Protein AF-A0A962U8U5-F1 (afdb_monomer)

pLDDT: mean 82.66, std 20.0, range [24.23, 98.81]

Structure (mmCIF, N/CA/C/O backbone):
data_AF-A0A962U8U5-F1
#
_entry.id   AF-A0A962U8U5-F1
#
loop_
_atom_site.group_PDB
_atom_site.id
_atom_site.type_symbol
_atom_site.label_atom_id
_atom_site.label_alt_id
_atom_site.label_comp_id
_atom_site.label_asym_id
_atom_site.label_entity_id
_atom_site.label_seq_id
_atom_site.pdbx_PDB_ins_code
_atom_site.Cartn_x
_atom_site.Cartn_y
_atom_site.Cartn_z
_atom_site.occupancy
_atom_site.B_iso_or_equiv
_atom_site.auth_seq_id
_atom_site.auth_comp_id
_atom_site.auth_asym_id
_atom_site.auth_atom_id
_atom_site.pdbx_PDB_model_num
ATOM 1 N N . MET A 1 1 ? -81.974 -52.251 -3.547 1.00 47.00 1 MET A N 1
ATOM 2 C CA . MET A 1 1 ? -81.173 -52.389 -4.783 1.00 47.00 1 MET A CA 1
ATOM 3 C C . MET A 1 1 ? -79.990 -51.428 -4.695 1.00 47.00 1 MET A C 1
ATOM 5 O O . MET A 1 1 ? -80.234 -50.234 -4.541 1.00 47.00 1 MET A O 1
ATOM 9 N N . PRO A 1 2 ? -78.746 -51.934 -4.664 1.00 48.19 2 PRO A N 1
ATOM 10 C CA . PRO A 1 2 ? -77.568 -51.227 -4.163 1.00 48.19 2 PRO A CA 1
ATOM 11 C C . PRO A 1 2 ? -76.643 -50.719 -5.287 1.00 48.19 2 PRO A C 1
ATOM 13 O O . PRO A 1 2 ? -75.445 -50.941 -5.227 1.00 48.19 2 PRO A O 1
ATOM 16 N N . ASP A 1 3 ? -77.161 -50.031 -6.310 1.00 50.78 3 ASP A N 1
ATOM 17 C CA . ASP A 1 3 ? -76.345 -49.725 -7.508 1.00 50.78 3 ASP A CA 1
ATOM 18 C C . ASP A 1 3 ? -75.906 -48.263 -7.668 1.00 50.78 3 ASP A C 1
ATOM 20 O O . ASP A 1 3 ? -75.024 -47.966 -8.471 1.00 50.78 3 ASP A O 1
ATOM 24 N N . ARG A 1 4 ? -76.445 -47.318 -6.885 1.00 46.06 4 ARG A N 1
ATOM 25 C CA . ARG A 1 4 ? -76.074 -45.891 -7.026 1.00 46.06 4 ARG A CA 1
ATOM 26 C C . ARG A 1 4 ? -74.963 -45.413 -6.088 1.00 46.06 4 ARG A C 1
ATOM 28 O O . ARG A 1 4 ? -74.310 -44.421 -6.399 1.00 46.06 4 ARG A O 1
ATOM 35 N N . ALA A 1 5 ? -74.706 -46.119 -4.986 1.00 46.34 5 ALA A N 1
ATOM 36 C CA . ALA A 1 5 ? -73.616 -45.778 -4.065 1.00 46.34 5 ALA A CA 1
ATOM 37 C C . ALA A 1 5 ? -72.252 -46.305 -4.556 1.00 46.34 5 ALA A C 1
ATOM 39 O O . ALA A 1 5 ? -71.241 -45.618 -4.433 1.00 46.34 5 ALA A O 1
ATOM 40 N N . ILE A 1 6 ? -72.232 -47.478 -5.201 1.00 49.69 6 ILE A N 1
ATOM 41 C CA . ILE A 1 6 ? -70.998 -48.120 -5.682 1.00 49.69 6 ILE A CA 1
ATOM 42 C C . ILE A 1 6 ? -70.439 -47.405 -6.927 1.00 49.69 6 ILE A C 1
ATOM 44 O O . ILE A 1 6 ? -69.222 -47.313 -7.083 1.00 49.69 6 ILE A O 1
ATOM 48 N N . SER A 1 7 ? -71.290 -46.819 -7.783 1.00 44.50 7 SER A N 1
ATOM 49 C CA . SER A 1 7 ? -70.820 -46.089 -8.975 1.00 44.50 7 SER A CA 1
ATOM 50 C C . SER A 1 7 ? -70.142 -44.756 -8.622 1.00 44.50 7 SER A C 1
ATOM 52 O O . SER A 1 7 ? -69.123 -44.408 -9.219 1.00 44.50 7 SER A O 1
ATOM 54 N N . ARG A 1 8 ? -70.646 -44.029 -7.612 1.00 46.56 8 ARG A N 1
ATOM 55 C CA . ARG A 1 8 ? -70.027 -42.770 -7.162 1.00 46.56 8 ARG A CA 1
ATOM 56 C C . ARG A 1 8 ? -68.711 -43.007 -6.424 1.00 46.56 8 ARG A C 1
ATOM 58 O O . ARG A 1 8 ? -67.769 -42.258 -6.650 1.00 46.56 8 ARG A O 1
ATOM 65 N N . LEU A 1 9 ? -68.603 -44.089 -5.649 1.00 46.72 9 LEU A N 1
ATOM 66 C CA . LEU A 1 9 ? -67.358 -44.448 -4.963 1.00 46.72 9 LEU A CA 1
ATOM 67 C C . LEU A 1 9 ? -66.275 -44.946 -5.940 1.00 46.72 9 LEU A C 1
ATOM 69 O O . LEU A 1 9 ? -65.113 -44.586 -5.794 1.00 46.72 9 LEU A O 1
ATOM 73 N N . ARG A 1 10 ? -66.650 -45.683 -6.999 1.00 48.22 10 ARG A N 1
ATOM 74 C CA . ARG A 1 10 ? -65.714 -46.097 -8.066 1.00 48.22 10 ARG A CA 1
ATOM 75 C C . ARG A 1 10 ? -65.198 -44.925 -8.904 1.00 48.22 10 ARG A C 1
ATOM 77 O O . ARG A 1 10 ? -64.040 -44.936 -9.298 1.00 48.22 10 ARG A O 1
ATOM 84 N N . THR A 1 11 ? -66.025 -43.905 -9.133 1.00 48.34 11 THR A N 1
ATOM 85 C CA . THR A 1 11 ? -65.615 -42.704 -9.886 1.00 48.34 11 THR A CA 1
ATOM 86 C C . THR A 1 11 ? -64.751 -41.772 -9.028 1.00 48.34 11 THR A C 1
ATOM 88 O O . THR A 1 11 ? -63.822 -41.159 -9.542 1.00 48.34 11 THR A O 1
ATOM 91 N N . PHE A 1 12 ? -64.991 -41.719 -7.711 1.00 49.72 12 PHE A N 1
ATOM 92 C CA . PHE A 1 12 ? -64.173 -40.942 -6.775 1.00 49.72 12 PHE A CA 1
ATOM 93 C C . PHE A 1 12 ? -62.787 -41.573 -6.557 1.00 49.72 12 PHE A C 1
ATOM 95 O O . PHE A 1 12 ? -61.789 -40.864 -6.61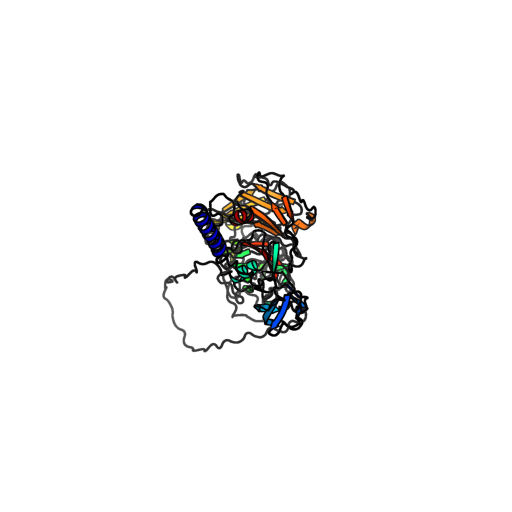0 1.00 49.72 12 PHE A O 1
ATOM 102 N N . PHE A 1 13 ? -62.691 -42.903 -6.425 1.00 48.59 13 PHE A N 1
ATOM 103 C CA . PHE A 1 13 ? -61.389 -43.585 -6.376 1.00 48.59 13 PHE A CA 1
ATOM 104 C C . PHE A 1 13 ? -60.644 -43.534 -7.717 1.00 48.59 13 PHE A C 1
ATOM 106 O O . PHE A 1 13 ? -59.436 -43.342 -7.715 1.00 48.59 13 PHE A O 1
ATOM 113 N N . ALA A 1 14 ? -61.334 -43.614 -8.861 1.00 49.38 14 ALA A N 1
ATOM 114 C CA . ALA A 1 14 ? -60.685 -43.471 -10.167 1.00 49.38 14 ALA A CA 1
ATOM 115 C C . ALA A 1 14 ? -60.146 -42.049 -10.417 1.00 49.38 14 ALA A C 1
ATOM 117 O O . ALA A 1 14 ? -59.065 -41.917 -10.983 1.00 49.38 14 ALA A O 1
ATOM 118 N N . LEU A 1 15 ? -60.838 -40.991 -9.964 1.00 45.84 15 LEU A N 1
ATOM 119 C CA . LEU A 1 15 ? -60.331 -39.614 -10.067 1.00 45.84 15 LEU A CA 1
ATOM 120 C C . LEU A 1 15 ? -59.204 -39.315 -9.072 1.00 45.84 15 LEU A C 1
ATOM 122 O O . LEU A 1 15 ? -58.271 -38.609 -9.437 1.00 45.84 15 LEU A O 1
ATOM 126 N N . VAL A 1 16 ? -59.248 -39.861 -7.852 1.00 51.41 16 VAL A N 1
ATOM 127 C CA . VAL A 1 16 ? -58.158 -39.695 -6.873 1.00 51.41 16 VAL A CA 1
ATOM 128 C C . VAL A 1 16 ? -56.919 -40.493 -7.299 1.00 51.41 16 VAL A C 1
ATOM 130 O O . VAL A 1 16 ? -55.810 -39.981 -7.200 1.00 51.41 16 VAL A O 1
ATOM 133 N N . SER A 1 17 ? -57.075 -41.688 -7.880 1.00 48.53 17 SER A N 1
ATOM 134 C CA . SER A 1 17 ? -55.953 -42.446 -8.454 1.00 48.53 17 SER A CA 1
ATOM 135 C C . SER A 1 17 ? -55.393 -41.826 -9.740 1.00 48.53 17 SER A C 1
ATOM 137 O O . SER A 1 17 ? -54.197 -41.954 -9.983 1.00 48.53 17 SER A O 1
ATOM 139 N N . LEU A 1 18 ? -56.202 -41.114 -10.537 1.00 45.34 18 LEU A N 1
ATOM 140 C CA . LEU A 1 18 ? -55.721 -40.379 -11.714 1.00 45.34 18 LEU A CA 1
ATOM 141 C C . LEU A 1 18 ? -55.060 -39.040 -11.331 1.00 45.34 18 LEU A C 1
ATOM 143 O O . LEU A 1 18 ? -54.078 -38.667 -11.959 1.00 45.34 18 LEU A O 1
ATOM 147 N N . LEU A 1 19 ? -55.515 -38.353 -10.271 1.00 44.66 19 LEU A N 1
ATOM 148 C CA . LEU A 1 19 ? -54.827 -37.163 -9.745 1.00 44.66 19 LEU A CA 1
ATOM 149 C C . LEU A 1 19 ? -53.504 -37.517 -9.048 1.00 44.66 19 LEU A C 1
ATOM 151 O O . LEU A 1 19 ? -52.532 -36.791 -9.210 1.00 44.66 19 LEU A O 1
ATOM 155 N N . VAL A 1 20 ? -53.426 -38.647 -8.336 1.00 46.47 20 VAL A N 1
ATOM 156 C CA . VAL A 1 20 ? -52.160 -39.130 -7.752 1.00 46.47 20 VAL A CA 1
ATOM 157 C C . VAL A 1 20 ? -51.210 -39.653 -8.840 1.00 46.47 20 VAL A C 1
ATOM 159 O O . VAL A 1 20 ? -50.008 -39.447 -8.735 1.00 46.47 20 VAL A O 1
ATOM 162 N N . ALA A 1 21 ? -51.714 -40.239 -9.933 1.00 43.38 21 ALA A N 1
ATOM 163 C CA . ALA A 1 21 ? -50.873 -40.647 -11.065 1.00 43.38 21 ALA A CA 1
ATOM 164 C C . ALA A 1 21 ? -50.389 -39.465 -11.932 1.00 43.38 21 ALA A C 1
ATOM 166 O O . ALA A 1 21 ? -49.306 -39.540 -12.505 1.00 43.38 21 ALA A O 1
ATOM 167 N N . VAL A 1 22 ? -51.145 -38.362 -12.011 1.00 43.69 22 VAL A N 1
ATOM 168 C CA . VAL A 1 22 ? -50.753 -37.158 -12.773 1.00 43.69 22 VAL A CA 1
ATOM 169 C C . VAL A 1 22 ? -49.922 -36.176 -11.932 1.00 43.69 22 VAL A C 1
ATOM 171 O O . VAL A 1 22 ? -49.081 -35.479 -12.490 1.00 43.69 22 VAL A O 1
ATOM 174 N N . CYS A 1 23 ? -50.028 -36.187 -10.598 1.00 41.84 23 CYS A N 1
ATOM 175 C CA . CYS A 1 23 ? -49.110 -35.451 -9.713 1.00 41.84 23 CYS A CA 1
ATOM 176 C C . CYS A 1 23 ? -47.784 -36.181 -9.413 1.00 41.84 23 CYS A C 1
ATOM 178 O O . CYS A 1 23 ? -46.931 -35.604 -8.749 1.00 41.84 23 CYS A O 1
ATOM 180 N N . VAL A 1 24 ? -47.568 -37.398 -9.930 1.00 44.59 24 VAL A N 1
ATOM 181 C CA . VAL A 1 24 ? -46.269 -38.109 -9.860 1.00 44.59 24 VAL A CA 1
ATOM 182 C C . VAL A 1 24 ? -45.571 -38.183 -11.234 1.00 44.59 24 VAL A C 1
ATOM 184 O O . VAL A 1 24 ? -44.428 -38.605 -11.328 1.00 44.59 24 VAL A O 1
ATOM 187 N N . ALA A 1 25 ? -46.202 -37.693 -12.308 1.00 46.56 25 ALA A N 1
ATOM 188 C CA . ALA A 1 25 ? -45.633 -37.692 -13.664 1.00 46.56 25 ALA A CA 1
ATOM 189 C C . ALA A 1 25 ? -45.118 -36.313 -14.140 1.00 46.56 25 ALA A C 1
ATOM 191 O O . ALA A 1 25 ? -44.828 -36.147 -15.322 1.00 46.56 25 ALA A O 1
ATOM 192 N N . GLY A 1 26 ? -45.025 -35.321 -13.244 1.00 42.88 26 GLY A N 1
ATOM 193 C CA . GLY A 1 26 ? -44.682 -33.931 -13.592 1.00 42.88 26 GLY A CA 1
ATOM 194 C C . GLY A 1 26 ? -43.653 -33.232 -12.696 1.00 42.88 26 GLY A C 1
ATOM 195 O O . GLY A 1 26 ? -43.305 -32.094 -12.984 1.00 42.88 26 GLY A O 1
ATOM 196 N N . LEU A 1 27 ? -43.137 -33.891 -11.655 1.00 44.19 27 LEU A N 1
ATOM 197 C CA . LEU A 1 27 ? -41.868 -33.511 -11.031 1.00 44.19 27 LEU A CA 1
ATOM 198 C C . LEU A 1 27 ? -40.822 -34.538 -11.459 1.00 44.19 27 LEU A C 1
ATOM 200 O O . LEU A 1 27 ? -40.516 -35.477 -10.732 1.00 44.19 27 LEU A O 1
ATOM 204 N N . ALA A 1 28 ? -40.276 -34.360 -12.660 1.00 42.59 28 ALA A N 1
ATOM 205 C CA . ALA A 1 28 ? -38.898 -34.766 -12.861 1.00 42.59 28 ALA A CA 1
ATOM 206 C C . ALA A 1 28 ? -38.069 -33.809 -11.995 1.00 42.59 28 ALA A C 1
ATOM 208 O O . ALA A 1 28 ? -37.783 -32.687 -12.409 1.00 42.59 28 ALA A O 1
ATOM 209 N N . LEU A 1 29 ? -37.771 -34.207 -10.755 1.00 45.69 29 LEU A N 1
ATOM 210 C CA . LEU A 1 29 ? -36.594 -33.673 -10.080 1.00 45.69 29 LEU A CA 1
ATOM 211 C C . LEU A 1 29 ? -35.451 -33.956 -11.055 1.00 45.69 29 LEU A C 1
ATOM 213 O O . LEU A 1 29 ? -35.238 -35.119 -11.395 1.00 45.69 29 LEU A O 1
ATOM 217 N N . ALA A 1 30 ? -34.832 -32.912 -11.611 1.00 45.50 30 ALA A N 1
ATOM 218 C CA . ALA A 1 30 ? -33.642 -33.087 -12.429 1.00 45.50 30 ALA A CA 1
ATOM 219 C C . ALA A 1 30 ? -32.688 -33.957 -11.610 1.00 45.50 30 ALA A C 1
ATOM 221 O O . ALA A 1 30 ? -32.372 -33.599 -10.474 1.00 45.50 30 ALA A O 1
ATOM 222 N N . GLU A 1 31 ? -32.332 -35.138 -12.120 1.00 52.66 31 GLU A N 1
ATOM 223 C CA . GLU A 1 31 ? -31.357 -35.959 -11.413 1.00 52.66 31 GLU A CA 1
ATOM 224 C C . GLU A 1 31 ? -30.092 -35.115 -11.236 1.00 52.66 31 GLU A C 1
ATOM 226 O O . GLU A 1 31 ? -29.716 -34.427 -12.195 1.00 52.66 31 GLU A O 1
ATOM 231 N N . PRO A 1 32 ? -29.466 -35.098 -10.043 1.00 54.53 32 PRO A N 1
ATOM 232 C CA . PRO A 1 32 ? -28.209 -34.391 -9.869 1.00 54.53 32 PRO A CA 1
ATOM 233 C C . PRO A 1 32 ? -27.240 -34.933 -10.921 1.00 54.53 32 PRO A C 1
ATOM 235 O O . PRO A 1 32 ? -26.886 -36.115 -10.940 1.00 54.53 32 PRO A O 1
ATOM 238 N N . SER A 1 33 ? -26.900 -34.094 -11.894 1.00 70.56 33 SER A N 1
ATOM 239 C CA . SER A 1 33 ? -25.952 -34.457 -12.932 1.00 70.56 33 SER A CA 1
ATOM 240 C C . SER A 1 33 ? -24.562 -34.344 -12.329 1.00 70.56 33 SER A C 1
ATOM 242 O O . SER A 1 33 ? -24.198 -33.261 -11.867 1.00 70.56 33 SER A O 1
ATOM 244 N N . LEU A 1 34 ? -23.792 -35.435 -12.348 1.00 82.06 34 LEU A N 1
ATOM 245 C CA . LEU A 1 34 ? -22.359 -35.394 -12.072 1.00 82.06 34 LEU A CA 1
ATOM 246 C C . LEU A 1 34 ? -21.737 -34.299 -12.948 1.00 82.06 34 LEU A C 1
ATOM 248 O O . LEU A 1 34 ? -21.792 -34.391 -14.172 1.00 82.06 34 LEU A O 1
ATOM 252 N N . ALA A 1 35 ? -21.211 -33.251 -12.319 1.00 86.62 35 ALA A N 1
ATOM 253 C CA . ALA A 1 35 ? -20.676 -32.083 -13.006 1.00 86.62 35 ALA A CA 1
ATOM 254 C C . ALA A 1 35 ? -19.479 -31.527 -12.238 1.00 86.62 35 ALA A C 1
ATOM 256 O O . ALA A 1 35 ? -19.561 -31.330 -11.023 1.00 86.62 35 ALA A O 1
ATOM 257 N N . ILE A 1 36 ? -18.385 -31.260 -12.951 1.00 87.00 36 ILE A N 1
ATOM 258 C CA . ILE A 1 36 ? -17.156 -30.681 -12.412 1.00 87.00 36 ILE A CA 1
ATOM 259 C C . ILE A 1 36 ? -17.419 -29.216 -12.050 1.00 87.00 36 ILE A C 1
ATOM 261 O O . ILE A 1 36 ? -17.695 -28.374 -12.919 1.00 87.00 36 ILE A O 1
ATOM 265 N N . ARG A 1 37 ? -17.290 -28.913 -10.756 1.00 83.19 37 ARG A N 1
ATOM 266 C CA . ARG A 1 37 ? -17.450 -27.571 -10.188 1.00 83.19 37 ARG A CA 1
ATOM 267 C C . ARG A 1 37 ? -16.171 -26.749 -10.298 1.00 83.19 37 ARG A C 1
ATOM 269 O O . ARG A 1 37 ? -16.257 -25.546 -10.533 1.00 83.19 37 ARG A O 1
ATOM 276 N N . THR A 1 38 ? -14.997 -27.372 -10.184 1.00 77.38 38 THR A N 1
ATOM 277 C CA . THR A 1 38 ? -13.715 -26.665 -10.321 1.00 77.38 38 THR A CA 1
ATOM 278 C C . THR A 1 38 ? -13.592 -26.069 -11.717 1.00 77.38 38 THR A C 1
ATOM 280 O O . THR A 1 38 ? -13.614 -26.783 -12.717 1.00 77.38 38 THR A O 1
ATOM 283 N N . THR A 1 39 ? -13.461 -24.748 -11.806 1.00 78.19 39 THR A N 1
ATOM 284 C CA . THR A 1 39 ? -13.396 -24.037 -13.090 1.00 78.19 39 THR A CA 1
ATOM 285 C C . THR A 1 39 ? -11.980 -23.621 -13.476 1.00 78.19 39 THR A C 1
ATOM 287 O O . THR A 1 39 ? -11.710 -23.455 -14.663 1.00 78.19 39 THR A O 1
ATOM 290 N N . LYS A 1 40 ? -11.082 -23.476 -12.496 1.00 73.19 40 LYS A N 1
ATOM 291 C CA . LYS A 1 40 ? -9.681 -23.069 -12.656 1.00 73.19 40 LYS A CA 1
ATOM 292 C C . LYS A 1 40 ? -8.809 -23.807 -11.644 1.00 73.19 40 LYS A C 1
ATOM 294 O O . LYS A 1 40 ? -9.287 -24.204 -10.586 1.00 73.19 40 LYS A O 1
ATOM 299 N N . LEU A 1 41 ? -7.534 -23.981 -11.978 1.00 81.31 41 LEU A N 1
ATOM 300 C CA . LEU A 1 41 ? -6.545 -24.593 -11.096 1.00 81.31 41 LEU A CA 1
ATOM 301 C C . LEU A 1 41 ? -5.650 -23.517 -10.458 1.00 81.31 41 LEU A C 1
ATOM 303 O O . LEU A 1 41 ? -5.334 -22.526 -11.126 1.00 81.31 41 LEU A O 1
ATOM 307 N N . PRO A 1 42 ? -5.199 -23.702 -9.202 1.00 76.50 42 PRO A N 1
ATOM 308 C CA . PRO A 1 42 ? -4.164 -22.862 -8.611 1.00 76.50 42 PRO A CA 1
ATOM 309 C C . PRO A 1 42 ? -2.898 -22.861 -9.470 1.00 76.50 42 PRO A C 1
ATOM 311 O O . PRO A 1 42 ? -2.577 -23.869 -10.103 1.00 76.50 42 PRO A O 1
ATOM 314 N N . LEU A 1 43 ? -2.157 -21.751 -9.458 1.00 76.62 43 LEU A N 1
ATOM 315 C CA . LEU A 1 43 ? -0.859 -21.662 -10.130 1.00 76.62 43 LEU A CA 1
ATOM 316 C C . LEU A 1 43 ? 0.114 -22.706 -9.573 1.00 76.62 43 LEU A C 1
ATOM 318 O O . LEU A 1 43 ? 0.154 -22.940 -8.366 1.00 76.62 43 LEU A O 1
ATOM 322 N N . ALA A 1 44 ? 0.933 -23.278 -10.449 1.00 80.19 44 ALA A N 1
ATOM 323 C CA . ALA A 1 44 ? 2.004 -24.186 -10.069 1.00 80.19 44 ALA A CA 1
ATOM 324 C C . ALA A 1 44 ? 3.365 -23.486 -10.143 1.00 80.19 44 ALA A C 1
ATOM 326 O O . ALA A 1 44 ? 3.549 -22.524 -10.886 1.00 80.19 44 ALA A O 1
ATOM 327 N N . ASP A 1 45 ? 4.333 -24.009 -9.401 1.00 79.56 45 ASP A N 1
ATOM 328 C CA . ASP A 1 45 ? 5.713 -23.537 -9.376 1.00 79.56 45 ASP A CA 1
ATOM 329 C C . ASP A 1 45 ? 6.643 -24.691 -9.754 1.00 79.56 45 ASP A C 1
ATOM 331 O O . ASP A 1 45 ? 6.510 -25.799 -9.229 1.00 79.56 45 ASP A O 1
ATOM 335 N N . VAL A 1 46 ? 7.586 -24.446 -10.662 1.00 84.19 46 VAL A N 1
ATOM 336 C CA . VAL A 1 46 ? 8.594 -25.439 -11.038 1.00 84.19 46 VAL A CA 1
ATOM 337 C C . VAL A 1 46 ? 9.413 -25.846 -9.811 1.00 84.19 46 VAL A C 1
ATOM 339 O O . VAL A 1 46 ? 9.724 -25.026 -8.947 1.00 84.19 46 VAL A O 1
ATOM 342 N N . ASP A 1 47 ? 9.723 -27.136 -9.717 1.00 79.56 47 ASP A N 1
ATOM 343 C CA . ASP A 1 47 ? 10.470 -27.772 -8.630 1.00 79.56 47 ASP A CA 1
ATOM 344 C C . ASP A 1 47 ? 9.839 -27.627 -7.230 1.00 79.56 47 ASP A C 1
ATOM 346 O O . ASP A 1 47 ? 10.470 -27.949 -6.216 1.00 79.56 47 ASP A O 1
ATOM 350 N N . ARG A 1 48 ? 8.565 -27.216 -7.150 1.00 75.31 48 ARG A N 1
ATOM 351 C CA . ARG A 1 48 ? 7.784 -27.168 -5.909 1.00 75.31 48 ARG A CA 1
ATOM 352 C C . ARG A 1 48 ? 6.655 -28.200 -5.901 1.00 75.31 48 ARG A C 1
ATOM 354 O O . ARG A 1 48 ? 6.053 -28.456 -6.943 1.00 75.31 48 ARG A O 1
ATOM 361 N N . PRO A 1 49 ? 6.351 -28.813 -4.741 1.00 77.69 49 PRO A N 1
ATOM 362 C CA . PRO A 1 49 ? 5.165 -29.644 -4.604 1.00 77.69 49 PRO A CA 1
ATOM 363 C C . PRO A 1 49 ? 3.903 -28.867 -4.983 1.00 77.69 49 PRO A C 1
ATOM 365 O O . PRO A 1 49 ? 3.723 -27.725 -4.568 1.00 77.69 49 PRO A O 1
ATOM 368 N N . TYR A 1 50 ? 3.039 -29.509 -5.754 1.00 83.06 50 TYR A N 1
ATOM 369 C CA . TYR A 1 50 ? 1.745 -29.010 -6.183 1.00 83.06 50 TYR A CA 1
ATOM 370 C C . TYR A 1 50 ? 0.683 -30.042 -5.815 1.00 83.06 50 TYR A C 1
ATOM 372 O O . TYR A 1 50 ? 0.928 -31.241 -5.965 1.00 83.06 50 TYR A O 1
ATOM 380 N N . ALA A 1 51 ? -0.470 -29.573 -5.351 1.00 79.44 51 ALA A N 1
ATOM 381 C CA . ALA A 1 51 ? -1.651 -30.379 -5.079 1.00 79.44 51 ALA A CA 1
ATOM 382 C C . ALA A 1 51 ? -2.897 -29.511 -5.297 1.00 79.44 51 ALA A C 1
ATOM 384 O O . ALA A 1 51 ? -2.966 -28.392 -4.785 1.00 79.44 51 ALA A O 1
ATOM 385 N N . ALA A 1 52 ? -3.855 -30.009 -6.074 1.00 79.88 52 ALA A N 1
ATOM 386 C CA . ALA A 1 52 ? -5.143 -29.369 -6.305 1.00 79.88 52 ALA A CA 1
ATOM 387 C C . ALA A 1 52 ? -6.235 -30.433 -6.455 1.00 79.88 52 ALA A C 1
ATOM 389 O O . ALA A 1 52 ? -6.106 -31.343 -7.276 1.00 79.88 52 ALA A O 1
ATOM 390 N N . LEU A 1 53 ? -7.312 -30.306 -5.680 1.00 82.38 53 LEU A N 1
ATOM 391 C CA . LEU A 1 53 ? -8.470 -31.194 -5.757 1.00 82.38 53 LEU A CA 1
ATOM 392 C C . LEU A 1 53 ? -9.469 -30.678 -6.803 1.00 82.38 53 LEU A C 1
ATOM 394 O O . LEU A 1 53 ? -9.812 -29.494 -6.802 1.00 82.38 53 LEU A O 1
ATOM 398 N N . ILE A 1 54 ? -9.943 -31.558 -7.690 1.00 88.00 54 ILE A N 1
ATOM 399 C CA . ILE A 1 54 ? -11.055 -31.253 -8.597 1.00 88.00 54 ILE A CA 1
ATOM 400 C C . ILE A 1 54 ? -12.373 -31.736 -7.969 1.00 88.00 54 ILE A C 1
ATOM 402 O O . ILE A 1 54 ? -12.544 -32.919 -7.695 1.00 88.00 54 ILE A O 1
ATOM 406 N N . GLU A 1 55 ? -13.313 -30.815 -7.754 1.00 81.50 55 GLU A N 1
ATOM 407 C CA . GLU A 1 55 ? -14.596 -31.047 -7.079 1.00 81.50 55 GLU A CA 1
ATOM 408 C C . GLU A 1 55 ? -15.762 -31.232 -8.065 1.00 81.50 55 GLU A C 1
ATOM 410 O O . GLU A 1 55 ? -15.755 -30.691 -9.178 1.00 81.50 55 GLU A O 1
ATOM 415 N N . VAL A 1 56 ? -16.812 -31.935 -7.625 1.00 83.25 56 VAL A N 1
ATOM 416 C CA . VAL A 1 56 ? -18.070 -32.167 -8.361 1.00 83.25 56 VAL A CA 1
ATOM 417 C C . VAL A 1 56 ? -19.298 -31.824 -7.504 1.00 83.25 56 VAL A C 1
ATOM 419 O O . VAL A 1 56 ? -19.215 -31.810 -6.282 1.00 83.25 56 VAL A O 1
ATOM 422 N N . PHE A 1 57 ? -20.449 -31.556 -8.132 1.00 69.50 57 PHE A N 1
ATOM 423 C CA . PHE A 1 57 ? -21.717 -31.229 -7.445 1.00 69.50 57 PHE A CA 1
ATOM 424 C C . PHE A 1 57 ? -22.431 -32.422 -6.758 1.00 69.50 57 PHE A C 1
ATOM 426 O O . PHE A 1 57 ? -23.483 -32.227 -6.153 1.00 69.50 57 PHE A O 1
ATOM 433 N N . ASP A 1 58 ? -21.886 -33.638 -6.841 1.00 65.06 58 ASP A N 1
ATOM 434 C CA . ASP A 1 58 ? -22.428 -34.865 -6.233 1.00 65.06 58 ASP A CA 1
ATOM 435 C C . ASP A 1 58 ? -21.259 -35.813 -5.903 1.00 65.06 58 ASP A C 1
ATOM 437 O O . ASP A 1 58 ? -20.579 -36.286 -6.813 1.00 65.06 58 ASP A O 1
ATOM 441 N N . ASP A 1 59 ? -20.993 -36.056 -4.617 1.00 59.81 59 ASP A N 1
ATOM 442 C CA . ASP A 1 59 ? -19.929 -36.942 -4.118 1.00 59.81 59 ASP A CA 1
ATOM 443 C C . ASP A 1 59 ? -20.436 -38.360 -3.794 1.00 59.81 59 ASP A C 1
ATOM 445 O O . ASP A 1 59 ? -19.726 -39.169 -3.189 1.00 59.81 59 ASP A O 1
ATOM 449 N N . THR A 1 60 ? -21.668 -38.700 -4.195 1.00 57.69 60 THR A N 1
ATOM 450 C CA . THR A 1 60 ? -22.276 -39.982 -3.829 1.00 57.69 60 THR A CA 1
ATOM 451 C C . THR A 1 60 ? -21.837 -41.122 -4.753 1.00 57.69 60 THR A C 1
ATOM 453 O O . THR A 1 60 ? -22.546 -41.567 -5.652 1.00 57.69 60 THR A O 1
ATOM 456 N N . GLY A 1 61 ? -20.642 -41.652 -4.497 1.00 67.56 61 GLY A N 1
ATOM 457 C CA . GLY A 1 61 ? -20.163 -42.902 -5.088 1.00 67.56 61 GLY A CA 1
ATOM 458 C C . GLY A 1 61 ? -18.677 -42.901 -5.425 1.00 67.56 61 GLY A C 1
ATOM 459 O O . GLY A 1 61 ? -17.995 -41.886 -5.328 1.00 67.56 61 GLY A O 1
ATOM 460 N N . ASP A 1 62 ? -18.174 -44.063 -5.840 1.00 81.19 62 ASP A N 1
ATOM 461 C CA . ASP A 1 62 ? -16.801 -44.189 -6.324 1.00 81.19 62 ASP A CA 1
ATOM 462 C C . ASP A 1 62 ? -16.666 -43.447 -7.665 1.00 81.19 62 ASP A C 1
ATOM 464 O O . ASP A 1 62 ? -17.265 -43.845 -8.671 1.00 81.19 62 ASP A O 1
ATOM 468 N N . LEU A 1 63 ? -15.879 -42.370 -7.672 1.00 89.81 63 LEU A N 1
ATOM 469 C CA . LEU A 1 63 ? -15.568 -41.584 -8.864 1.00 89.81 63 LEU A CA 1
ATOM 470 C C . LEU A 1 63 ? -14.263 -42.062 -9.505 1.00 89.81 63 LEU A C 1
ATOM 472 O O . LEU A 1 63 ? -13.284 -42.385 -8.830 1.00 89.81 63 LEU A O 1
ATOM 476 N N . LEU A 1 64 ? -14.248 -42.082 -10.834 1.00 93.06 64 LEU A N 1
ATOM 477 C CA . LEU A 1 64 ? -13.085 -42.400 -11.647 1.00 93.06 64 LEU A CA 1
ATOM 478 C C . LEU A 1 64 ? -12.670 -41.188 -12.469 1.00 93.06 64 LEU A C 1
ATOM 480 O O . LEU A 1 64 ? -13.396 -40.715 -13.343 1.00 93.06 64 LEU A O 1
ATOM 484 N N . TRP A 1 65 ? -11.449 -40.733 -12.218 1.00 95.56 65 TRP A N 1
ATOM 485 C CA . TRP A 1 65 ? -10.868 -39.568 -12.862 1.00 95.56 65 TRP A CA 1
ATOM 486 C C . TRP A 1 65 ? -9.909 -39.969 -13.980 1.00 95.56 65 TRP A C 1
ATOM 488 O O . TRP A 1 65 ? -9.146 -40.936 -13.871 1.00 95.56 65 TRP A O 1
ATOM 498 N N . ARG A 1 66 ? -9.941 -39.206 -15.073 1.00 96.56 66 ARG A N 1
ATOM 499 C CA . ARG A 1 66 ? -9.066 -39.369 -16.239 1.00 96.56 66 ARG A CA 1
ATOM 500 C C . ARG A 1 66 ? -8.558 -38.018 -16.722 1.00 96.56 66 ARG A C 1
ATOM 502 O O . ARG A 1 66 ? -9.221 -37.002 -16.546 1.00 96.56 66 ARG A O 1
ATOM 509 N N . VAL A 1 67 ? -7.400 -38.028 -17.371 1.00 97.25 67 VAL A N 1
ATOM 510 C CA . VAL A 1 67 ? -6.828 -36.854 -18.030 1.00 97.25 67 VAL A CA 1
ATOM 511 C C . VAL A 1 67 ? -6.571 -37.161 -19.500 1.00 97.25 67 VAL A C 1
ATOM 513 O O . VAL A 1 67 ? -5.968 -38.182 -19.829 1.00 97.25 67 VAL A O 1
ATOM 516 N N . ASP A 1 68 ? -7.013 -36.258 -20.367 1.00 95.31 68 ASP A N 1
ATOM 517 C CA . ASP A 1 68 ? -6.743 -36.244 -21.799 1.00 95.31 68 ASP A CA 1
ATOM 518 C C . ASP A 1 68 ? -5.827 -35.048 -22.119 1.00 95.31 68 ASP A C 1
ATOM 520 O O . ASP A 1 68 ? -6.131 -33.902 -21.784 1.00 95.31 68 ASP A O 1
ATOM 524 N N . GLY A 1 69 ? -4.689 -35.299 -22.771 1.00 91.94 69 GLY A N 1
ATOM 525 C CA . GLY A 1 69 ? -3.653 -34.291 -23.040 1.00 91.94 69 GLY A CA 1
ATOM 526 C C . GLY A 1 69 ? -2.369 -34.520 -22.238 1.00 91.94 69 GLY A C 1
ATOM 527 O O . GLY A 1 69 ? -2.186 -35.565 -21.615 1.00 91.94 69 GLY A O 1
ATOM 528 N N . GLN A 1 70 ? -1.440 -33.563 -22.296 1.00 93.25 70 GLN A N 1
ATOM 529 C CA . GLN A 1 70 ? -0.185 -33.627 -21.542 1.00 93.25 70 GLN A CA 1
ATOM 530 C C . GLN A 1 70 ? -0.267 -32.729 -20.309 1.00 93.25 70 GLN A C 1
ATOM 532 O O . GLN A 1 70 ? -0.345 -31.509 -20.427 1.00 93.25 70 GLN A O 1
ATOM 537 N N . LEU A 1 71 ? -0.208 -33.346 -19.128 1.00 96.19 71 LEU A N 1
ATOM 538 C CA . LEU A 1 71 ? 0.048 -32.626 -17.883 1.00 96.19 71 LEU A CA 1
ATOM 539 C C . LEU A 1 71 ? 1.455 -32.004 -17.907 1.00 96.19 71 LEU A C 1
ATOM 541 O O . LEU A 1 71 ? 2.345 -32.547 -18.578 1.00 96.19 71 LEU A O 1
ATOM 545 N N . PRO A 1 72 ? 1.701 -30.926 -17.137 1.00 96.56 72 PRO A N 1
ATOM 546 C CA . PRO A 1 72 ? 3.057 -30.451 -16.907 1.00 96.56 72 PRO A CA 1
ATOM 547 C C . PRO A 1 72 ? 3.970 -31.595 -16.441 1.00 96.56 72 PRO A C 1
ATOM 549 O O . PRO A 1 72 ? 3.577 -32.360 -15.550 1.00 96.56 72 PRO A O 1
ATOM 552 N N . PRO A 1 73 ? 5.186 -31.744 -17.001 1.00 97.00 73 PRO A N 1
ATOM 553 C CA . PRO A 1 73 ? 6.094 -32.816 -16.614 1.00 97.00 73 PRO A CA 1
ATOM 554 C C . PRO A 1 73 ? 6.303 -32.860 -15.100 1.00 97.00 73 PRO A C 1
ATOM 556 O O . PRO A 1 73 ? 6.760 -31.883 -14.520 1.00 97.00 73 PRO A O 1
ATOM 559 N N . GLY A 1 74 ? 5.998 -33.994 -14.465 1.00 94.81 74 GLY A N 1
ATOM 560 C CA . GLY A 1 74 ? 6.124 -34.175 -13.014 1.00 94.81 74 GLY A CA 1
ATOM 561 C C . GLY A 1 74 ? 4.824 -34.018 -12.215 1.00 94.81 74 GLY A C 1
ATOM 562 O O . GLY A 1 74 ? 4.835 -34.328 -11.023 1.00 94.81 74 GLY A O 1
ATOM 563 N N . LEU A 1 75 ? 3.716 -33.626 -12.856 1.00 96.62 75 LEU A N 1
ATOM 564 C CA . LEU A 1 75 ? 2.366 -33.723 -12.291 1.00 96.62 75 LEU A CA 1
ATOM 565 C C . LEU A 1 75 ? 1.641 -34.992 -12.750 1.00 96.62 75 LEU A C 1
ATOM 567 O O . LEU A 1 75 ? 1.877 -35.502 -13.848 1.00 96.62 75 LEU A O 1
ATOM 571 N N . GLN A 1 76 ? 0.752 -35.493 -11.896 1.00 97.12 76 GLN A N 1
ATOM 572 C CA . GLN A 1 76 ? -0.090 -36.667 -12.112 1.00 97.12 76 GLN A CA 1
ATOM 573 C C . GLN A 1 76 ? -1.484 -36.421 -11.524 1.00 97.12 76 GLN A C 1
ATOM 575 O O . GLN A 1 76 ? -1.614 -35.776 -10.488 1.00 97.12 76 GLN A O 1
ATOM 580 N N . LEU A 1 77 ? -2.521 -36.944 -12.179 1.00 97.19 77 LEU A N 1
ATOM 581 C CA . LEU A 1 77 ? -3.884 -36.959 -11.649 1.00 97.19 77 LEU A CA 1
ATOM 582 C C . LEU A 1 77 ? -4.114 -38.275 -10.901 1.00 97.19 77 LEU A C 1
ATOM 584 O O . LEU A 1 77 ? -3.966 -39.350 -11.492 1.00 97.19 77 LEU A O 1
ATOM 588 N N . ASP A 1 78 ? -4.485 -38.201 -9.626 1.00 91.94 78 ASP A N 1
ATOM 589 C CA . ASP A 1 78 ? -4.959 -39.369 -8.895 1.00 91.94 78 ASP A CA 1
ATOM 590 C C . ASP A 1 78 ? -6.343 -39.767 -9.419 1.00 91.94 78 ASP A C 1
ATOM 592 O O . ASP A 1 78 ? -7.313 -39.010 -9.370 1.00 91.94 78 ASP A O 1
ATOM 596 N N . ARG A 1 79 ? -6.422 -40.986 -9.950 1.00 95.06 79 ARG A N 1
ATOM 597 C CA . ARG A 1 79 ? -7.620 -41.503 -10.614 1.00 95.06 79 ARG A CA 1
ATOM 598 C C . ARG A 1 79 ? -8.801 -41.776 -9.675 1.00 95.06 79 ARG A C 1
ATOM 600 O O . ARG A 1 79 ? -9.884 -42.050 -10.182 1.00 95.06 79 ARG A O 1
ATOM 607 N N . TRP A 1 80 ? -8.586 -41.797 -8.361 1.00 89.31 80 TRP A N 1
ATOM 608 C CA . TRP A 1 80 ? -9.590 -42.139 -7.350 1.00 89.31 80 TRP A CA 1
ATOM 609 C C . TRP A 1 80 ? -10.029 -40.913 -6.557 1.00 89.31 80 TRP A C 1
ATOM 611 O O . TRP A 1 80 ? -11.213 -40.774 -6.273 1.00 89.31 80 TRP A O 1
ATOM 621 N N . SER A 1 81 ? -9.096 -40.022 -6.214 1.00 86.62 81 SER A N 1
ATOM 622 C CA . SER A 1 81 ? -9.420 -38.802 -5.466 1.00 86.62 81 SER A CA 1
ATOM 623 C C . SER A 1 81 ? -9.736 -37.605 -6.358 1.00 86.62 81 SER A C 1
ATOM 625 O O . SER A 1 81 ? -10.375 -36.670 -5.891 1.00 86.62 81 SER A O 1
ATOM 627 N N . GLY A 1 82 ? -9.296 -37.605 -7.621 1.00 88.31 82 GLY A N 1
ATOM 628 C CA . GLY A 1 82 ? -9.381 -36.418 -8.473 1.00 88.31 82 GLY A CA 1
ATOM 629 C C . GLY A 1 82 ? -8.361 -35.347 -8.100 1.00 88.31 82 GLY A C 1
ATOM 630 O O . GLY A 1 82 ? -8.504 -34.199 -8.504 1.00 88.31 82 GLY A O 1
ATOM 631 N N . GLU A 1 83 ? -7.333 -35.697 -7.326 1.00 88.31 83 GLU A N 1
ATOM 632 C CA . GLU A 1 83 ? -6.269 -34.777 -6.935 1.00 88.31 83 GLU A CA 1
ATOM 633 C C . GLU A 1 83 ? -5.168 -34.726 -8.004 1.00 88.31 83 GLU A C 1
ATOM 635 O O . GLU A 1 83 ? -4.472 -35.713 -8.266 1.00 88.31 83 GLU A O 1
ATOM 640 N N . LEU A 1 84 ? -4.970 -33.554 -8.607 1.00 93.62 84 LEU A N 1
ATOM 641 C CA . LEU A 1 84 ? -3.814 -33.262 -9.445 1.00 93.62 84 LEU A CA 1
ATOM 642 C C . LEU A 1 84 ? -2.631 -32.890 -8.545 1.00 93.62 84 LEU A C 1
ATOM 644 O O . LEU A 1 84 ? -2.629 -31.821 -7.938 1.00 93.62 84 LEU A O 1
ATOM 648 N N . HIS A 1 85 ? -1.611 -33.743 -8.477 1.00 87.88 85 HIS A N 1
ATOM 649 C CA . HIS A 1 85 ? -0.483 -33.562 -7.565 1.00 87.88 85 HIS A CA 1
ATOM 650 C C . HIS A 1 85 ? 0.873 -33.898 -8.196 1.00 87.88 85 HIS A C 1
ATOM 652 O O . HIS A 1 85 ? 0.970 -34.549 -9.237 1.00 87.88 85 HIS A O 1
ATOM 658 N N . GLY A 1 86 ? 1.955 -33.456 -7.558 1.00 90.81 86 GLY A N 1
ATOM 659 C CA . GLY A 1 86 ? 3.320 -33.804 -7.944 1.00 90.81 86 GLY A CA 1
ATOM 660 C C . GLY A 1 86 ? 4.293 -32.647 -7.783 1.00 90.81 86 GLY A C 1
ATOM 661 O O . GLY A 1 86 ? 4.146 -31.809 -6.903 1.00 90.81 86 GLY A O 1
ATOM 662 N N . THR A 1 87 ? 5.325 -32.611 -8.618 1.00 87.50 87 THR A N 1
ATOM 663 C CA . THR A 1 87 ? 6.305 -31.517 -8.650 1.00 87.50 87 THR A CA 1
ATOM 664 C C . THR A 1 87 ? 6.582 -31.192 -10.112 1.00 87.50 87 THR A C 1
ATOM 666 O O . THR A 1 87 ? 7.254 -31.993 -10.772 1.00 87.50 87 THR A O 1
ATOM 669 N N . PRO A 1 88 ? 6.041 -30.086 -10.654 1.00 92.25 88 PRO A N 1
ATOM 670 C CA . PRO A 1 88 ? 6.233 -29.753 -12.051 1.00 92.25 88 PRO A CA 1
ATOM 671 C C . PRO A 1 88 ? 7.704 -29.412 -12.306 1.00 92.25 88 PRO A C 1
ATOM 673 O O . PRO A 1 88 ? 8.361 -28.801 -11.476 1.00 92.25 88 PRO A O 1
ATOM 676 N N . ARG A 1 89 ? 8.235 -29.818 -13.458 1.00 91.62 89 ARG A N 1
ATOM 677 C CA . ARG A 1 89 ? 9.664 -29.707 -13.815 1.00 91.62 89 ARG A CA 1
ATOM 678 C C . ARG A 1 89 ? 9.927 -28.791 -15.003 1.00 91.62 89 ARG A C 1
ATOM 680 O O . ARG A 1 89 ? 11.053 -28.704 -15.481 1.00 91.62 89 ARG A O 1
ATOM 687 N N . GLN A 1 90 ? 8.881 -28.166 -15.532 1.00 91.25 90 GLN A N 1
ATOM 688 C CA . GLN A 1 90 ? 8.986 -27.292 -16.687 1.00 91.25 90 GLN A CA 1
ATOM 689 C C . GLN A 1 90 ? 8.049 -26.098 -16.537 1.00 91.25 90 GLN A C 1
ATOM 691 O O . GLN A 1 90 ? 6.843 -26.272 -16.387 1.00 91.25 90 GLN A O 1
ATOM 696 N N . VAL A 1 91 ? 8.631 -24.903 -16.625 1.00 85.88 91 VAL A N 1
ATOM 697 C CA . VAL A 1 91 ? 7.918 -23.622 -16.706 1.00 85.88 91 VAL A CA 1
ATOM 698 C C . VAL A 1 91 ? 7.159 -23.547 -18.027 1.00 85.88 91 VAL A C 1
ATOM 700 O O . VAL A 1 91 ? 7.690 -23.927 -19.075 1.00 85.88 91 VAL A O 1
ATOM 703 N N . GLY A 1 92 ? 5.933 -23.036 -17.989 1.00 85.69 92 GLY A N 1
ATOM 704 C CA . GLY A 1 92 ? 5.108 -22.871 -19.179 1.00 85.69 92 GLY A CA 1
ATOM 705 C C . GLY A 1 92 ? 3.616 -22.908 -18.887 1.00 85.69 92 GLY A C 1
ATOM 706 O O . GLY A 1 92 ? 3.185 -23.072 -17.748 1.00 85.69 92 GLY A O 1
ATOM 707 N N . GLU A 1 93 ? 2.837 -22.759 -19.949 1.00 88.69 93 GLU A N 1
ATOM 708 C CA . GLU A 1 93 ? 1.386 -22.898 -19.934 1.00 88.69 93 GLU A CA 1
ATOM 709 C C . GLU A 1 93 ? 1.003 -24.256 -20.525 1.00 88.69 93 GLU A C 1
ATOM 711 O O . GLU A 1 93 ? 1.488 -24.642 -21.593 1.00 88.69 93 GLU A O 1
ATOM 716 N N . PHE A 1 94 ? 0.155 -24.995 -19.812 1.00 93.75 94 PHE A N 1
ATOM 717 C CA . PHE A 1 94 ? -0.257 -26.346 -20.174 1.00 93.75 94 PHE A CA 1
ATOM 718 C C . PHE A 1 94 ? -1.779 -26.425 -20.229 1.00 93.75 94 PHE A C 1
ATOM 720 O O . PHE A 1 94 ? -2.455 -26.035 -19.280 1.00 93.75 94 PHE A O 1
ATOM 727 N N . SER A 1 95 ? -2.308 -26.970 -21.324 1.00 95.62 95 SER A N 1
ATOM 728 C CA . SER A 1 95 ? -3.743 -27.168 -21.530 1.00 95.62 95 SER A CA 1
ATOM 729 C C . SER A 1 95 ? -4.055 -28.663 -21.613 1.00 95.62 95 SER A C 1
ATOM 731 O O . SER A 1 95 ? -3.444 -29.390 -22.402 1.00 95.62 95 SER A O 1
ATOM 733 N N . PHE A 1 96 ? -4.977 -29.135 -20.775 1.00 96.81 96 PHE A N 1
ATOM 734 C CA . PHE A 1 96 ? -5.387 -30.539 -20.690 1.00 96.81 96 PHE A CA 1
ATOM 735 C C . PHE A 1 96 ? -6.848 -30.648 -20.249 1.00 96.81 96 PHE A C 1
ATOM 737 O O . PHE A 1 96 ? -7.387 -29.758 -19.601 1.00 96.81 96 PHE A O 1
ATOM 744 N N . THR A 1 97 ? -7.516 -31.739 -20.607 1.00 97.44 97 THR A N 1
ATOM 745 C CA . THR A 1 97 ? -8.911 -31.994 -20.226 1.00 97.44 97 THR A CA 1
ATOM 746 C C . THR A 1 97 ? -8.950 -33.017 -19.101 1.00 97.44 97 THR A C 1
ATOM 748 O O . THR A 1 97 ? -8.326 -34.069 -19.211 1.00 97.44 97 THR A O 1
ATOM 751 N N . ILE A 1 98 ? -9.684 -32.734 -18.027 1.00 97.44 98 ILE A N 1
ATOM 752 C CA . ILE A 1 98 ? -9.974 -33.712 -16.975 1.00 97.44 98 ILE A CA 1
ATOM 753 C C . ILE A 1 98 ? -11.402 -34.201 -17.156 1.00 97.44 98 ILE A C 1
ATOM 755 O O . ILE A 1 98 ? -12.324 -33.403 -17.316 1.00 97.44 98 ILE A O 1
ATOM 759 N N . GLY A 1 99 ? -11.571 -35.518 -17.140 1.00 95.88 99 GLY A N 1
ATOM 760 C CA . GLY A 1 99 ? -12.863 -36.182 -17.135 1.00 95.88 99 GLY A CA 1
ATOM 761 C C . GLY A 1 99 ? -13.117 -36.895 -15.814 1.00 95.88 99 GLY A C 1
ATOM 762 O O . GLY A 1 99 ? -12.191 -37.434 -15.207 1.00 95.88 99 GLY A O 1
ATOM 763 N N . VAL A 1 100 ? -14.381 -36.943 -15.417 1.00 94.50 100 VAL A N 1
ATOM 764 C CA . VAL A 1 100 ? -14.877 -37.735 -14.290 1.00 94.50 100 VAL A CA 1
ATOM 765 C C . VAL A 1 100 ? -15.983 -38.659 -14.787 1.00 94.50 100 VAL A C 1
ATOM 767 O O . VAL A 1 100 ? -16.714 -38.312 -15.716 1.00 94.50 100 VAL A O 1
ATOM 770 N N . GLU A 1 101 ? -16.063 -39.856 -14.225 1.00 93.00 101 GLU A N 1
ATOM 771 C CA . GLU A 1 101 ? -17.130 -40.825 -14.469 1.00 93.00 101 GLU A CA 1
ATOM 772 C C . GLU A 1 101 ? -17.469 -41.537 -13.159 1.00 93.00 101 GLU A C 1
ATOM 774 O O . GLU A 1 101 ? -16.571 -41.835 -12.373 1.00 93.00 101 GLU A O 1
ATOM 779 N N . ASP A 1 102 ? -18.746 -41.805 -12.909 1.00 89.00 102 ASP A N 1
ATOM 780 C CA . ASP A 1 102 ? -19.178 -42.577 -11.744 1.00 89.00 102 ASP A CA 1
ATOM 781 C C . ASP A 1 102 ? -19.475 -44.048 -12.079 1.00 89.00 102 ASP A C 1
ATOM 783 O O . ASP A 1 102 ? -19.465 -44.484 -13.232 1.00 89.00 102 ASP A O 1
ATOM 787 N N . ALA A 1 103 ? -19.783 -44.841 -11.052 1.00 84.31 103 ALA A N 1
ATOM 788 C CA . ALA A 1 103 ? -20.068 -46.268 -11.200 1.00 84.31 103 ALA A CA 1
ATOM 789 C C . ALA A 1 103 ? -21.319 -46.603 -12.044 1.00 84.31 103 ALA A C 1
ATOM 791 O O . ALA A 1 103 ? -21.491 -47.762 -12.433 1.00 84.31 103 ALA A O 1
ATOM 792 N N . VAL A 1 104 ? -22.202 -45.633 -12.317 1.00 85.06 104 VAL A N 1
ATOM 793 C CA . VAL A 1 104 ? -23.412 -45.820 -13.138 1.00 85.06 104 VAL A CA 1
ATOM 794 C C . VAL A 1 104 ? -23.257 -45.261 -14.559 1.00 85.06 104 VAL A C 1
ATOM 796 O O . VAL A 1 104 ? -24.192 -45.355 -15.356 1.00 85.06 104 VAL A O 1
ATOM 799 N N . GLY A 1 105 ? -22.069 -44.750 -14.905 1.00 84.31 105 GLY A N 1
ATOM 800 C CA . GLY A 1 105 ? -21.712 -44.267 -16.239 1.00 84.31 105 GLY A CA 1
ATOM 801 C C . GLY A 1 105 ? -22.119 -42.818 -16.520 1.00 84.31 105 GLY A C 1
ATOM 802 O O . GLY A 1 105 ? -22.108 -42.406 -17.683 1.00 84.31 105 GLY A O 1
ATOM 803 N N . ARG A 1 106 ? -22.493 -42.031 -15.499 1.00 88.62 106 ARG A N 1
ATOM 804 C CA . ARG A 1 106 ? -22.597 -40.569 -15.643 1.00 88.62 106 ARG A CA 1
ATOM 805 C C . ARG A 1 106 ? -21.178 -40.025 -15.769 1.00 88.62 106 ARG A C 1
ATOM 807 O O . ARG A 1 106 ? -20.297 -40.448 -15.028 1.00 88.62 106 ARG A O 1
ATOM 814 N N . ALA A 1 107 ? -20.953 -39.093 -16.690 1.00 90.75 107 ALA A N 1
ATOM 815 C CA . ALA A 1 107 ? -19.633 -38.524 -16.926 1.00 90.75 107 ALA A CA 1
ATOM 816 C C . ALA A 1 107 ? -19.705 -37.032 -17.243 1.00 90.75 107 ALA A C 1
ATOM 818 O O . ALA A 1 107 ? -20.650 -36.573 -17.883 1.00 90.75 107 ALA A O 1
ATOM 819 N N . ASP A 1 108 ? -18.653 -36.316 -16.859 1.00 93.56 108 ASP A N 1
ATOM 820 C CA . ASP A 1 108 ? -18.405 -34.930 -17.248 1.00 93.56 108 ASP A CA 1
ATOM 821 C C . ASP A 1 108 ? -16.931 -34.754 -17.637 1.00 93.56 108 ASP A C 1
ATOM 823 O O . ASP A 1 108 ? -16.078 -35.596 -17.333 1.00 93.56 108 ASP A O 1
ATOM 827 N N . SER A 1 109 ? -16.621 -33.684 -18.362 1.00 94.56 109 SER A N 1
ATOM 828 C CA . SER A 1 109 ? -15.252 -33.341 -18.733 1.00 94.56 109 SER A CA 1
ATOM 829 C C . SER A 1 109 ? -15.070 -31.843 -18.891 1.00 94.56 109 SER A C 1
ATOM 831 O O . SER A 1 109 ? -15.918 -31.172 -19.477 1.00 94.56 109 SER A O 1
ATOM 833 N N . ARG A 1 110 ? -13.922 -31.333 -18.448 1.00 93.44 110 ARG A N 1
ATOM 834 C CA . ARG A 1 110 ? -13.602 -29.908 -18.483 1.00 93.44 110 ARG A CA 1
ATOM 835 C C . ARG A 1 110 ? -12.161 -29.665 -18.919 1.00 93.44 110 ARG A C 1
ATOM 837 O O . ARG A 1 110 ? -11.247 -30.370 -18.4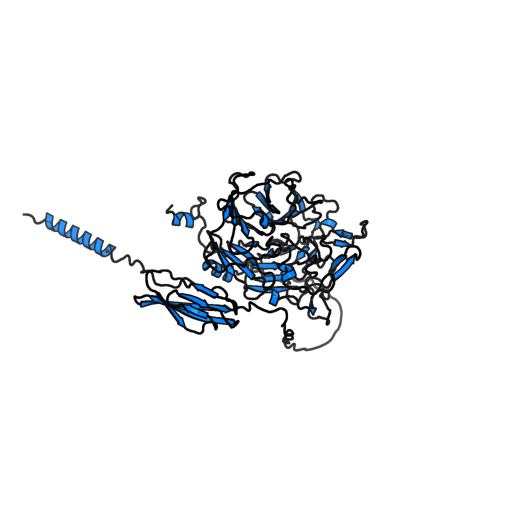96 1.00 93.44 110 ARG A O 1
ATOM 844 N N . LEU A 1 111 ? -11.974 -28.650 -19.764 1.00 93.19 111 LEU A N 1
ATOM 845 C CA . LEU A 1 111 ? -10.660 -28.132 -20.138 1.00 93.19 111 LEU A CA 1
ATOM 846 C C . LEU A 1 111 ? -10.085 -27.298 -18.989 1.00 93.19 111 LEU A C 1
ATOM 848 O O . LEU A 1 111 ? -10.766 -26.413 -18.472 1.00 93.19 111 LEU A O 1
ATOM 852 N N . PHE A 1 112 ? -8.830 -27.555 -18.643 1.00 91.00 112 PHE A N 1
ATOM 853 C CA . PHE A 1 112 ? -8.059 -26.793 -17.674 1.00 91.00 112 PHE A CA 1
ATOM 854 C C . PHE A 1 112 ? -6.808 -26.205 -18.323 1.00 91.00 112 PHE A C 1
ATOM 856 O O . PHE A 1 112 ? -6.147 -26.846 -19.142 1.00 91.00 112 PHE A O 1
ATOM 863 N N . GLU A 1 113 ? -6.479 -24.987 -17.905 1.00 88.00 113 GLU A N 1
ATOM 864 C CA . GLU A 1 113 ? -5.220 -24.310 -18.200 1.00 88.00 113 GLU A CA 1
ATOM 865 C C . GLU A 1 113 ? -4.441 -24.174 -16.889 1.00 88.00 113 GLU A C 1
ATOM 867 O O . GLU A 1 113 ? -4.959 -23.647 -15.901 1.00 88.00 113 GLU A O 1
ATOM 872 N N . LEU A 1 114 ? -3.210 -24.687 -16.864 1.00 88.12 114 LEU A N 1
ATOM 873 C CA . LEU A 1 114 ? -2.314 -24.605 -15.716 1.00 88.12 114 LEU A CA 1
ATOM 874 C C . LEU A 1 114 ? -1.022 -23.901 -16.117 1.00 88.12 114 LEU A C 1
ATOM 876 O O . LEU A 1 114 ? -0.281 -24.367 -16.985 1.00 88.12 114 LEU A O 1
ATOM 880 N N . GLN A 1 115 ? -0.733 -22.801 -15.432 1.00 83.38 115 GLN A N 1
ATOM 881 C CA . GLN A 1 115 ? 0.518 -22.076 -15.576 1.00 83.38 115 GLN A CA 1
ATOM 882 C C . GLN A 1 115 ? 1.515 -22.527 -14.503 1.00 83.38 115 GLN A C 1
ATOM 884 O O . GLN A 1 115 ? 1.228 -22.454 -13.306 1.00 83.38 115 GLN A O 1
ATOM 889 N N . VAL A 1 116 ? 2.687 -22.987 -14.948 1.00 84.25 116 VAL A N 1
ATOM 890 C CA . VAL A 1 116 ? 3.841 -23.316 -14.103 1.00 84.25 116 VAL A CA 1
ATOM 891 C C . VAL A 1 116 ? 4.839 -22.162 -14.159 1.00 84.25 116 VAL A C 1
ATOM 893 O O . VAL A 1 116 ? 5.351 -21.852 -15.237 1.00 84.25 116 VAL A O 1
ATOM 896 N N . LEU A 1 117 ? 5.132 -21.549 -13.012 1.00 79.31 117 LEU A N 1
ATOM 897 C CA . LEU A 1 117 ? 6.049 -20.415 -12.869 1.00 79.31 117 LEU A CA 1
ATOM 898 C C . LEU A 1 117 ? 7.453 -20.842 -12.410 1.00 79.31 117 LEU A C 1
ATOM 900 O O . LEU A 1 117 ? 7.643 -21.923 -11.859 1.00 79.31 117 LEU A O 1
ATOM 904 N N . ASP A 1 118 ? 8.448 -19.985 -12.643 1.00 75.88 118 ASP A N 1
ATOM 905 C CA . ASP A 1 118 ? 9.845 -20.195 -12.233 1.00 75.88 118 ASP A CA 1
ATOM 906 C C . ASP A 1 118 ? 10.089 -19.717 -10.786 1.00 75.88 118 ASP A C 1
ATOM 908 O O . ASP A 1 118 ? 10.338 -18.537 -10.550 1.00 75.88 118 ASP A O 1
ATOM 912 N N . TYR A 1 119 ? 9.996 -20.611 -9.797 1.00 60.31 119 TYR A N 1
ATOM 913 C CA . TYR A 1 119 ? 10.110 -20.243 -8.375 1.00 60.31 119 TYR A CA 1
ATOM 914 C C . TYR A 1 119 ? 11.554 -19.947 -7.919 1.00 60.31 119 TYR A C 1
ATOM 916 O O . TYR A 1 119 ? 11.748 -19.310 -6.883 1.00 60.31 119 TYR A O 1
ATOM 924 N N . ILE A 1 120 ? 12.589 -20.394 -8.647 1.00 47.69 120 ILE A N 1
ATOM 925 C CA . ILE A 1 120 ? 13.993 -20.224 -8.238 1.00 47.69 120 ILE A CA 1
ATOM 926 C C . ILE A 1 120 ? 14.817 -19.629 -9.379 1.00 47.69 120 ILE A C 1
ATOM 928 O O . ILE A 1 120 ? 15.323 -20.349 -10.233 1.00 47.69 120 ILE A O 1
ATOM 932 N N . ARG A 1 121 ? 15.133 -18.334 -9.284 1.00 47.16 121 ARG A N 1
ATOM 933 C CA . ARG A 1 121 ? 16.405 -17.840 -9.826 1.00 47.16 121 ARG A CA 1
ATOM 934 C C . ARG A 1 121 ? 17.375 -17.586 -8.688 1.00 47.16 121 ARG A C 1
ATOM 936 O O . ARG A 1 121 ? 17.223 -16.639 -7.920 1.00 47.16 121 ARG A O 1
ATOM 943 N N . ASN A 1 122 ? 18.385 -18.450 -8.590 1.00 40.53 122 ASN A N 1
ATOM 944 C CA . ASN A 1 122 ? 19.583 -18.153 -7.818 1.00 40.53 122 ASN A CA 1
ATOM 945 C C . ASN A 1 122 ? 20.189 -16.851 -8.357 1.00 40.53 122 ASN A C 1
ATOM 947 O O . ASN A 1 122 ? 20.444 -16.709 -9.551 1.00 40.53 122 ASN A O 1
ATOM 951 N N . ILE A 1 123 ? 20.445 -15.920 -7.447 1.00 45.25 123 ILE A N 1
ATOM 952 C CA . ILE A 1 123 ? 20.939 -14.558 -7.697 1.00 45.25 123 ILE A CA 1
ATOM 953 C C . ILE A 1 123 ? 22.346 -14.519 -8.339 1.00 45.25 123 ILE A C 1
ATOM 955 O O . ILE A 1 123 ? 22.841 -13.443 -8.661 1.00 45.25 123 ILE A O 1
ATOM 959 N N . GLU A 1 124 ? 22.995 -15.674 -8.528 1.00 38.44 124 GLU A N 1
ATOM 960 C CA . GLU A 1 124 ? 24.369 -15.802 -9.038 1.00 38.44 124 GLU A CA 1
ATOM 961 C C . GLU A 1 124 ? 24.471 -16.182 -10.531 1.00 38.44 124 GLU A C 1
ATOM 963 O O . GLU A 1 124 ? 25.559 -16.092 -11.093 1.00 38.44 124 GLU A O 1
ATOM 968 N N . GLU A 1 125 ? 23.372 -16.532 -11.214 1.00 41.22 125 GLU A N 1
ATOM 969 C CA . GLU A 1 125 ? 23.388 -16.919 -12.642 1.00 41.22 125 GLU A CA 1
ATOM 970 C C . GLU A 1 125 ? 22.421 -16.088 -13.503 1.00 41.22 125 GLU A C 1
ATOM 972 O O . GLU A 1 125 ? 21.596 -16.624 -14.242 1.00 41.22 125 GLU A O 1
ATOM 977 N N . LEU A 1 126 ? 22.512 -14.756 -13.457 1.00 37.00 126 LEU A N 1
ATOM 978 C CA . LEU A 1 126 ? 21.854 -13.944 -14.486 1.00 37.00 126 LEU A CA 1
ATOM 979 C C . LEU A 1 126 ? 22.669 -14.007 -15.792 1.00 37.00 126 LEU A C 1
ATOM 981 O O . LEU A 1 126 ? 23.798 -13.508 -15.821 1.00 37.00 126 LEU A O 1
ATOM 985 N N . PRO A 1 127 ? 22.135 -14.565 -16.899 1.00 32.06 127 PRO A N 1
ATOM 986 C CA . PRO A 1 127 ? 22.692 -14.280 -18.213 1.00 32.06 127 PRO A CA 1
ATOM 987 C C . PRO A 1 127 ? 22.503 -12.784 -18.532 1.00 32.06 127 PRO A C 1
ATOM 989 O O . PRO A 1 127 ? 21.546 -12.173 -18.045 1.00 32.06 127 PRO A O 1
ATOM 992 N N . PRO A 1 128 ? 23.374 -12.173 -19.361 1.00 31.41 128 PRO A N 1
ATOM 993 C CA . PRO A 1 128 ? 23.136 -10.823 -19.858 1.00 31.41 128 PRO A CA 1
ATOM 994 C C . PRO A 1 128 ? 21.762 -10.762 -20.533 1.00 31.41 128 PRO A C 1
ATOM 996 O O . PRO A 1 128 ? 21.391 -11.659 -21.297 1.00 31.41 128 PRO A O 1
ATOM 999 N N . THR A 1 129 ? 21.006 -9.708 -20.233 1.00 36.59 129 THR A N 1
ATOM 1000 C CA . THR A 1 129 ? 19.722 -9.406 -20.866 1.00 36.59 129 THR A CA 1
ATOM 1001 C C . THR A 1 129 ? 19.865 -9.455 -22.393 1.00 36.59 129 THR A C 1
ATOM 1003 O O . THR A 1 129 ? 20.845 -8.932 -22.936 1.00 36.59 129 THR A O 1
ATOM 1006 N N . PRO A 1 130 ? 18.922 -10.080 -23.126 1.00 29.92 130 PRO A N 1
ATOM 1007 C CA . PRO A 1 130 ? 18.933 -9.999 -24.577 1.00 29.92 130 PRO A CA 1
ATOM 1008 C C . PRO A 1 130 ? 18.816 -8.525 -24.994 1.00 29.92 130 PRO A C 1
ATOM 1010 O O . PRO A 1 130 ? 18.012 -7.797 -24.404 1.00 29.92 130 PRO A O 1
ATOM 1013 N N . PRO A 1 131 ? 19.571 -8.064 -26.005 1.00 29.08 131 PRO A N 1
ATOM 1014 C CA . PRO A 1 131 ? 19.390 -6.719 -26.529 1.00 29.08 131 PRO A CA 1
ATOM 1015 C C . PRO A 1 131 ? 17.955 -6.552 -27.057 1.00 29.08 131 PRO A C 1
ATOM 1017 O O . PRO A 1 131 ? 17.391 -7.510 -27.600 1.00 29.08 131 PRO A O 1
ATOM 1020 N N . PRO A 1 132 ? 17.356 -5.354 -26.929 1.00 33.44 132 PRO A N 1
ATOM 1021 C CA . PRO A 1 132 ? 16.004 -5.105 -27.405 1.00 33.44 132 PRO A CA 1
ATOM 1022 C C . PRO A 1 132 ? 15.903 -5.416 -28.899 1.00 33.44 132 PRO A C 1
ATOM 1024 O O . PRO A 1 132 ? 16.742 -4.997 -29.701 1.00 33.44 132 PRO A O 1
ATOM 1027 N N . THR A 1 133 ? 14.859 -6.149 -29.282 1.00 29.75 133 THR A N 1
ATOM 1028 C CA . THR A 1 133 ? 14.553 -6.448 -30.681 1.00 29.75 133 THR A CA 1
ATOM 1029 C C . THR A 1 133 ? 14.317 -5.130 -31.425 1.00 29.75 133 THR A C 1
ATOM 1031 O O . THR A 1 133 ? 13.376 -4.405 -31.084 1.00 29.75 133 THR A O 1
ATOM 1034 N N . PRO A 1 134 ? 15.121 -4.773 -32.443 1.00 29.16 134 PRO A N 1
ATOM 1035 C CA . PRO A 1 134 ? 14.908 -3.527 -33.160 1.00 29.16 134 PRO A CA 1
ATOM 1036 C C . PRO A 1 134 ? 13.608 -3.618 -33.966 1.00 29.16 134 PRO A C 1
ATOM 1038 O O . PRO A 1 134 ? 13.503 -4.402 -34.910 1.00 29.16 134 PRO A O 1
ATOM 1041 N N . ARG A 1 135 ? 12.612 -2.787 -33.631 1.00 32.59 135 ARG A N 1
ATOM 1042 C CA . ARG A 1 135 ? 11.522 -2.490 -34.570 1.00 32.59 135 ARG A CA 1
ATOM 1043 C C . ARG A 1 135 ? 12.107 -1.655 -35.703 1.00 32.59 135 ARG A C 1
ATOM 1045 O O . ARG A 1 135 ? 12.699 -0.602 -35.473 1.00 32.59 135 ARG A O 1
ATOM 1052 N N . SER A 1 136 ? 11.954 -2.144 -36.929 1.00 28.05 136 SER A N 1
ATOM 1053 C CA . SER A 1 136 ? 12.402 -1.468 -38.142 1.00 28.05 136 SER A CA 1
ATOM 1054 C C . SER A 1 136 ? 11.756 -0.085 -38.254 1.00 28.05 136 SER A C 1
ATOM 1056 O O . SER A 1 136 ? 10.560 0.023 -38.527 1.00 28.05 136 SER A O 1
ATOM 1058 N N . SER A 1 137 ? 12.544 0.974 -38.071 1.00 30.78 137 SER A N 1
ATOM 1059 C CA . SER A 1 137 ? 12.156 2.327 -38.458 1.00 30.78 137 SER A CA 1
ATOM 1060 C C . SER A 1 137 ? 12.597 2.572 -39.900 1.00 30.78 137 SER A C 1
ATOM 1062 O O . SER A 1 137 ? 13.779 2.699 -40.218 1.00 30.78 137 SER A O 1
ATOM 1064 N N . THR A 1 138 ? 11.636 2.634 -40.815 1.00 26.98 138 THR A N 1
ATOM 1065 C CA . THR A 1 138 ? 11.858 3.228 -42.135 1.00 26.98 138 THR A CA 1
ATOM 1066 C C . THR A 1 138 ? 12.016 4.736 -41.964 1.00 26.98 138 THR A C 1
ATOM 1068 O O . THR A 1 138 ? 11.043 5.451 -41.739 1.00 26.98 138 THR A O 1
ATOM 1071 N N . ARG A 1 139 ? 13.260 5.221 -42.064 1.00 31.41 139 ARG A N 1
ATOM 1072 C CA . ARG A 1 139 ? 13.572 6.641 -42.273 1.00 31.41 139 ARG A CA 1
ATOM 1073 C C . ARG A 1 139 ? 13.120 7.068 -43.668 1.00 31.41 139 ARG A C 1
ATOM 1075 O O . ARG A 1 139 ? 13.540 6.467 -44.654 1.00 31.41 139 ARG A O 1
ATOM 1082 N N . GLN A 1 140 ? 12.417 8.190 -43.749 1.00 28.16 140 GLN A N 1
ATOM 1083 C CA . GLN A 1 140 ? 12.483 9.072 -44.910 1.00 28.16 140 GLN A CA 1
ATOM 1084 C C . GLN A 1 140 ? 12.771 10.484 -44.393 1.00 28.16 140 GLN A C 1
ATOM 1086 O O . GLN A 1 140 ? 12.052 10.995 -43.537 1.00 28.16 140 GLN A O 1
ATOM 1091 N N . GLY A 1 141 ? 13.904 11.048 -44.815 1.00 28.02 141 GLY A N 1
ATOM 1092 C CA . GLY A 1 141 ? 14.303 12.409 -44.468 1.00 28.02 141 GLY A CA 1
ATOM 1093 C C . GLY A 1 141 ? 13.546 13.442 -45.297 1.00 28.02 141 GLY A C 1
ATOM 1094 O O . GLY A 1 141 ? 13.119 13.139 -46.404 1.00 28.02 141 GLY A O 1
ATOM 1095 N N . ASP A 1 142 ? 13.390 14.653 -44.766 1.00 31.09 142 ASP A N 1
ATOM 1096 C CA . ASP A 1 142 ? 14.120 15.813 -45.285 1.00 31.09 142 ASP A CA 1
ATOM 1097 C C . ASP A 1 142 ? 13.767 17.121 -44.552 1.00 31.09 142 ASP A C 1
ATOM 1099 O O . ASP A 1 142 ? 12.614 17.417 -44.264 1.00 31.09 142 ASP A O 1
ATOM 1103 N N . SER A 1 143 ? 14.816 17.930 -44.369 1.00 30.55 143 SER A N 1
ATOM 1104 C CA . SER A 1 143 ? 14.841 19.402 -44.375 1.00 30.55 143 SER A CA 1
ATOM 1105 C C . SER A 1 143 ? 14.215 20.221 -43.230 1.00 30.55 143 SER A C 1
ATOM 1107 O O . SER A 1 143 ? 13.013 20.432 -43.115 1.00 30.55 143 SER A O 1
ATOM 1109 N N . LEU A 1 144 ? 15.119 20.855 -42.475 1.00 34.25 144 LEU A N 1
ATOM 1110 C CA . LEU A 1 144 ? 14.895 22.025 -41.619 1.00 34.25 144 LEU A CA 1
ATOM 1111 C C . LEU A 1 144 ? 14.472 23.267 -42.431 1.00 34.25 144 LEU A C 1
ATOM 1113 O O . LEU A 1 144 ? 15.143 23.579 -43.417 1.00 34.25 144 LEU A O 1
ATOM 1117 N N . ARG A 1 145 ? 13.482 24.040 -41.936 1.00 30.70 145 ARG A N 1
ATOM 1118 C CA . ARG A 1 145 ? 13.467 25.531 -41.887 1.00 30.70 145 ARG A CA 1
ATOM 1119 C C . ARG A 1 145 ? 12.183 26.130 -41.260 1.00 30.70 145 ARG A C 1
ATOM 1121 O O . ARG A 1 145 ? 11.085 25.824 -41.693 1.00 30.70 145 ARG A O 1
ATOM 1128 N N . SER A 1 146 ? 12.406 27.125 -40.387 1.00 27.16 146 SER A N 1
ATOM 1129 C CA . SER A 1 146 ? 11.614 28.359 -40.154 1.00 27.16 146 SER A CA 1
ATOM 1130 C C . SER A 1 146 ? 10.350 28.366 -39.264 1.00 27.16 146 SER A C 1
ATOM 1132 O O . SER A 1 146 ? 9.254 28.066 -39.709 1.00 27.16 146 SER A O 1
ATOM 1134 N N . LEU A 1 147 ? 10.552 28.886 -38.043 1.00 31.39 147 LEU A N 1
ATOM 1135 C CA . LEU A 1 147 ? 9.797 29.901 -37.271 1.00 31.39 147 LEU A CA 1
ATOM 1136 C C . LEU A 1 147 ? 8.263 30.084 -37.402 1.00 31.39 147 LEU A C 1
ATOM 1138 O O . LEU A 1 147 ? 7.731 30.434 -38.450 1.00 31.39 147 LEU A O 1
ATOM 1142 N N . SER A 1 148 ? 7.666 30.117 -36.199 1.00 33.66 148 SER A N 1
ATOM 1143 C CA . SER A 1 148 ? 6.524 30.913 -35.713 1.00 33.66 148 SER A CA 1
ATOM 1144 C C . SER A 1 148 ? 5.131 30.672 -36.300 1.00 33.66 148 SER A C 1
ATOM 1146 O O . SER A 1 148 ? 4.810 31.138 -37.387 1.00 33.66 148 SER A O 1
ATOM 1148 N N . THR A 1 149 ? 4.250 30.096 -35.477 1.00 25.19 149 THR A N 1
ATOM 1149 C CA . THR A 1 149 ? 2.890 30.605 -35.202 1.00 25.19 149 THR A CA 1
ATOM 1150 C C . THR A 1 149 ? 2.297 29.859 -34.002 1.00 25.19 149 THR A C 1
ATOM 1152 O O . THR A 1 149 ? 2.380 28.638 -33.916 1.00 25.19 149 THR A O 1
ATOM 1155 N N . LEU A 1 150 ? 1.742 30.617 -33.051 1.00 39.75 150 LEU A N 1
ATOM 1156 C CA . LEU A 1 150 ? 0.932 30.122 -31.937 1.00 39.75 150 LEU A CA 1
ATOM 1157 C C . LEU A 1 150 ? -0.282 29.367 -32.493 1.00 39.75 150 LEU A C 1
ATOM 1159 O O . LEU A 1 150 ? -1.098 29.963 -33.194 1.00 39.75 150 LEU A O 1
ATOM 1163 N N . ALA A 1 151 ? -0.409 28.087 -32.152 1.00 25.22 151 ALA A N 1
ATOM 1164 C CA . ALA A 1 151 ? -1.629 27.317 -32.344 1.00 25.22 151 ALA A CA 1
ATOM 1165 C C . ALA A 1 151 ? -2.126 26.859 -30.970 1.00 25.22 151 ALA A C 1
ATOM 1167 O O . ALA A 1 151 ? -1.443 26.137 -30.246 1.00 25.22 151 ALA A O 1
ATOM 1168 N N . THR A 1 152 ? -3.306 27.344 -30.606 1.00 24.23 152 THR A N 1
ATOM 1169 C CA . THR A 1 152 ? -4.114 26.892 -29.475 1.00 24.23 152 THR A CA 1
ATOM 1170 C C . THR A 1 152 ? -4.335 25.376 -29.550 1.00 24.23 152 THR A C 1
ATOM 1172 O O . THR A 1 152 ? -4.694 24.878 -30.622 1.00 24.23 152 THR A O 1
ATOM 1175 N N . PRO A 1 153 ? -4.169 24.619 -28.448 1.00 29.19 153 PRO A N 1
ATOM 1176 C CA . PRO A 1 153 ? -4.476 23.199 -28.460 1.00 29.19 153 PRO A CA 1
ATOM 1177 C C . PRO A 1 153 ? -5.988 23.026 -28.618 1.00 29.19 153 PRO A C 1
ATOM 1179 O O . PRO A 1 153 ? -6.787 23.475 -27.797 1.00 29.19 153 PRO A O 1
ATOM 1182 N N . THR A 1 154 ? -6.376 22.404 -29.727 1.00 25.62 154 THR A N 1
ATOM 1183 C CA . THR A 1 154 ? -7.739 21.923 -29.942 1.00 25.62 154 THR A CA 1
ATOM 1184 C C . THR A 1 154 ? -7.918 20.701 -29.051 1.00 25.62 154 THR A C 1
ATOM 1186 O O . THR A 1 154 ? -7.100 19.785 -29.101 1.00 25.62 154 THR A O 1
ATOM 1189 N N . ALA A 1 155 ? -8.948 20.728 -28.206 1.00 28.58 155 ALA A N 1
ATOM 1190 C CA . ALA A 1 155 ? -9.271 19.668 -27.264 1.00 28.58 155 ALA A CA 1
ATOM 1191 C C . ALA A 1 155 ? -9.337 18.306 -27.972 1.00 28.58 155 ALA A C 1
ATOM 1193 O O . ALA A 1 155 ? -10.195 18.076 -28.828 1.00 28.58 155 ALA A O 1
ATOM 1194 N N . LEU A 1 156 ? -8.436 17.398 -27.597 1.00 29.89 156 LEU A N 1
ATOM 1195 C CA . LEU A 1 156 ? -8.635 15.977 -27.829 1.00 29.89 156 LEU A CA 1
ATOM 1196 C C . LEU A 1 156 ? -9.735 15.535 -26.866 1.00 29.89 156 LEU A C 1
ATOM 1198 O O . LEU A 1 156 ? -9.555 15.529 -25.652 1.00 29.89 156 LEU A O 1
ATOM 1202 N N . SER A 1 157 ? -10.897 15.230 -27.436 1.00 28.64 157 SER A N 1
ATOM 1203 C CA . SER A 1 157 ? -12.001 14.565 -26.755 1.00 28.64 157 SER A CA 1
ATOM 1204 C C . SER A 1 157 ? -11.486 13.285 -26.098 1.00 28.64 157 SER A C 1
ATOM 1206 O O . SER A 1 157 ? -11.206 12.302 -26.784 1.00 28.64 157 SER A O 1
ATOM 1208 N N . GLN A 1 158 ? -11.359 13.317 -24.773 1.00 32.16 158 GLN A N 1
ATOM 1209 C CA . GLN A 1 158 ? -11.194 12.144 -23.928 1.00 32.16 158 GLN A CA 1
ATOM 1210 C C . GLN A 1 158 ? -12.395 11.222 -24.150 1.00 32.16 158 GLN A C 1
ATOM 1212 O O . GLN A 1 158 ? -13.511 11.547 -23.754 1.00 32.16 158 GLN A O 1
ATOM 1217 N N . ASN A 1 159 ? -12.179 10.057 -24.752 1.00 28.92 159 ASN A N 1
ATOM 1218 C CA . ASN A 1 159 ? -13.042 8.916 -24.473 1.00 28.92 159 ASN A CA 1
ATOM 1219 C C . ASN A 1 159 ? -12.482 8.242 -23.219 1.00 28.92 159 ASN A C 1
ATOM 1221 O O . ASN A 1 159 ? -11.771 7.244 -23.307 1.00 28.92 159 ASN A O 1
ATOM 1225 N N . ALA A 1 160 ? -12.757 8.834 -22.055 1.00 33.41 160 ALA A N 1
ATOM 1226 C CA . ALA A 1 160 ? -12.607 8.134 -20.791 1.00 33.41 160 ALA A CA 1
ATOM 1227 C C . ALA A 1 160 ? -13.636 6.996 -20.778 1.00 33.41 160 ALA A C 1
ATOM 1229 O O . ALA A 1 160 ? -14.840 7.235 -20.880 1.00 33.41 160 ALA A O 1
ATOM 1230 N N . SER A 1 161 ? -13.155 5.756 -20.714 1.00 32.16 161 SER A N 1
ATOM 1231 C CA . SER A 1 161 ? -13.985 4.593 -20.405 1.00 32.16 161 SER A CA 1
ATOM 1232 C C . SER A 1 161 ? -14.722 4.865 -19.091 1.00 32.16 161 SER A C 1
ATOM 1234 O O . SER A 1 161 ? -14.097 4.984 -18.043 1.00 32.16 161 SER A O 1
ATOM 1236 N N . THR A 1 162 ? -16.046 5.003 -19.149 1.00 37.00 162 THR A N 1
ATOM 1237 C CA . THR A 1 162 ? -16.929 5.190 -17.985 1.00 37.00 162 THR A CA 1
ATOM 1238 C C . THR A 1 162 ? -17.158 3.900 -17.197 1.00 37.00 162 THR A C 1
ATOM 1240 O O . THR A 1 162 ? -17.848 3.910 -16.182 1.00 37.00 162 THR A O 1
ATOM 1243 N N . THR A 1 163 ? -16.581 2.787 -17.640 1.00 58.34 163 THR A N 1
ATOM 1244 C CA . THR A 1 163 ? -16.524 1.535 -16.893 1.00 58.34 163 THR A CA 1
ATOM 1245 C C . THR A 1 163 ? -15.173 1.454 -16.192 1.00 58.34 163 THR A C 1
ATOM 1247 O O . THR A 1 163 ? -14.145 1.714 -16.824 1.00 58.34 163 THR A O 1
ATOM 1250 N N . GLY A 1 164 ? -15.183 1.133 -14.893 1.00 73.06 164 GLY A N 1
ATOM 1251 C CA . GLY A 1 164 ? -13.971 0.848 -14.118 1.00 73.06 164 GLY A CA 1
ATOM 1252 C C . GLY A 1 164 ? -13.131 -0.291 -14.724 1.00 73.06 164 GLY A C 1
ATOM 1253 O O . GLY A 1 164 ? -13.496 -0.840 -15.767 1.00 73.06 164 GLY A O 1
ATOM 1254 N N . PRO A 1 165 ? -12.001 -0.656 -14.100 1.00 87.50 165 PRO A N 1
ATOM 1255 C CA . PRO A 1 165 ? -11.117 -1.687 -14.629 1.00 87.50 165 PRO A CA 1
ATOM 1256 C C . PRO A 1 165 ? -11.842 -3.028 -14.776 1.00 87.50 165 PRO A C 1
ATOM 1258 O O . PRO A 1 165 ? -12.632 -3.417 -13.915 1.00 87.50 165 PRO A O 1
ATOM 1261 N N . ASP A 1 166 ? -11.553 -3.747 -15.860 1.00 87.50 166 ASP A N 1
ATOM 1262 C CA . ASP A 1 166 ? -12.078 -5.096 -16.068 1.00 87.50 166 ASP A CA 1
ATOM 1263 C C . ASP A 1 166 ? -11.329 -6.095 -15.179 1.00 87.50 166 ASP A C 1
ATOM 1265 O O . ASP A 1 166 ? -10.252 -6.586 -15.515 1.00 87.50 166 ASP A O 1
ATOM 1269 N N . LEU A 1 167 ? -11.911 -6.372 -14.014 1.00 89.75 167 LEU A N 1
ATOM 1270 C CA . LEU A 1 167 ? -11.400 -7.337 -13.044 1.00 89.75 167 LEU A CA 1
ATOM 1271 C C . LEU A 1 167 ? -12.134 -8.684 -13.110 1.00 89.75 167 LEU A C 1
ATOM 1273 O O . LEU A 1 167 ? -12.012 -9.491 -12.187 1.00 89.75 167 LEU A O 1
ATOM 1277 N N . SER A 1 168 ? -12.877 -8.958 -14.189 1.00 84.00 168 SER A N 1
ATOM 1278 C CA . SER A 1 168 ? -13.637 -10.207 -14.357 1.00 84.00 168 SER A CA 1
ATOM 1279 C C . SER A 1 168 ? -12.768 -11.452 -14.161 1.00 84.00 168 SER A C 1
ATOM 1281 O O . SER A 1 168 ? -13.172 -12.379 -13.463 1.00 84.00 168 SER A O 1
ATOM 1283 N N . GLY A 1 169 ? -11.531 -11.431 -14.666 1.00 83.25 169 GLY A N 1
ATOM 1284 C CA . GLY A 1 169 ? -10.576 -12.524 -14.495 1.00 83.25 169 GLY A CA 1
ATOM 1285 C C . GLY A 1 169 ? -10.239 -12.839 -13.033 1.00 83.25 169 GLY A C 1
ATOM 1286 O O . GLY A 1 169 ? -10.068 -14.015 -12.709 1.00 83.25 169 GLY A O 1
ATOM 1287 N N . LEU A 1 170 ? -10.172 -11.827 -12.157 1.00 90.25 170 LEU A N 1
ATOM 1288 C CA . LEU A 1 170 ? -9.962 -12.001 -10.713 1.00 90.25 170 LEU A CA 1
ATOM 1289 C C . LEU A 1 170 ? -11.247 -12.430 -9.999 1.00 90.25 170 LEU A C 1
ATOM 1291 O O . LEU A 1 170 ? -11.196 -13.315 -9.150 1.00 90.25 170 LEU A O 1
ATOM 1295 N N . LEU A 1 171 ? -12.392 -11.855 -10.372 1.00 88.38 171 LEU A N 1
ATOM 1296 C CA . LEU A 1 171 ? -13.698 -12.240 -9.827 1.00 88.38 171 LEU A CA 1
ATOM 1297 C C . LEU A 1 171 ? -14.018 -13.713 -10.106 1.00 88.38 171 LEU A C 1
ATOM 1299 O O . LEU A 1 171 ? -14.450 -14.426 -9.211 1.00 88.38 171 LEU A O 1
ATOM 1303 N N . ASP A 1 172 ? -13.725 -14.199 -11.312 1.00 84.00 172 ASP A N 1
ATOM 1304 C CA . ASP A 1 172 ? -13.893 -15.613 -11.659 1.00 84.00 172 ASP A CA 1
ATOM 1305 C C . ASP A 1 172 ? -12.976 -16.536 -10.841 1.00 84.00 172 ASP A C 1
ATOM 1307 O O . ASP A 1 172 ? -13.308 -17.696 -10.610 1.00 84.00 172 ASP A O 1
ATOM 1311 N N . ILE A 1 173 ? -11.787 -16.058 -10.453 1.00 83.75 173 ILE A N 1
ATOM 1312 C CA . ILE A 1 173 ? -10.900 -16.813 -9.560 1.00 83.75 173 ILE A CA 1
ATOM 1313 C C . ILE A 1 173 ? -11.539 -16.876 -8.170 1.00 83.75 173 ILE A C 1
ATOM 1315 O O . ILE A 1 173 ? -11.672 -17.972 -7.632 1.00 83.75 173 ILE A O 1
ATOM 1319 N N . LEU A 1 174 ? -12.002 -15.740 -7.638 1.00 87.12 174 LEU A N 1
ATOM 1320 C CA . LEU A 1 174 ? -12.673 -15.663 -6.338 1.00 87.12 174 LEU A CA 1
ATOM 1321 C C . LEU A 1 174 ? -13.955 -16.504 -6.276 1.00 87.12 174 LEU A C 1
ATOM 1323 O O . LEU A 1 174 ? -14.202 -17.137 -5.254 1.00 87.12 174 LEU A O 1
ATOM 1327 N N . ASP A 1 175 ? -14.738 -16.606 -7.351 1.00 84.62 175 ASP A N 1
ATOM 1328 C CA . ASP A 1 175 ? -15.899 -17.510 -7.404 1.00 84.62 175 ASP A CA 1
ATOM 1329 C C . ASP A 1 175 ? -15.520 -18.967 -7.117 1.00 84.62 175 ASP A C 1
ATOM 1331 O O . ASP A 1 175 ? -16.269 -19.692 -6.462 1.00 84.62 175 ASP A O 1
ATOM 1335 N N . SER A 1 176 ? -14.349 -19.388 -7.602 1.00 81.75 176 SER A N 1
ATOM 1336 C CA . SER A 1 176 ? -13.821 -20.740 -7.401 1.00 81.75 176 SER A CA 1
ATOM 1337 C C . SER A 1 176 ? -13.046 -20.918 -6.094 1.00 81.75 176 SER A C 1
ATOM 1339 O O . SER A 1 176 ? -12.757 -22.049 -5.714 1.00 81.75 176 SER A O 1
ATOM 1341 N N . THR A 1 177 ? -12.704 -19.830 -5.403 1.00 83.19 177 THR A N 1
ATOM 1342 C CA . THR A 1 177 ? -12.018 -19.875 -4.108 1.00 83.19 177 THR A CA 1
ATOM 1343 C C . THR A 1 177 ? -13.038 -20.144 -2.993 1.00 83.19 177 THR A C 1
ATOM 1345 O O . THR A 1 177 ? -14.088 -19.489 -2.963 1.00 83.19 177 THR A O 1
ATOM 1348 N N . PRO A 1 178 ? -12.779 -21.089 -2.072 1.00 87.00 178 PRO A N 1
ATOM 1349 C CA . PRO A 1 178 ? -13.589 -21.239 -0.868 1.00 87.00 178 PRO A CA 1
ATOM 1350 C C . PRO A 1 178 ? -13.560 -19.969 -0.008 1.00 87.00 178 PRO A C 1
ATOM 1352 O O . PRO A 1 178 ? -12.585 -19.219 -0.006 1.00 87.00 178 PRO A O 1
ATOM 1355 N N . GLU A 1 179 ? -14.640 -19.702 0.717 1.00 91.19 179 GLU A N 1
ATOM 1356 C CA . GLU A 1 179 ? -14.654 -18.619 1.702 1.00 91.19 179 GLU A CA 1
ATOM 1357 C C . GLU A 1 179 ? -13.675 -18.900 2.848 1.00 91.19 179 GLU A C 1
ATOM 1359 O O . GLU A 1 179 ? -13.514 -20.043 3.279 1.00 91.19 179 GLU A O 1
ATOM 1364 N N . GLY A 1 180 ? -13.016 -17.851 3.337 1.00 91.56 180 GLY A N 1
ATOM 1365 C CA . GLY A 1 180 ? -11.938 -17.953 4.318 1.00 91.56 180 GLY A CA 1
ATOM 1366 C C . GLY A 1 180 ? -10.612 -18.460 3.744 1.00 91.56 180 GLY A C 1
ATOM 1367 O O . GLY A 1 180 ? -9.708 -18.777 4.516 1.00 91.56 180 GLY A O 1
ATOM 1368 N N . ASP A 1 181 ? -10.478 -18.556 2.417 1.00 93.06 181 ASP A N 1
ATOM 1369 C CA . ASP A 1 181 ? -9.310 -19.147 1.763 1.00 93.06 181 ASP A CA 1
ATOM 1370 C C . ASP A 1 181 ? -8.522 -18.151 0.897 1.00 93.06 181 ASP A C 1
ATOM 1372 O O . ASP A 1 181 ? -8.930 -17.011 0.642 1.00 93.06 181 ASP A O 1
ATOM 1376 N N . TRP A 1 182 ? -7.347 -18.601 0.463 1.00 94.25 182 TRP A N 1
ATOM 1377 C CA . TRP A 1 182 ? -6.342 -17.820 -0.238 1.00 94.25 182 TRP A CA 1
ATOM 1378 C C . TRP A 1 182 ? -6.123 -18.309 -1.665 1.00 94.25 182 TRP A C 1
ATOM 1380 O O . TRP A 1 182 ? -6.186 -19.499 -1.970 1.00 94.25 182 TRP A O 1
ATOM 1390 N N . VAL A 1 183 ? -5.769 -17.379 -2.552 1.00 90.38 183 VAL A N 1
ATOM 1391 C CA . VAL A 1 183 ? -5.352 -17.708 -3.916 1.00 90.38 183 VAL A CA 1
ATOM 1392 C C . VAL A 1 183 ? -4.273 -16.751 -4.415 1.00 90.38 183 VAL A C 1
ATOM 1394 O O . VAL A 1 183 ? -4.426 -15.530 -4.367 1.00 90.38 183 VAL A O 1
ATOM 1397 N N . ARG A 1 184 ? -3.155 -17.299 -4.910 1.00 92.31 184 ARG A N 1
ATOM 1398 C CA . ARG A 1 184 ? -2.094 -16.506 -5.549 1.00 92.31 184 ARG A CA 1
ATOM 1399 C C . ARG A 1 184 ? -2.506 -16.140 -6.968 1.00 92.31 184 ARG A C 1
ATOM 1401 O O . ARG A 1 184 ? -2.880 -17.013 -7.753 1.00 92.31 184 ARG A O 1
ATOM 1408 N N . VAL A 1 185 ? -2.378 -14.865 -7.320 1.00 92.75 185 VAL A N 1
ATOM 1409 C CA . VAL A 1 185 ? -2.895 -14.337 -8.584 1.00 92.75 185 VAL A CA 1
ATOM 1410 C C . VAL A 1 185 ? -1.848 -13.747 -9.523 1.00 92.75 185 VAL A C 1
ATOM 1412 O O . VAL A 1 185 ? -2.162 -13.642 -10.699 1.00 92.75 185 VAL A O 1
ATOM 1415 N N . ASN A 1 186 ? -0.619 -13.422 -9.122 1.00 92.00 186 ASN A N 1
ATOM 1416 C CA . ASN A 1 186 ? 0.386 -12.919 -10.076 1.00 92.00 186 ASN A CA 1
ATOM 1417 C C . ASN A 1 186 ? 0.898 -14.005 -11.045 1.00 92.00 186 ASN A C 1
ATOM 1419 O O . ASN A 1 186 ? 1.113 -15.142 -10.638 1.00 92.00 186 ASN A O 1
ATOM 1423 N N . LEU A 1 187 ? 1.102 -13.643 -12.318 1.00 84.06 187 LEU A N 1
ATOM 1424 C CA . LEU A 1 187 ? 1.529 -14.561 -13.392 1.00 84.06 187 LEU A CA 1
ATOM 1425 C C . LEU A 1 187 ? 3.000 -14.419 -13.808 1.00 84.06 187 LEU A C 1
ATOM 1427 O O . LEU A 1 187 ? 3.536 -15.265 -14.517 1.00 84.06 187 LEU A O 1
ATOM 1431 N N . ASN A 1 188 ? 3.655 -13.356 -13.367 1.00 81.94 188 ASN A N 1
ATOM 1432 C CA . ASN A 1 188 ? 5.104 -13.192 -13.364 1.00 81.94 188 ASN A CA 1
ATOM 1433 C C . ASN A 1 188 ? 5.530 -12.684 -11.986 1.00 81.94 188 ASN A C 1
ATOM 1435 O O . ASN A 1 188 ? 4.692 -12.457 -11.103 1.00 81.94 188 ASN A O 1
ATOM 1439 N N . PHE A 1 189 ? 6.830 -12.488 -11.805 1.00 85.94 189 PHE A N 1
ATOM 1440 C CA . PHE A 1 189 ? 7.370 -12.030 -10.541 1.00 85.94 189 PHE A CA 1
ATOM 1441 C C . PHE A 1 189 ? 7.857 -10.594 -10.613 1.00 85.94 189 PHE A C 1
ATOM 1443 O O . PHE A 1 189 ? 8.308 -10.088 -11.641 1.00 85.94 189 PHE A O 1
ATOM 1450 N N . TYR A 1 190 ? 7.809 -9.944 -9.461 1.00 89.88 190 TYR A N 1
ATOM 1451 C CA . TYR A 1 190 ? 8.319 -8.601 -9.268 1.00 89.88 190 TYR A CA 1
ATOM 1452 C C . TYR A 1 190 ? 9.803 -8.477 -9.654 1.00 89.88 190 TYR A C 1
ATOM 1454 O O . TYR A 1 190 ? 10.198 -7.532 -10.337 1.00 89.88 190 TYR A O 1
ATOM 1462 N N . GLN A 1 191 ? 10.622 -9.472 -9.301 1.00 84.31 191 GLN A N 1
ATOM 1463 C CA . GLN A 1 191 ? 12.029 -9.524 -9.705 1.00 84.31 191 GLN A CA 1
ATOM 1464 C C . GLN A 1 191 ? 12.244 -9.517 -11.230 1.00 84.31 191 GLN A C 1
ATOM 1466 O O . GLN A 1 191 ? 13.270 -9.012 -11.682 1.00 84.31 191 GLN A O 1
ATOM 1471 N N . ASP A 1 192 ? 11.294 -10.026 -12.025 1.00 80.62 192 ASP A N 1
ATOM 1472 C CA . ASP A 1 192 ? 11.426 -10.101 -13.489 1.00 80.62 192 ASP A CA 1
ATOM 1473 C C . ASP A 1 192 ? 11.340 -8.720 -14.139 1.00 80.62 192 ASP A C 1
ATOM 1475 O O . ASP A 1 192 ? 11.862 -8.493 -15.232 1.00 80.62 192 ASP A O 1
ATOM 1479 N N . VAL A 1 193 ? 10.681 -7.785 -13.456 1.00 86.94 193 VAL A N 1
ATOM 1480 C CA . VAL A 1 193 ? 10.508 -6.408 -13.914 1.00 86.94 193 VAL A CA 1
ATOM 1481 C C . VAL A 1 193 ? 11.384 -5.426 -13.158 1.00 86.94 193 VAL A C 1
ATOM 1483 O O . VAL A 1 193 ? 11.269 -4.228 -13.396 1.00 86.94 193 VAL A O 1
ATOM 1486 N N . TRP A 1 194 ? 12.281 -5.902 -12.294 1.00 85.88 194 TRP A N 1
ATOM 1487 C CA . TRP A 1 194 ? 13.204 -5.072 -11.522 1.00 85.88 194 TRP A CA 1
ATOM 1488 C C . TRP A 1 194 ? 14.111 -4.222 -12.416 1.00 85.88 194 TRP A C 1
ATOM 1490 O O . TRP A 1 194 ? 14.490 -4.633 -13.519 1.00 85.88 194 TRP A O 1
ATOM 1500 N N . ALA A 1 195 ? 14.437 -3.005 -11.967 1.00 84.69 195 ALA A N 1
ATOM 1501 C CA . ALA A 1 195 ? 15.361 -2.108 -12.659 1.00 84.69 195 ALA A CA 1
ATOM 1502 C C . ALA A 1 195 ? 16.696 -2.824 -12.951 1.00 84.69 195 ALA A C 1
ATOM 1504 O O . ALA A 1 195 ? 17.338 -3.309 -12.015 1.00 84.69 195 ALA A O 1
ATOM 1505 N N . PRO A 1 196 ? 17.150 -2.895 -14.219 1.00 78.56 196 PRO A N 1
ATOM 1506 C CA . PRO A 1 196 ? 18.479 -3.397 -14.547 1.00 78.56 196 PRO A CA 1
ATOM 1507 C C . PRO A 1 196 ? 19.559 -2.631 -13.786 1.00 78.56 196 PRO A C 1
ATOM 1509 O O . PRO A 1 196 ? 19.421 -1.434 -13.533 1.00 78.56 196 PRO A O 1
ATOM 1512 N N . SER A 1 197 ? 20.653 -3.306 -13.437 1.00 77.62 197 SER A N 1
ATOM 1513 C CA . SER A 1 197 ? 21.712 -2.720 -12.604 1.00 77.62 197 SER A CA 1
ATOM 1514 C C . SER A 1 197 ? 22.335 -1.446 -13.193 1.00 77.62 197 SER A C 1
ATOM 1516 O O . SER A 1 197 ? 22.743 -0.562 -12.438 1.00 77.62 197 SER A O 1
ATOM 1518 N N . GLU A 1 198 ? 22.374 -1.313 -14.526 1.00 78.44 198 GLU A N 1
ATOM 1519 C CA . GLU A 1 198 ? 22.859 -0.111 -15.207 1.00 78.44 198 GLU A CA 1
ATOM 1520 C C . GLU A 1 198 ? 21.949 1.116 -15.028 1.00 78.44 198 GLU A C 1
ATOM 1522 O O . GLU A 1 198 ? 22.444 2.238 -15.139 1.00 78.44 198 GLU A O 1
ATOM 1527 N N . LEU A 1 199 ? 20.668 0.902 -14.698 1.00 82.69 199 LEU A N 1
ATOM 1528 C CA . LEU A 1 199 ? 19.649 1.935 -14.491 1.00 82.69 199 LEU A CA 1
ATOM 1529 C C . LEU A 1 199 ? 19.364 2.223 -13.008 1.00 82.69 199 LEU A C 1
ATOM 1531 O O . LEU A 1 199 ? 18.470 3.004 -12.708 1.00 82.69 199 LEU A O 1
ATOM 1535 N N . GLN A 1 200 ? 20.084 1.613 -12.064 1.00 83.94 200 GLN A N 1
ATOM 1536 C CA . GLN A 1 200 ? 19.882 1.851 -10.627 1.00 83.94 200 GLN A CA 1
ATOM 1537 C C . GLN A 1 200 ? 20.819 2.948 -10.093 1.00 83.94 200 GLN A C 1
ATOM 1539 O O . GLN A 1 200 ? 21.946 3.043 -10.572 1.00 83.94 200 GLN A O 1
ATOM 1544 N N . PRO A 1 201 ? 20.461 3.750 -9.074 1.00 79.44 201 PRO A N 1
ATOM 1545 C CA . PRO A 1 201 ? 21.385 4.722 -8.466 1.00 79.44 201 PRO A CA 1
ATOM 1546 C C . PRO A 1 201 ? 22.473 4.052 -7.607 1.00 79.44 201 PRO A C 1
ATOM 1548 O O . PRO A 1 201 ? 22.273 2.952 -7.094 1.00 79.44 201 PRO A O 1
ATOM 1551 N N . LEU A 1 202 ? 23.676 4.647 -7.537 1.00 65.25 202 LEU A N 1
ATOM 1552 C CA . LEU A 1 202 ? 24.872 4.034 -6.889 1.00 65.25 202 LEU A CA 1
ATOM 1553 C C . LEU A 1 202 ? 25.276 4.730 -5.599 1.00 65.25 202 LEU A C 1
ATOM 1555 O O . LEU A 1 202 ? 26.093 4.224 -4.833 1.00 65.25 202 LEU A O 1
ATOM 1559 N N . LYS A 1 203 ? 24.788 5.955 -5.434 1.00 62.97 203 LYS A N 1
ATOM 1560 C CA . LYS A 1 203 ? 25.059 6.760 -4.258 1.00 62.97 203 LYS A CA 1
ATOM 1561 C C . LYS A 1 203 ? 24.138 6.313 -3.125 1.00 62.97 203 LYS A C 1
ATOM 1563 O O . LYS A 1 203 ? 23.023 5.851 -3.363 1.00 62.97 203 LYS A O 1
ATOM 1568 N N . GLY A 1 204 ? 24.653 6.432 -1.908 1.00 55.47 204 GLY A N 1
ATOM 1569 C CA . GLY A 1 204 ? 23.969 6.103 -0.661 1.00 55.47 204 GLY A CA 1
ATOM 1570 C C . GLY A 1 204 ? 24.067 4.641 -0.233 1.00 55.47 204 GLY A C 1
ATOM 1571 O O . GLY A 1 204 ? 24.393 4.373 0.917 1.00 55.47 204 GLY A O 1
ATOM 1572 N N . LEU A 1 205 ? 23.905 3.670 -1.144 1.00 56.91 205 LEU A N 1
ATOM 1573 C CA . LEU A 1 205 ? 23.924 2.235 -0.809 1.00 56.91 205 LEU A CA 1
ATOM 1574 C C . LEU A 1 205 ? 24.501 1.363 -1.943 1.00 56.91 205 LEU A C 1
ATOM 1576 O O . LEU A 1 205 ? 24.614 1.793 -3.089 1.00 56.91 205 LEU A O 1
ATOM 1580 N N . THR A 1 206 ? 24.870 0.112 -1.630 1.00 52.56 206 THR A N 1
ATOM 1581 C CA . THR A 1 206 ? 25.226 -0.916 -2.635 1.00 52.56 206 THR A CA 1
ATOM 1582 C C . THR A 1 206 ? 24.062 -1.187 -3.599 1.00 52.56 206 THR A C 1
ATOM 1584 O O . THR A 1 206 ? 22.925 -0.864 -3.270 1.00 52.56 206 THR A O 1
ATOM 1587 N N . VAL A 1 207 ? 24.329 -1.835 -4.748 1.00 59.72 207 VAL A N 1
ATOM 1588 C CA . VAL A 1 207 ? 23.309 -2.241 -5.745 1.00 59.72 207 VAL A CA 1
ATOM 1589 C C . VAL A 1 207 ? 22.054 -2.790 -5.056 1.00 59.72 207 VAL A C 1
ATOM 1591 O O . VAL A 1 207 ? 22.142 -3.701 -4.229 1.00 59.72 207 VAL A O 1
ATOM 1594 N N . SER A 1 208 ? 20.905 -2.196 -5.378 1.00 71.62 208 SER A N 1
ATOM 1595 C CA . SER A 1 208 ? 19.624 -2.524 -4.763 1.00 71.62 208 SER A CA 1
ATOM 1596 C C . SER A 1 208 ? 19.054 -3.798 -5.391 1.00 71.62 208 SER A C 1
ATOM 1598 O O . SER A 1 208 ? 19.273 -4.104 -6.566 1.00 71.62 208 SER A O 1
ATOM 1600 N N . SER A 1 209 ? 18.321 -4.569 -4.596 1.00 79.12 209 SER A N 1
ATOM 1601 C CA . SER A 1 209 ? 17.637 -5.787 -5.032 1.00 79.12 209 SER A CA 1
ATOM 1602 C C . SER A 1 209 ? 16.130 -5.635 -4.841 1.00 79.12 209 SER A C 1
ATOM 1604 O O . SER A 1 209 ? 15.721 -4.845 -3.989 1.00 79.12 209 SER A O 1
ATOM 1606 N N . PRO A 1 210 ? 15.295 -6.438 -5.527 1.00 81.81 210 PRO A N 1
ATOM 1607 C CA . PRO A 1 210 ? 13.839 -6.411 -5.345 1.00 81.81 210 PRO A CA 1
ATOM 1608 C C . PRO A 1 210 ? 13.412 -6.428 -3.863 1.00 81.81 210 PRO A C 1
ATOM 1610 O O . PRO A 1 210 ? 12.582 -5.629 -3.422 1.00 81.81 210 PRO A O 1
ATOM 1613 N N . SER A 1 211 ? 14.104 -7.233 -3.045 1.00 85.62 211 SER A N 1
ATOM 1614 C CA . SER A 1 211 ? 13.864 -7.340 -1.599 1.00 85.62 211 SER A CA 1
ATOM 1615 C C . SER A 1 211 ? 13.976 -6.047 -0.806 1.00 85.62 211 SER A C 1
ATOM 1617 O O . SER A 1 211 ? 13.462 -5.967 0.310 1.00 85.62 211 SER A O 1
ATOM 1619 N N . LYS A 1 212 ? 14.610 -5.017 -1.363 1.00 87.56 212 LYS A N 1
ATOM 1620 C CA . LYS A 1 212 ? 14.816 -3.732 -0.705 1.00 87.56 212 LYS A CA 1
ATOM 1621 C C . LYS A 1 212 ? 13.602 -2.818 -0.738 1.00 87.56 212 LYS A C 1
ATOM 1623 O O . LYS A 1 212 ? 13.611 -1.865 0.029 1.00 87.56 212 LYS A O 1
ATOM 1628 N N . ILE A 1 213 ? 12.570 -3.111 -1.531 1.00 91.69 213 ILE A N 1
ATOM 1629 C CA . ILE A 1 213 ? 11.305 -2.358 -1.506 1.00 91.69 213 ILE A CA 1
ATOM 1630 C C . ILE A 1 213 ? 10.250 -3.115 -0.695 1.00 91.69 213 ILE A C 1
ATOM 1632 O O . ILE A 1 213 ? 9.794 -2.637 0.344 1.00 91.69 213 ILE A O 1
ATOM 1636 N N . ILE A 1 214 ? 9.898 -4.332 -1.116 1.00 93.12 214 ILE A N 1
ATOM 1637 C CA . ILE A 1 214 ? 8.819 -5.104 -0.479 1.00 93.12 214 ILE A CA 1
ATOM 1638 C C . ILE A 1 214 ? 9.216 -5.556 0.933 1.00 93.12 214 ILE A C 1
ATOM 1640 O O . ILE A 1 214 ? 8.417 -5.453 1.861 1.00 93.12 214 ILE A O 1
ATOM 1644 N N . GLY A 1 215 ? 10.459 -6.017 1.110 1.00 89.75 215 GLY A N 1
ATOM 1645 C CA . GLY A 1 215 ? 10.972 -6.515 2.391 1.00 89.75 215 GLY A CA 1
ATOM 1646 C C . GLY A 1 215 ? 11.394 -5.427 3.377 1.00 89.75 215 GLY A C 1
ATOM 1647 O O . GLY A 1 215 ? 11.811 -5.756 4.485 1.00 89.75 215 GLY A O 1
ATOM 1648 N N . ALA A 1 216 ? 11.324 -4.157 2.972 1.00 91.38 216 ALA A N 1
ATOM 1649 C CA . ALA A 1 216 ? 11.519 -3.014 3.850 1.00 91.38 216 ALA A CA 1
ATOM 1650 C C . ALA A 1 216 ? 10.207 -2.620 4.553 1.00 91.38 216 ALA A C 1
ATOM 1652 O O . ALA A 1 216 ? 9.140 -3.194 4.317 1.00 91.38 216 ALA A O 1
ATOM 1653 N N . TRP A 1 217 ? 10.278 -1.613 5.427 1.00 95.75 217 TRP A N 1
ATOM 1654 C CA . TRP A 1 217 ? 9.099 -1.002 6.041 1.00 95.75 217 TRP A CA 1
ATOM 1655 C C . TRP A 1 217 ? 8.295 -0.263 4.972 1.00 95.75 217 TRP A C 1
ATOM 1657 O O . TRP A 1 217 ? 8.515 0.923 4.732 1.00 95.75 217 TRP A O 1
ATOM 1667 N N . SER A 1 218 ? 7.404 -0.984 4.301 1.00 94.81 218 SER A N 1
ATOM 1668 C CA . S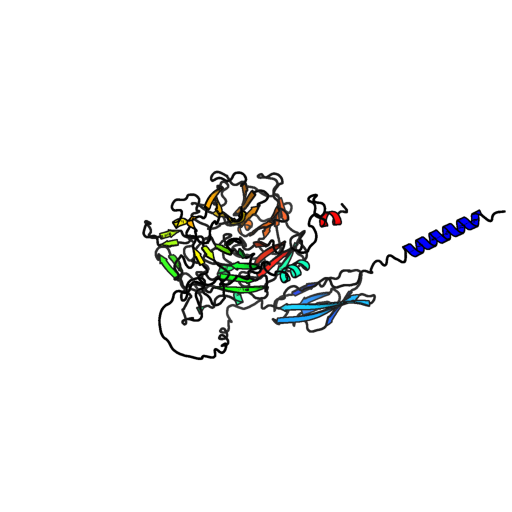ER A 1 218 ? 6.710 -0.528 3.100 1.00 94.81 218 SER A CA 1
ATOM 1669 C C . SER A 1 218 ? 5.214 -0.821 3.124 1.00 94.81 218 SER A C 1
ATOM 1671 O O . SER A 1 218 ? 4.743 -1.698 3.853 1.00 94.81 218 SER A O 1
ATOM 1673 N N . SER A 1 219 ? 4.506 -0.097 2.265 1.00 97.06 219 SER A N 1
ATOM 1674 C CA . SER A 1 219 ? 3.091 -0.239 1.913 1.00 97.06 219 SER A CA 1
ATOM 1675 C C . SER A 1 219 ? 2.920 -0.161 0.402 1.00 97.06 219 SER A C 1
ATOM 1677 O O . SER A 1 219 ? 3.788 0.365 -0.303 1.00 97.06 219 SER A O 1
ATOM 1679 N N . PHE A 1 220 ? 1.784 -0.642 -0.090 1.00 98.06 220 PHE A N 1
ATOM 1680 C CA . PHE A 1 220 ? 1.323 -0.367 -1.447 1.00 98.06 220 PHE A CA 1
ATOM 1681 C C . PHE A 1 220 ? 0.074 0.517 -1.403 1.00 98.06 220 PHE A C 1
ATOM 1683 O O . PHE A 1 220 ? -0.537 0.689 -0.351 1.00 98.06 220 PHE A O 1
ATOM 1690 N N . ALA A 1 221 ? -0.320 1.045 -2.558 1.00 98.56 221 ALA A N 1
ATOM 1691 C CA . ALA A 1 221 ? -1.631 1.654 -2.749 1.00 98.56 221 ALA A CA 1
ATOM 1692 C C . ALA A 1 221 ? -2.418 0.923 -3.847 1.00 98.56 221 ALA A C 1
ATOM 1694 O O . ALA A 1 221 ? -1.820 0.448 -4.812 1.00 98.56 221 ALA A O 1
ATOM 1695 N N . TRP A 1 222 ? -3.740 0.822 -3.699 1.00 98.25 222 TRP A N 1
ATOM 1696 C CA . TRP A 1 222 ? -4.626 0.245 -4.713 1.00 98.25 222 TRP A CA 1
ATOM 1697 C C . TRP A 1 222 ? -5.203 1.347 -5.608 1.00 98.25 222 TRP A C 1
ATOM 1699 O O . TRP A 1 222 ? -6.037 2.135 -5.166 1.00 98.25 222 TRP A O 1
ATOM 1709 N N . ASP A 1 223 ? -4.762 1.400 -6.862 1.00 98.12 223 ASP A N 1
ATOM 1710 C CA . ASP A 1 223 ? -5.333 2.245 -7.908 1.00 98.12 223 ASP A CA 1
ATOM 1711 C C . ASP A 1 223 ? -6.671 1.654 -8.365 1.00 98.12 223 ASP A C 1
ATOM 1713 O O . ASP A 1 223 ? -6.725 0.751 -9.201 1.00 98.12 223 ASP A O 1
ATOM 1717 N N . SER A 1 224 ? -7.768 2.183 -7.825 1.00 94.31 224 SER A N 1
ATOM 1718 C CA . SER A 1 224 ? -9.123 1.728 -8.147 1.00 94.31 224 SER A CA 1
ATOM 1719 C C . SER A 1 224 ? -9.602 2.139 -9.544 1.00 94.31 224 SER A C 1
ATOM 1721 O O . SER A 1 224 ? -10.562 1.558 -10.058 1.00 94.31 224 SER A O 1
ATOM 1723 N N . LYS A 1 225 ? -8.945 3.106 -10.200 1.00 91.19 225 LYS A N 1
ATOM 1724 C CA . LYS A 1 225 ? -9.283 3.525 -11.569 1.00 91.19 225 LYS A CA 1
ATOM 1725 C C . LYS A 1 225 ? -8.743 2.545 -12.604 1.00 91.19 225 LYS A C 1
ATOM 1727 O O . LYS A 1 225 ? -9.395 2.331 -13.624 1.00 91.19 225 LYS A O 1
ATOM 1732 N N . ARG A 1 226 ? -7.576 1.950 -12.346 1.00 93.44 226 ARG A N 1
ATOM 1733 C CA . ARG A 1 226 ? -6.892 1.013 -13.260 1.00 93.44 226 ARG A CA 1
ATOM 1734 C C . ARG A 1 226 ? -6.929 -0.438 -12.791 1.00 93.44 226 ARG A C 1
ATOM 1736 O O . ARG A 1 226 ? -6.745 -1.334 -13.611 1.00 93.44 226 ARG A O 1
ATOM 1743 N N . GLY A 1 227 ? -7.248 -0.670 -11.519 1.00 95.62 227 GLY A N 1
ATOM 1744 C CA . GLY A 1 227 ? -7.225 -1.992 -10.903 1.00 95.62 227 GLY A CA 1
ATOM 1745 C C . GLY A 1 227 ? -5.797 -2.468 -10.660 1.00 95.62 227 GLY A C 1
ATOM 1746 O O . GLY A 1 227 ? -5.508 -3.646 -10.857 1.00 95.62 227 GLY A O 1
ATOM 1747 N N . ASP A 1 228 ? -4.906 -1.544 -10.298 1.00 98.06 228 ASP A N 1
ATOM 1748 C CA . ASP A 1 228 ? -3.472 -1.789 -10.179 1.00 98.06 228 ASP A CA 1
ATOM 1749 C C . ASP A 1 228 ? -3.031 -1.657 -8.714 1.00 98.06 228 ASP A C 1
ATOM 1751 O O . ASP A 1 228 ? -3.406 -0.727 -8.005 1.00 98.06 228 ASP A O 1
ATOM 1755 N N . LEU A 1 229 ? -2.162 -2.552 -8.259 1.00 98.69 229 LEU A N 1
ATOM 1756 C CA . LEU A 1 229 ? -1.401 -2.363 -7.028 1.00 98.69 229 LEU A CA 1
ATOM 1757 C C . LEU A 1 229 ? -0.131 -1.577 -7.362 1.00 98.69 229 LEU A C 1
ATOM 1759 O O . LEU A 1 229 ? 0.627 -1.996 -8.232 1.00 98.69 229 LEU A O 1
ATOM 1763 N N . LEU A 1 230 ? 0.127 -0.469 -6.665 1.00 98.69 230 LEU A N 1
ATOM 1764 C CA . LEU A 1 230 ? 1.274 0.419 -6.886 1.00 98.69 230 LEU A CA 1
ATOM 1765 C C . LEU A 1 230 ? 2.248 0.373 -5.704 1.00 98.69 230 LEU A C 1
ATOM 1767 O O . LEU A 1 230 ? 1.837 0.570 -4.557 1.00 98.69 230 LEU A O 1
ATOM 1771 N N . ILE A 1 231 ? 3.543 0.177 -5.977 1.00 97.44 231 ILE A N 1
ATOM 1772 C CA . ILE A 1 231 ? 4.599 0.220 -4.956 1.00 97.44 231 ILE A CA 1
ATOM 1773 C C . ILE A 1 231 ? 5.697 1.224 -5.276 1.00 97.44 231 ILE A C 1
ATOM 1775 O O . ILE A 1 231 ? 6.117 1.404 -6.419 1.00 97.44 231 ILE A O 1
ATOM 1779 N N . TYR A 1 232 ? 6.173 1.820 -4.190 1.00 95.88 232 TYR A N 1
ATOM 1780 C CA . TYR A 1 232 ? 7.220 2.819 -4.121 1.00 95.88 232 TYR A CA 1
ATOM 1781 C C . TYR A 1 232 ? 7.979 2.652 -2.809 1.00 95.88 232 TYR A C 1
ATOM 1783 O O . TYR A 1 232 ? 7.360 2.419 -1.764 1.00 95.88 232 TYR A O 1
ATOM 1791 N N . GLY A 1 233 ? 9.291 2.871 -2.843 1.00 93.19 233 GLY A N 1
ATOM 1792 C CA . GLY A 1 233 ? 10.076 3.110 -1.643 1.00 93.19 233 GLY A CA 1
ATOM 1793 C C . GLY A 1 233 ? 11.320 2.244 -1.562 1.00 93.19 233 GLY A C 1
ATOM 1794 O O . GLY A 1 233 ? 12.056 2.072 -2.528 1.00 93.19 233 GLY A O 1
ATOM 1795 N N . GLY A 1 234 ? 11.572 1.735 -0.364 1.00 88.56 234 GLY A N 1
ATOM 1796 C CA . GLY A 1 234 ? 12.812 1.072 -0.002 1.00 88.56 234 GLY A CA 1
ATOM 1797 C C . GLY A 1 234 ? 13.622 1.953 0.928 1.00 88.56 234 GLY A C 1
ATOM 1798 O O . GLY A 1 234 ? 13.780 1.557 2.066 1.00 88.56 234 GLY A O 1
ATOM 1799 N N . GLY A 1 235 ? 14.029 3.157 0.520 1.00 88.69 235 GLY A N 1
ATOM 1800 C CA . GLY A 1 235 ? 14.575 4.203 1.402 1.00 88.69 235 GLY A CA 1
ATOM 1801 C C . GLY A 1 235 ? 15.639 3.798 2.421 1.00 88.69 235 GLY A C 1
ATOM 1802 O O . GLY A 1 235 ? 16.207 2.712 2.352 1.00 88.69 235 GLY A O 1
ATOM 1803 N N . HIS A 1 236 ? 15.896 4.700 3.379 1.00 89.69 236 HIS A N 1
ATOM 1804 C CA . HIS A 1 236 ? 16.856 4.572 4.484 1.00 89.69 236 HIS A CA 1
ATOM 1805 C C . HIS A 1 236 ? 18.077 3.709 4.119 1.00 89.69 236 HIS A C 1
ATOM 1807 O O . HIS A 1 236 ? 18.843 4.102 3.249 1.00 89.69 236 HIS A O 1
ATOM 1813 N N . ALA A 1 237 ? 18.239 2.534 4.730 1.00 85.88 237 ALA A N 1
ATOM 1814 C CA . ALA A 1 237 ? 19.365 1.630 4.501 1.00 85.88 237 ALA A CA 1
ATOM 1815 C C . ALA A 1 237 ? 19.120 0.561 3.410 1.00 85.88 237 ALA A C 1
ATOM 1817 O O . ALA A 1 237 ? 19.901 -0.384 3.286 1.00 85.88 237 ALA A O 1
ATOM 1818 N N . ASN A 1 238 ? 18.026 0.648 2.646 1.00 86.38 238 ASN A N 1
ATOM 1819 C CA . ASN A 1 238 ? 17.598 -0.383 1.701 1.00 86.38 238 ASN A CA 1
ATOM 1820 C C . ASN A 1 238 ? 17.720 0.025 0.226 1.00 86.38 238 ASN A C 1
ATOM 1822 O O . ASN A 1 238 ? 18.304 -0.739 -0.537 1.00 86.38 238 ASN A O 1
ATOM 1826 N N . SER A 1 239 ? 17.164 1.168 -0.189 1.00 87.12 239 SER A N 1
ATOM 1827 C CA . SER A 1 239 ? 17.206 1.611 -1.591 1.00 87.12 239 SER A CA 1
ATOM 1828 C C . SER A 1 239 ? 17.237 3.129 -1.695 1.00 87.12 239 SER A C 1
ATOM 1830 O O . SER A 1 239 ? 16.600 3.831 -0.914 1.00 87.12 239 SER A O 1
ATOM 1832 N N . THR A 1 240 ? 17.943 3.635 -2.699 1.00 88.50 240 THR A N 1
ATOM 1833 C CA . THR A 1 240 ? 17.973 5.063 -3.030 1.00 88.50 240 THR A CA 1
ATOM 1834 C C . THR A 1 240 ? 17.182 5.400 -4.297 1.00 88.50 240 THR A C 1
ATOM 1836 O O . THR A 1 240 ? 16.912 6.573 -4.547 1.00 88.50 240 THR A O 1
ATOM 1839 N N . GLY A 1 241 ? 16.745 4.383 -5.051 1.00 89.56 241 GLY A N 1
ATOM 1840 C CA . GLY A 1 241 ? 15.887 4.526 -6.228 1.00 89.56 241 GLY A CA 1
ATOM 1841 C C . GLY A 1 241 ? 14.463 4.956 -5.880 1.00 89.56 241 GLY A C 1
ATOM 1842 O O . GLY A 1 241 ? 13.876 4.488 -4.900 1.00 89.56 241 GLY A O 1
ATOM 1843 N N . ASN A 1 242 ? 13.932 5.878 -6.680 1.00 92.44 242 ASN A N 1
ATOM 1844 C CA . ASN A 1 242 ? 12.562 6.390 -6.610 1.00 92.44 242 ASN A CA 1
ATOM 1845 C C . ASN A 1 242 ? 11.671 5.835 -7.742 1.00 92.44 242 ASN A C 1
ATOM 1847 O O . ASN A 1 242 ? 10.667 6.442 -8.118 1.00 92.44 242 ASN A O 1
ATOM 1851 N N . ASP A 1 243 ? 12.076 4.699 -8.302 1.00 92.44 243 ASP A N 1
ATOM 1852 C CA . ASP A 1 243 ? 11.334 3.920 -9.277 1.00 92.44 243 ASP A CA 1
ATOM 1853 C C . ASP A 1 243 ? 9.993 3.434 -8.722 1.00 92.44 243 ASP A C 1
ATOM 1855 O O . ASP A 1 243 ? 9.835 3.147 -7.533 1.00 92.44 243 ASP A O 1
ATOM 1859 N N . MET A 1 244 ? 9.022 3.344 -9.627 1.00 96.88 244 MET A N 1
ATOM 1860 C CA . MET A 1 244 ? 7.682 2.841 -9.360 1.00 96.88 244 MET A CA 1
ATOM 1861 C C . MET A 1 244 ? 7.494 1.488 -10.030 1.00 96.88 244 MET A C 1
ATOM 1863 O O . MET A 1 244 ? 7.898 1.281 -11.180 1.00 96.88 244 MET A O 1
ATOM 1867 N N . TYR A 1 245 ? 6.765 0.603 -9.361 1.00 97.88 245 TYR A N 1
ATOM 1868 C CA . TYR A 1 245 ? 6.302 -0.654 -9.940 1.00 97.88 245 TYR A CA 1
ATOM 1869 C C . TYR A 1 245 ? 4.812 -0.814 -9.729 1.00 97.88 245 TYR A C 1
ATOM 1871 O O . TYR A 1 245 ? 4.241 -0.269 -8.781 1.00 97.88 245 TYR A O 1
ATOM 1879 N N . ARG A 1 246 ? 4.191 -1.585 -10.618 1.00 97.81 246 ARG A N 1
ATOM 1880 C CA . ARG A 1 246 ? 2.778 -1.914 -10.518 1.00 97.81 246 ARG A CA 1
ATOM 1881 C C . ARG A 1 246 ? 2.522 -3.379 -10.805 1.00 97.81 246 ARG A C 1
ATOM 1883 O O . ARG A 1 246 ? 3.153 -3.947 -11.692 1.00 97.81 246 ARG A O 1
ATOM 1890 N N . TRP A 1 247 ? 1.568 -3.963 -10.101 1.00 98.56 247 TRP A N 1
ATOM 1891 C CA . TRP A 1 247 ? 0.935 -5.207 -10.511 1.00 98.56 247 TRP A CA 1
ATOM 1892 C C . TRP A 1 247 ? -0.459 -4.894 -11.027 1.00 98.56 247 TRP A C 1
ATOM 1894 O O . TRP A 1 247 ? -1.238 -4.233 -10.345 1.00 98.56 247 TRP A O 1
ATOM 1904 N N . ARG A 1 248 ? -0.769 -5.353 -12.234 1.00 96.31 248 ARG A N 1
ATOM 1905 C CA . ARG A 1 248 ? -2.048 -5.082 -12.880 1.00 96.31 248 ARG A CA 1
ATOM 1906 C C . ARG A 1 248 ? -3.047 -6.168 -12.551 1.00 96.31 248 ARG A C 1
ATOM 1908 O O . ARG A 1 248 ? -2.840 -7.308 -12.948 1.00 96.31 248 ARG A O 1
ATOM 1915 N N . GLY A 1 249 ? -4.161 -5.827 -11.917 1.00 94.88 249 GLY A N 1
ATOM 1916 C CA . GLY A 1 249 ? -5.241 -6.779 -11.656 1.00 94.88 249 GLY A CA 1
ATOM 1917 C C . GLY A 1 249 ? -5.903 -7.290 -12.934 1.00 94.88 249 GLY A C 1
ATOM 1918 O O . GLY A 1 249 ? -6.286 -8.454 -13.010 1.00 94.88 249 GLY A O 1
ATOM 1919 N N . THR A 1 250 ? -5.947 -6.447 -13.968 1.00 89.19 250 THR A N 1
ATOM 1920 C CA . THR A 1 250 ? -6.545 -6.754 -15.277 1.00 89.19 250 THR A CA 1
ATOM 1921 C C . THR A 1 250 ? -5.763 -7.809 -16.067 1.00 89.19 250 THR A C 1
ATOM 1923 O O . THR A 1 250 ? -6.358 -8.676 -16.701 1.00 89.19 250 THR A O 1
ATOM 1926 N N . THR A 1 251 ? -4.426 -7.771 -16.028 1.00 86.19 251 THR A N 1
ATOM 1927 C CA . THR A 1 251 ? -3.558 -8.724 -16.752 1.00 86.19 251 THR A CA 1
ATOM 1928 C C . THR A 1 251 ? -2.872 -9.733 -15.842 1.00 86.19 251 THR A C 1
ATOM 1930 O O . THR A 1 251 ? -2.273 -10.689 -16.326 1.00 86.19 251 THR A O 1
ATOM 1933 N N . ARG A 1 252 ? -2.946 -9.519 -14.526 1.00 93.88 252 ARG A N 1
ATOM 1934 C CA . ARG A 1 252 ? -2.262 -10.274 -13.474 1.00 93.88 252 ARG A CA 1
ATOM 1935 C C . ARG A 1 252 ? -0.731 -10.226 -13.550 1.00 93.88 252 ARG A C 1
ATOM 1937 O O . ARG A 1 252 ? -0.057 -11.065 -12.942 1.00 93.88 252 ARG A O 1
ATOM 1944 N N . MET A 1 253 ? -0.174 -9.235 -14.245 1.00 90.06 253 MET A N 1
ATOM 1945 C CA . MET A 1 253 ? 1.267 -9.084 -14.455 1.00 90.06 253 MET A CA 1
ATOM 1946 C C . MET A 1 253 ? 1.845 -7.917 -13.653 1.00 90.06 253 MET A C 1
ATOM 1948 O O . MET A 1 253 ? 1.285 -6.821 -13.617 1.00 90.06 253 MET A O 1
ATOM 1952 N N . TRP A 1 254 ? 3.012 -8.141 -13.061 1.00 95.06 254 TRP A N 1
ATOM 1953 C CA . TRP A 1 254 ? 3.948 -7.107 -12.655 1.00 95.06 254 TRP A CA 1
ATOM 1954 C C . TRP A 1 254 ? 4.532 -6.393 -13.869 1.00 95.06 254 TRP A C 1
ATOM 1956 O O . TRP A 1 254 ? 4.894 -7.020 -14.865 1.00 95.06 254 TRP A O 1
ATOM 1966 N N . GLU A 1 255 ? 4.683 -5.082 -13.735 1.00 91.44 255 GLU A N 1
ATOM 1967 C CA . GLU A 1 255 ? 5.331 -4.180 -14.674 1.00 91.44 255 GLU A CA 1
ATOM 1968 C C . GLU A 1 255 ? 6.147 -3.137 -13.901 1.00 91.44 255 GLU A C 1
ATOM 1970 O O . GLU A 1 255 ? 5.775 -2.693 -12.809 1.00 91.44 255 GLU A O 1
ATOM 1975 N N . ARG A 1 256 ? 7.244 -2.676 -14.503 1.00 92.75 256 ARG A N 1
ATOM 1976 C CA . ARG A 1 256 ? 7.884 -1.434 -14.072 1.00 92.75 256 ARG A CA 1
ATOM 1977 C C . ARG A 1 256 ? 7.048 -0.253 -14.563 1.00 92.75 256 ARG A C 1
ATOM 1979 O O . ARG A 1 256 ? 6.731 -0.170 -15.748 1.00 92.75 256 ARG A O 1
ATOM 1986 N N . ALA A 1 257 ? 6.701 0.649 -13.653 1.00 95.38 257 ALA A N 1
ATOM 1987 C CA . ALA A 1 257 ? 5.916 1.849 -13.935 1.00 95.38 257 ALA A CA 1
ATOM 1988 C C . ALA A 1 257 ? 6.810 3.071 -14.209 1.00 95.38 257 ALA A C 1
ATOM 1990 O O . ALA A 1 257 ? 6.410 3.966 -14.952 1.00 95.38 257 ALA A O 1
ATOM 1991 N N . SER A 1 258 ? 8.027 3.092 -13.663 1.00 95.50 258 SER A N 1
ATOM 1992 C CA . SER A 1 258 ? 9.078 4.034 -14.050 1.00 95.50 258 SER A CA 1
ATOM 1993 C C . SER A 1 258 ? 10.467 3.489 -13.717 1.00 95.50 258 SER A C 1
ATOM 1995 O O . SER A 1 258 ? 10.623 2.656 -12.825 1.00 95.50 258 SER A O 1
ATOM 1997 N N . VAL A 1 259 ? 11.493 3.954 -14.429 1.00 91.62 259 VAL A N 1
ATOM 1998 C CA . VAL A 1 259 ? 12.895 3.808 -14.002 1.00 91.62 259 VAL A CA 1
ATOM 1999 C C . VAL A 1 259 ? 13.248 4.912 -12.997 1.00 91.62 259 VAL A C 1
ATOM 2001 O O . VAL A 1 259 ? 12.603 5.970 -13.016 1.00 91.62 259 VAL A O 1
ATOM 2004 N N . PRO A 1 260 ? 14.254 4.709 -12.128 1.00 91.38 260 PRO A N 1
ATOM 2005 C CA . PRO A 1 260 ? 14.580 5.704 -11.123 1.00 91.38 260 PRO A CA 1
ATOM 2006 C C . PRO A 1 260 ? 15.367 6.863 -11.735 1.00 91.38 260 PRO A C 1
ATOM 2008 O O . PRO A 1 260 ? 16.130 6.707 -12.695 1.00 91.38 260 PRO A O 1
ATOM 2011 N N . SER A 1 261 ? 15.217 8.026 -11.120 1.00 92.56 261 SER A N 1
ATOM 2012 C CA . SER A 1 261 ? 16.119 9.154 -11.298 1.00 92.56 261 SER A CA 1
ATOM 2013 C C . SER A 1 261 ? 17.496 8.836 -10.715 1.00 92.56 261 SER A C 1
ATOM 2015 O O . SER A 1 261 ? 17.613 8.152 -9.696 1.00 92.56 261 SER A O 1
ATOM 2017 N N . GLU A 1 262 ? 18.553 9.387 -11.306 1.00 90.56 262 GLU A N 1
ATOM 2018 C CA . GLU A 1 262 ? 19.841 9.495 -10.628 1.00 90.56 262 GLU A CA 1
ATOM 2019 C C . GLU A 1 262 ? 19.713 10.422 -9.411 1.00 90.56 262 GLU A C 1
ATOM 2021 O O . GLU A 1 262 ? 18.841 11.295 -9.344 1.00 90.56 262 GLU A O 1
ATOM 2026 N N . ILE A 1 263 ? 20.596 10.239 -8.432 1.00 89.94 263 ILE A N 1
ATOM 2027 C CA . ILE A 1 263 ? 20.549 10.974 -7.172 1.00 89.94 263 ILE A CA 1
ATOM 2028 C C . ILE A 1 263 ? 21.841 11.755 -6.917 1.00 89.94 263 ILE A C 1
ATOM 2030 O O . ILE A 1 263 ? 22.938 11.421 -7.384 1.00 89.94 263 ILE A O 1
ATOM 2034 N N . PHE A 1 264 ? 21.739 12.796 -6.099 1.00 87.75 264 PHE A N 1
ATOM 2035 C CA . PHE A 1 264 ? 22.891 13.521 -5.584 1.00 87.75 264 PHE A CA 1
ATOM 2036 C C . PHE A 1 264 ? 22.743 13.842 -4.097 1.00 87.75 264 PHE A C 1
ATOM 2038 O O . PHE A 1 264 ? 21.657 13.779 -3.525 1.00 87.75 264 PHE A O 1
ATOM 2045 N N . ILE A 1 265 ? 23.877 14.161 -3.473 1.00 88.88 265 ILE A N 1
ATOM 2046 C CA . ILE A 1 265 ? 23.942 14.564 -2.070 1.00 88.88 265 ILE A CA 1
ATOM 2047 C C . ILE A 1 265 ? 23.610 16.052 -2.007 1.00 88.88 265 ILE A C 1
ATOM 2049 O O . ILE A 1 265 ? 24.400 16.878 -2.463 1.00 88.88 265 ILE A O 1
ATOM 2053 N N . LEU A 1 266 ? 22.446 16.368 -1.449 1.00 89.00 266 LEU A N 1
ATOM 2054 C CA . LEU A 1 266 ? 21.999 17.730 -1.185 1.00 89.00 266 LEU A CA 1
ATOM 2055 C C . LEU A 1 266 ? 22.785 18.352 -0.026 1.00 89.00 266 LEU A C 1
ATOM 2057 O O . LEU A 1 266 ? 23.203 19.502 -0.100 1.00 89.00 266 LEU A O 1
ATOM 2061 N N . ASP A 1 267 ? 23.013 17.576 1.037 1.00 89.25 267 ASP A N 1
ATOM 2062 C CA . ASP A 1 267 ? 23.792 18.001 2.201 1.00 89.25 267 ASP A CA 1
ATOM 2063 C C . ASP A 1 267 ? 24.704 16.866 2.691 1.00 89.25 267 ASP A C 1
ATOM 2065 O O . ASP A 1 267 ? 24.208 15.888 3.259 1.00 89.25 267 ASP A O 1
ATOM 2069 N N . PRO A 1 268 ? 26.033 16.989 2.510 1.00 85.62 268 PRO A N 1
ATOM 2070 C CA . PRO A 1 268 ? 26.990 15.956 2.892 1.00 85.62 268 PRO A CA 1
ATOM 2071 C C . PRO A 1 268 ? 27.229 15.867 4.402 1.00 85.62 268 PRO A C 1
ATOM 2073 O O . PRO A 1 268 ? 27.839 14.910 4.856 1.00 85.62 268 PRO A O 1
ATOM 2076 N N . LEU A 1 269 ? 26.805 16.856 5.197 1.00 87.38 269 LEU A N 1
ATOM 2077 C CA . LEU A 1 269 ? 26.961 16.797 6.655 1.00 87.38 269 LEU A CA 1
ATOM 2078 C C . LEU A 1 269 ? 25.854 15.980 7.324 1.00 87.38 269 LEU A C 1
ATOM 2080 O O . LEU A 1 269 ? 26.017 15.544 8.463 1.00 87.38 269 LEU A O 1
ATOM 2084 N N . ARG A 1 270 ? 24.713 15.832 6.646 1.00 86.69 270 ARG A N 1
ATOM 2085 C CA . ARG A 1 270 ? 23.506 15.171 7.161 1.00 86.69 270 ARG A CA 1
ATOM 2086 C C . ARG A 1 270 ? 23.074 13.980 6.305 1.00 86.69 270 ARG A C 1
ATOM 2088 O O . ARG A 1 270 ? 21.977 13.470 6.528 1.00 86.69 270 ARG A O 1
ATOM 2095 N N . ASP A 1 271 ? 23.893 13.600 5.324 1.00 87.62 271 ASP A N 1
ATOM 2096 C CA . ASP A 1 271 ? 23.629 12.546 4.340 1.00 87.62 271 ASP A CA 1
ATOM 2097 C C . ASP A 1 271 ? 22.221 12.652 3.733 1.00 87.62 271 ASP A C 1
ATOM 2099 O O . ASP A 1 271 ? 21.438 11.705 3.718 1.00 87.62 271 ASP A O 1
ATOM 2103 N N . ILE A 1 272 ? 21.858 13.860 3.286 1.00 89.88 272 ILE A N 1
ATOM 2104 C CA . ILE A 1 272 ? 20.566 14.098 2.634 1.00 89.88 272 ILE A CA 1
ATOM 2105 C C . ILE A 1 272 ? 20.737 13.882 1.137 1.00 89.88 272 ILE A C 1
ATOM 2107 O O . ILE A 1 272 ? 21.444 14.642 0.473 1.00 89.88 272 ILE A O 1
ATOM 2111 N N . LEU A 1 273 ? 20.049 12.872 0.611 1.00 89.00 273 LEU A N 1
ATOM 2112 C CA . LEU A 1 273 ? 19.960 12.586 -0.816 1.00 89.00 273 LEU A CA 1
ATOM 2113 C C . LEU A 1 273 ? 18.699 13.189 -1.436 1.00 89.00 273 LEU A C 1
ATOM 2115 O O . LEU A 1 273 ? 17.649 13.268 -0.797 1.00 89.00 273 LEU A O 1
ATOM 2119 N N . THR A 1 274 ? 18.790 13.554 -2.712 1.00 90.38 274 THR A N 1
ATOM 2120 C CA . THR A 1 274 ? 17.631 13.915 -3.534 1.00 90.38 274 THR A CA 1
ATOM 2121 C C . THR A 1 274 ? 17.846 13.529 -4.998 1.00 90.38 274 THR A C 1
ATOM 2123 O O . THR A 1 274 ? 18.977 13.275 -5.422 1.00 90.38 274 THR A O 1
ATOM 2126 N N . ALA A 1 275 ? 16.762 13.460 -5.768 1.00 92.06 275 ALA A N 1
ATOM 2127 C CA . ALA A 1 275 ? 16.807 13.194 -7.200 1.00 92.06 275 ALA A CA 1
ATOM 2128 C C . ALA A 1 275 ? 17.429 14.373 -7.966 1.00 92.06 275 ALA A C 1
ATOM 2130 O O . ALA A 1 275 ? 17.207 15.537 -7.620 1.00 92.06 275 ALA A O 1
ATOM 2131 N N . ILE A 1 276 ? 18.172 14.090 -9.040 1.00 91.75 276 ILE A N 1
ATOM 2132 C CA . ILE A 1 276 ? 18.774 15.137 -9.887 1.00 91.75 276 ILE A CA 1
ATOM 2133 C C . ILE A 1 276 ? 17.735 15.974 -10.645 1.00 91.75 276 ILE A C 1
ATOM 2135 O O . ILE A 1 276 ? 18.050 17.082 -11.067 1.00 91.75 276 ILE A O 1
ATOM 2139 N N . ASP A 1 277 ? 16.500 15.477 -10.768 1.00 88.69 277 ASP A N 1
ATOM 2140 C CA . ASP A 1 277 ? 15.338 16.226 -11.266 1.00 88.69 277 ASP A CA 1
ATOM 2141 C C . ASP A 1 277 ? 15.018 17.477 -10.444 1.00 88.69 277 ASP A C 1
ATOM 2143 O O . ASP A 1 277 ? 14.353 18.392 -10.924 1.00 88.69 277 ASP A O 1
ATOM 2147 N N . GLY A 1 278 ? 15.469 17.499 -9.189 1.00 90.62 278 GLY A N 1
ATOM 2148 C CA . GLY A 1 278 ? 15.001 18.430 -8.182 1.00 90.62 278 GLY A CA 1
ATOM 2149 C C . GLY A 1 278 ? 13.788 17.891 -7.424 1.00 90.62 278 GLY A C 1
ATOM 2150 O O . GLY A 1 278 ? 12.998 17.086 -7.915 1.00 90.62 278 GLY A O 1
ATOM 2151 N N . VAL A 1 279 ? 13.637 18.386 -6.197 1.00 92.62 279 VAL A N 1
ATOM 2152 C CA . VAL A 1 279 ? 12.620 17.948 -5.224 1.00 92.62 279 VAL A CA 1
ATOM 2153 C C . VAL A 1 279 ? 11.176 18.176 -5.668 1.00 92.62 279 VAL A C 1
ATOM 2155 O O . VAL A 1 279 ? 10.270 17.669 -5.027 1.00 92.62 279 VAL A O 1
ATOM 2158 N N . ASP A 1 280 ? 10.928 18.980 -6.700 1.00 93.50 280 ASP A N 1
ATOM 2159 C CA . ASP A 1 280 ? 9.568 19.223 -7.193 1.00 93.50 280 ASP A CA 1
ATOM 2160 C C . ASP A 1 280 ? 9.155 18.197 -8.253 1.00 93.50 280 ASP A C 1
ATOM 2162 O O . ASP A 1 280 ? 7.967 17.951 -8.432 1.00 93.50 280 ASP A O 1
ATOM 2166 N N . ALA A 1 281 ? 10.136 17.578 -8.916 1.00 93.38 281 ALA A N 1
ATOM 2167 C CA . ALA A 1 281 ? 9.935 16.685 -10.050 1.00 93.38 281 ALA A CA 1
ATOM 2168 C C . ALA A 1 281 ? 10.244 15.216 -9.737 1.00 93.38 281 ALA A C 1
ATOM 2170 O O . ALA A 1 281 ? 9.905 14.353 -10.544 1.00 93.38 281 ALA A O 1
ATOM 2171 N N . ALA A 1 282 ? 10.875 14.910 -8.596 1.00 95.06 282 ALA A N 1
ATOM 2172 C CA . ALA A 1 282 ? 10.911 13.557 -8.055 1.00 95.06 282 ALA A CA 1
ATOM 2173 C C . ALA A 1 282 ? 11.296 13.521 -6.557 1.00 95.06 282 ALA A C 1
ATOM 2175 O O . ALA A 1 282 ? 12.150 14.297 -6.116 1.00 95.06 282 ALA A O 1
ATOM 2176 N N . PRO A 1 283 ? 10.722 12.598 -5.764 1.00 95.38 283 PRO A N 1
ATOM 2177 C CA . PRO A 1 283 ? 11.121 12.382 -4.378 1.00 95.38 283 PRO A CA 1
ATOM 2178 C C . PRO A 1 283 ? 12.430 11.589 -4.265 1.00 95.38 283 PRO A C 1
ATOM 2180 O O . PRO A 1 283 ? 12.825 10.857 -5.175 1.00 95.38 283 PRO A O 1
ATOM 2183 N N . ALA A 1 284 ? 13.065 11.671 -3.093 1.00 93.25 284 ALA A N 1
ATOM 2184 C CA . ALA A 1 284 ? 14.000 10.643 -2.637 1.00 93.25 284 ALA A CA 1
ATOM 2185 C C . ALA A 1 284 ? 13.229 9.396 -2.169 1.00 93.25 284 ALA A C 1
ATOM 2187 O O . ALA A 1 284 ? 12.136 9.523 -1.618 1.00 93.25 284 ALA A O 1
ATOM 2188 N N . SER A 1 285 ? 13.812 8.201 -2.300 1.00 94.06 285 SER A N 1
ATOM 2189 C CA . SER A 1 285 ? 13.213 6.956 -1.787 1.00 94.06 285 SER A CA 1
ATOM 2190 C C . SER A 1 285 ? 12.976 6.993 -0.269 1.00 94.06 285 SER A C 1
ATOM 2192 O O . SER A 1 285 ? 13.708 7.673 0.452 1.00 94.06 285 SER A O 1
ATOM 2194 N N . ALA A 1 286 ? 11.988 6.251 0.248 1.00 95.38 286 ALA A N 1
ATOM 2195 C CA . ALA A 1 286 ? 11.739 6.125 1.691 1.00 95.38 286 ALA A CA 1
ATOM 2196 C C . ALA A 1 286 ? 11.237 4.732 2.115 1.00 95.38 286 ALA A C 1
ATOM 2198 O O . ALA A 1 286 ? 10.587 4.030 1.344 1.00 95.38 286 ALA A O 1
ATOM 2199 N N . HIS A 1 287 ? 11.474 4.363 3.380 1.00 96.19 287 HIS A N 1
ATOM 2200 C CA . HIS A 1 287 ? 10.579 3.449 4.098 1.00 96.19 287 HIS A CA 1
ATOM 2201 C C . HIS A 1 287 ? 9.219 4.121 4.214 1.00 96.19 287 HIS A C 1
ATOM 2203 O O . HIS A 1 287 ? 9.129 5.189 4.821 1.00 96.19 287 HIS A O 1
ATOM 2209 N N . THR A 1 288 ? 8.181 3.511 3.655 1.00 96.94 288 THR A N 1
ATOM 2210 C CA . THR A 1 288 ? 6.844 4.104 3.588 1.00 96.94 288 THR A CA 1
ATOM 2211 C C . THR A 1 288 ? 5.911 3.649 4.702 1.00 96.94 288 THR A C 1
ATOM 2213 O O . THR A 1 288 ? 4.868 4.261 4.867 1.00 96.94 288 THR A O 1
ATOM 2216 N N . TYR A 1 289 ? 6.259 2.636 5.506 1.00 96.94 289 TYR A N 1
ATOM 2217 C CA . TYR A 1 289 ? 5.376 2.101 6.560 1.00 96.94 289 TYR A CA 1
ATOM 2218 C C . TYR A 1 289 ? 3.953 1.864 6.020 1.00 96.94 289 TYR A C 1
ATOM 2220 O O . TYR A 1 289 ? 3.837 1.209 4.995 1.00 96.94 289 TYR A O 1
ATOM 2228 N N . ASP A 1 290 ? 2.897 2.401 6.636 1.00 97.25 290 ASP A N 1
ATOM 2229 C CA . ASP A 1 290 ? 1.529 2.440 6.097 1.00 97.25 290 ASP A CA 1
ATOM 2230 C C . ASP A 1 290 ? 1.156 3.875 5.669 1.00 97.25 290 ASP A C 1
ATOM 2232 O O . ASP A 1 290 ? 0.195 4.459 6.158 1.00 97.25 290 ASP A O 1
ATOM 2236 N N . ASN A 1 291 ? 1.980 4.480 4.800 1.00 97.62 291 ASN A N 1
ATOM 2237 C CA . ASN A 1 291 ? 1.820 5.861 4.314 1.00 97.62 291 ASN A CA 1
ATOM 2238 C C . ASN A 1 291 ? 1.642 5.990 2.790 1.00 97.62 291 ASN A C 1
ATOM 2240 O O . ASN A 1 291 ? 1.650 7.116 2.281 1.00 97.62 291 ASN A O 1
ATOM 2244 N N . ASN A 1 292 ? 1.542 4.878 2.059 1.00 98.31 292 ASN A N 1
ATOM 2245 C CA . ASN A 1 292 ? 1.194 4.887 0.641 1.00 98.31 292 ASN A CA 1
ATOM 2246 C C . ASN A 1 292 ? -0.318 4.686 0.496 1.00 98.31 292 ASN A C 1
ATOM 2248 O O . ASN A 1 292 ? -0.864 3.703 0.990 1.00 98.31 292 ASN A O 1
ATOM 2252 N N . VAL A 1 293 ? -0.989 5.618 -0.176 1.00 98.12 293 VAL A N 1
ATOM 2253 C CA . VAL A 1 293 ? -2.448 5.632 -0.358 1.00 98.12 293 VAL A CA 1
ATOM 2254 C C . VAL A 1 293 ? -2.744 6.055 -1.792 1.00 98.12 293 VAL A C 1
ATOM 2256 O O . VAL A 1 293 ? -1.969 6.794 -2.388 1.00 98.12 293 VAL A O 1
ATOM 2259 N N . TYR A 1 294 ? -3.836 5.585 -2.378 1.00 98.50 294 TYR A N 1
ATOM 2260 C CA . TYR A 1 294 ? -4.286 6.070 -3.679 1.00 98.50 294 TYR A CA 1
ATOM 2261 C C . TYR A 1 294 ? -5.429 7.059 -3.462 1.00 98.50 294 TYR A C 1
ATOM 2263 O O . TYR A 1 294 ? -6.235 6.865 -2.556 1.00 98.50 294 TYR A O 1
ATOM 2271 N N . LEU A 1 295 ? -5.465 8.118 -4.265 1.00 98.50 295 LEU A N 1
ATOM 2272 C CA . LEU A 1 295 ? -6.453 9.192 -4.239 1.00 98.50 295 LEU A CA 1
ATOM 2273 C C . LEU A 1 295 ? -7.337 9.064 -5.496 1.00 98.50 295 LEU A C 1
ATOM 2275 O O . LEU A 1 295 ? -6.933 9.528 -6.567 1.00 98.50 295 LEU A O 1
ATOM 2279 N N . PRO A 1 296 ? -8.497 8.383 -5.420 1.00 94.81 296 PRO A N 1
ATOM 2280 C CA . PRO A 1 296 ? -9.359 8.111 -6.568 1.00 94.81 296 PRO A CA 1
ATOM 2281 C C . PRO A 1 296 ? -9.924 9.342 -7.276 1.00 94.81 296 PRO A C 1
ATOM 2283 O O . PRO A 1 296 ? -10.198 9.250 -8.476 1.00 94.81 296 PRO A O 1
ATOM 2286 N N . ILE A 1 297 ? -10.141 10.466 -6.583 1.00 94.38 297 ILE A N 1
ATOM 2287 C CA . ILE A 1 297 ? -10.693 11.675 -7.217 1.00 94.38 297 ILE A CA 1
ATOM 2288 C C . ILE A 1 297 ? -9.591 12.427 -7.961 1.00 94.38 297 ILE A C 1
ATOM 2290 O O . ILE A 1 297 ? -9.782 12.811 -9.114 1.00 94.38 297 ILE A O 1
ATOM 2294 N N . PHE A 1 298 ? -8.426 12.590 -7.338 1.00 96.12 298 PHE A N 1
ATOM 2295 C CA . PHE A 1 298 ? -7.248 13.181 -7.972 1.00 96.12 298 PHE A CA 1
ATOM 2296 C C . PHE A 1 298 ? -6.631 12.279 -9.044 1.00 96.12 298 PHE A C 1
ATOM 2298 O O . PHE A 1 298 ? -5.889 12.772 -9.891 1.00 96.12 298 PHE A O 1
ATOM 2305 N N . ASP A 1 299 ? -6.929 10.978 -9.010 1.00 97.06 299 ASP A N 1
ATOM 2306 C CA . ASP A 1 299 ? -6.254 9.954 -9.802 1.00 97.06 299 ASP A CA 1
ATOM 2307 C C . ASP A 1 299 ? -4.734 9.998 -9.577 1.00 97.06 299 ASP A C 1
ATOM 2309 O O . ASP A 1 299 ? -3.933 10.238 -10.487 1.00 97.06 299 ASP A O 1
ATOM 2313 N N . ARG A 1 300 ? -4.327 9.865 -8.310 1.00 98.25 300 ARG A N 1
ATOM 2314 C CA . ARG A 1 300 ? -2.920 9.951 -7.903 1.00 98.25 300 ARG A CA 1
ATOM 2315 C C . ARG A 1 300 ? -2.563 8.903 -6.867 1.00 98.25 300 ARG A C 1
ATOM 2317 O O . ARG A 1 300 ? -3.282 8.691 -5.898 1.00 98.25 300 ARG A O 1
ATOM 2324 N N . PHE A 1 301 ? -1.385 8.316 -7.023 1.00 98.81 301 PHE A N 1
ATOM 2325 C CA . PHE A 1 301 ? -0.698 7.664 -5.916 1.00 98.81 301 PHE A CA 1
ATOM 2326 C C . PHE A 1 301 ? -0.136 8.740 -4.985 1.00 98.81 301 PHE A C 1
ATOM 2328 O O . PHE A 1 301 ? 0.495 9.679 -5.453 1.00 98.81 301 PHE A O 1
ATOM 2335 N N . LEU A 1 302 ? -0.340 8.606 -3.681 1.00 98.81 302 LEU A N 1
ATOM 2336 C CA . LEU A 1 302 ? 0.169 9.491 -2.641 1.00 98.81 302 LEU A CA 1
ATOM 2337 C C . LEU A 1 302 ? 1.171 8.732 -1.775 1.00 98.81 302 LEU A C 1
ATOM 2339 O O . LEU A 1 302 ? 0.895 7.630 -1.303 1.00 98.81 302 LEU A O 1
ATOM 2343 N N . THR A 1 303 ? 2.299 9.374 -1.478 1.00 98.50 303 THR A N 1
ATOM 2344 C CA . THR A 1 303 ? 3.195 8.945 -0.406 1.00 98.50 303 THR A CA 1
ATOM 2345 C C . THR A 1 303 ? 3.545 10.110 0.513 1.00 98.50 303 THR A C 1
ATOM 2347 O O . THR A 1 303 ? 4.048 11.152 0.081 1.00 98.50 303 THR A O 1
ATOM 2350 N N . PHE A 1 304 ? 3.323 9.929 1.819 1.00 98.00 304 PHE A N 1
ATOM 2351 C CA . PHE A 1 304 ? 3.913 10.818 2.830 1.00 98.00 304 PHE A CA 1
ATOM 2352 C C . PHE A 1 304 ? 5.386 10.476 3.114 1.00 98.00 304 PHE A C 1
ATOM 2354 O O . PHE A 1 304 ? 6.062 11.191 3.858 1.00 98.00 304 PHE A O 1
ATOM 2361 N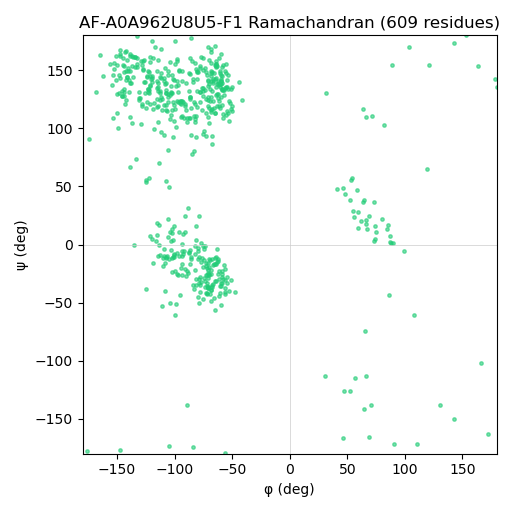 N . GLY A 1 305 ? 5.894 9.386 2.529 1.00 94.75 305 GLY A N 1
ATOM 2362 C CA . GLY A 1 305 ? 7.215 8.846 2.809 1.00 94.75 305 GLY A CA 1
ATOM 2363 C C . GLY A 1 305 ? 7.300 8.227 4.201 1.00 94.75 305 GLY A C 1
ATOM 2364 O O . GLY A 1 305 ? 6.403 7.521 4.654 1.00 94.75 305 GLY A O 1
ATOM 2365 N N . GLY A 1 306 ? 8.407 8.481 4.886 1.00 94.31 306 GLY A N 1
ATOM 2366 C CA . GLY A 1 306 ? 8.679 7.960 6.219 1.00 94.31 306 GLY A CA 1
ATOM 2367 C C . GLY A 1 306 ? 10.146 8.165 6.548 1.00 94.31 306 GLY A C 1
ATOM 2368 O O . GLY A 1 306 ? 10.524 9.284 6.885 1.00 94.31 306 GLY A O 1
ATOM 2369 N N . ALA A 1 307 ? 10.958 7.111 6.438 1.00 94.94 307 ALA A N 1
ATOM 2370 C CA . ALA A 1 307 ? 12.410 7.213 6.608 1.00 94.94 307 ALA A CA 1
ATOM 2371 C C . ALA A 1 307 ? 13.097 7.296 5.236 1.00 94.94 307 ALA A C 1
ATOM 2373 O O . ALA A 1 307 ? 13.231 6.284 4.544 1.00 94.94 307 ALA A O 1
ATOM 2374 N N . ALA A 1 308 ? 13.486 8.502 4.823 1.00 94.25 308 ALA A N 1
ATOM 2375 C CA . ALA A 1 308 ? 14.131 8.764 3.540 1.00 94.25 308 ALA A CA 1
ATOM 2376 C C . ALA A 1 308 ? 15.501 8.069 3.419 1.00 94.25 308 ALA A C 1
ATOM 2378 O O . ALA A 1 308 ? 16.112 7.704 4.425 1.00 94.25 308 ALA A O 1
ATOM 2379 N N . ALA A 1 309 ? 15.949 7.855 2.181 1.00 90.69 309 ALA A N 1
ATOM 2380 C CA . ALA A 1 309 ? 17.246 7.273 1.826 1.00 90.69 309 ALA A CA 1
ATOM 2381 C C . ALA A 1 309 ? 18.421 7.845 2.647 1.00 90.69 309 ALA A C 1
ATOM 2383 O O . ALA A 1 309 ? 18.479 9.047 2.904 1.00 90.69 309 ALA A O 1
ATOM 2384 N N . ASP A 1 310 ? 19.342 6.959 3.034 1.00 85.38 310 ASP A N 1
ATOM 2385 C CA . ASP A 1 310 ? 20.529 7.169 3.875 1.00 85.38 310 ASP A CA 1
ATOM 2386 C C . ASP A 1 310 ? 20.242 7.562 5.326 1.00 85.38 310 ASP A C 1
ATOM 2388 O O . ASP A 1 310 ? 20.396 6.742 6.231 1.00 85.38 310 ASP A O 1
ATOM 2392 N N . ASN A 1 311 ? 19.820 8.797 5.585 1.00 87.25 311 ASN A N 1
ATOM 2393 C CA . ASN A 1 311 ? 19.755 9.309 6.957 1.00 87.25 311 ASN A CA 1
ATOM 2394 C C . ASN A 1 311 ? 18.488 8.908 7.733 1.00 87.25 311 ASN A C 1
ATOM 2396 O O . ASN A 1 311 ? 18.386 9.181 8.932 1.00 87.25 311 ASN A O 1
ATOM 2400 N N . GLY A 1 312 ? 17.505 8.298 7.060 1.00 89.81 312 GLY A N 1
ATOM 2401 C CA . GLY A 1 312 ? 16.245 7.864 7.664 1.00 89.81 312 GLY A CA 1
ATOM 2402 C C . GLY A 1 312 ? 15.341 9.009 8.137 1.00 89.81 312 GLY A C 1
ATOM 2403 O O . GLY A 1 312 ? 14.403 8.773 8.898 1.00 89.81 312 GLY A O 1
ATOM 2404 N N . GLY A 1 313 ? 15.623 10.246 7.727 1.00 91.25 313 GLY A N 1
ATOM 2405 C CA . GLY A 1 313 ? 14.879 11.451 8.075 1.00 91.25 313 GLY A CA 1
ATOM 2406 C C . GLY A 1 313 ? 13.649 11.691 7.189 1.00 91.25 313 GLY A C 1
ATOM 2407 O O . GLY A 1 313 ? 13.291 10.848 6.369 1.00 91.25 313 GLY A O 1
ATOM 2408 N N . PRO A 1 314 ? 12.966 12.839 7.347 1.00 93.50 314 PRO A N 1
ATOM 2409 C CA . PRO A 1 314 ? 11.894 13.242 6.439 1.00 93.50 314 PRO A CA 1
ATOM 2410 C C . PRO A 1 314 ? 12.457 13.647 5.069 1.00 93.50 314 PRO A C 1
ATOM 2412 O O . PRO A 1 314 ? 13.658 13.866 4.918 1.00 93.50 314 PRO A O 1
ATOM 2415 N N . TYR A 1 315 ? 11.580 13.840 4.085 1.00 95.25 315 TYR A N 1
ATOM 2416 C CA . TYR A 1 315 ? 11.969 14.502 2.842 1.00 95.25 315 TYR A CA 1
ATOM 2417 C C . TYR A 1 315 ? 12.386 15.947 3.093 1.00 95.25 315 TYR A C 1
ATOM 2419 O O . TYR A 1 315 ? 11.712 16.683 3.818 1.00 95.25 315 TYR A O 1
ATOM 2427 N N . MET A 1 316 ? 13.487 16.350 2.464 1.00 94.62 316 MET A N 1
ATOM 2428 C CA . MET A 1 316 ? 14.113 17.653 2.659 1.00 94.62 316 MET A CA 1
ATOM 2429 C C . MET A 1 316 ? 14.329 18.357 1.322 1.00 94.62 316 MET A C 1
ATOM 2431 O O . MET A 1 316 ? 14.554 17.715 0.299 1.00 94.62 316 MET A O 1
ATOM 2435 N N . ARG A 1 317 ? 14.307 19.689 1.352 1.00 93.94 317 ARG A N 1
ATOM 2436 C CA . ARG A 1 317 ? 14.695 20.558 0.240 1.00 93.94 317 ARG A CA 1
ATOM 2437 C C . ARG A 1 317 ? 15.502 21.753 0.720 1.00 93.94 317 ARG A C 1
ATOM 2439 O O . ARG A 1 317 ? 15.452 22.098 1.901 1.00 93.94 317 ARG A O 1
ATOM 2446 N N . GLU A 1 318 ? 16.200 22.396 -0.208 1.00 92.75 318 GLU A N 1
ATOM 2447 C CA . GLU A 1 318 ? 16.876 23.668 0.042 1.00 92.75 318 GLU A CA 1
ATOM 2448 C C . GLU A 1 318 ? 15.888 24.770 0.433 1.00 92.75 318 GLU A C 1
ATOM 2450 O O . GLU A 1 318 ? 14.817 24.928 -0.157 1.00 92.75 318 GLU A O 1
ATOM 2455 N N . ASP A 1 319 ? 16.283 25.542 1.440 1.00 91.44 319 ASP A N 1
ATOM 2456 C CA . ASP A 1 319 ? 15.619 26.765 1.864 1.00 91.44 319 ASP A CA 1
ATOM 2457 C C . ASP A 1 319 ? 16.652 27.731 2.443 1.00 91.44 319 ASP A C 1
ATOM 2459 O O . ASP A 1 319 ? 17.055 27.634 3.609 1.00 91.44 319 ASP A O 1
ATOM 2463 N N . LEU A 1 320 ? 17.048 28.693 1.609 1.00 85.12 320 LEU A N 1
ATOM 2464 C CA . LEU A 1 320 ? 18.029 29.727 1.938 1.00 85.12 320 LEU A CA 1
ATOM 2465 C C . LEU A 1 320 ? 17.533 30.715 3.003 1.00 85.12 320 LEU A C 1
ATOM 2467 O O . LEU A 1 320 ? 18.331 31.489 3.530 1.00 85.12 320 LEU A O 1
ATOM 2471 N N . THR A 1 321 ? 16.236 30.712 3.319 1.00 84.69 321 THR A N 1
ATOM 2472 C CA . THR A 1 321 ? 15.668 31.539 4.390 1.00 84.69 321 THR A CA 1
ATOM 2473 C C . THR A 1 321 ? 15.749 30.854 5.756 1.00 84.69 321 THR A C 1
ATOM 2475 O O . THR A 1 321 ? 15.660 31.520 6.789 1.00 84.69 321 THR A O 1
ATOM 2478 N N . SER A 1 322 ? 15.980 29.537 5.784 1.00 85.44 322 SER A N 1
ATOM 2479 C CA . SER A 1 322 ? 16.161 28.777 7.019 1.00 85.44 322 SER A CA 1
ATOM 2480 C C . SER A 1 322 ? 17.589 28.905 7.564 1.00 85.44 322 SER A C 1
ATOM 2482 O O . SER A 1 322 ? 18.567 29.001 6.822 1.00 85.44 322 SER A O 1
ATOM 2484 N N . SER A 1 323 ? 17.746 28.804 8.886 1.00 82.56 323 SER A N 1
ATOM 2485 C CA . SER A 1 323 ? 19.064 28.832 9.543 1.00 82.56 323 SER A CA 1
ATOM 2486 C C . SER A 1 323 ? 19.960 27.637 9.199 1.00 82.56 323 SER A C 1
ATOM 2488 O O . SER A 1 323 ? 21.164 27.685 9.446 1.00 82.56 323 SER A O 1
ATOM 2490 N N . THR A 1 324 ? 19.385 26.561 8.654 1.00 85.56 324 THR A N 1
ATOM 2491 C CA . THR A 1 324 ? 20.115 25.342 8.278 1.00 85.56 324 THR A CA 1
ATOM 2492 C C . THR A 1 324 ? 20.360 25.215 6.776 1.00 85.56 324 THR A C 1
ATOM 2494 O O . THR A 1 324 ? 21.046 24.277 6.374 1.00 85.56 324 THR A O 1
ATOM 2497 N N . GLY A 1 325 ? 19.815 26.136 5.970 1.00 90.81 325 GLY A N 1
ATOM 2498 C CA . GLY A 1 325 ? 19.787 26.047 4.508 1.00 90.81 325 GLY A CA 1
ATOM 2499 C C . GLY A 1 325 ? 18.794 25.015 3.959 1.00 90.81 325 GLY A C 1
ATOM 2500 O O . GLY A 1 325 ? 18.744 24.811 2.750 1.00 90.81 325 GLY A O 1
ATOM 2501 N N . LEU A 1 326 ? 18.013 24.357 4.823 1.00 93.25 326 LEU A N 1
ATOM 2502 C CA . LEU A 1 326 ? 17.131 23.243 4.493 1.00 93.25 326 LEU A CA 1
ATOM 2503 C C . LEU A 1 326 ? 15.799 23.319 5.249 1.00 93.25 326 LEU A C 1
ATOM 2505 O O . LEU A 1 326 ? 15.733 23.762 6.399 1.00 93.25 326 LEU A O 1
ATOM 2509 N N . ARG A 1 327 ? 14.750 22.763 4.640 1.00 93.38 327 ARG A N 1
ATOM 2510 C CA . ARG A 1 327 ? 13.444 22.534 5.272 1.00 93.38 327 ARG A CA 1
ATOM 2511 C C . ARG A 1 327 ? 12.815 21.223 4.811 1.00 93.38 327 ARG A C 1
ATOM 2513 O O . ARG A 1 327 ? 13.229 20.647 3.809 1.00 93.38 327 ARG A O 1
ATOM 2520 N N . LYS A 1 328 ? 11.791 20.772 5.538 1.00 94.31 328 LYS A N 1
ATOM 2521 C CA . LYS A 1 328 ? 10.974 19.615 5.143 1.00 94.31 328 LYS A CA 1
ATOM 2522 C C . LYS A 1 328 ? 10.141 19.927 3.898 1.00 94.31 328 LYS A C 1
ATOM 2524 O O . LYS A 1 328 ? 9.847 21.092 3.628 1.00 94.31 328 LYS A O 1
ATOM 2529 N N . THR A 1 329 ? 9.751 18.885 3.173 1.00 96.12 329 THR A N 1
ATOM 2530 C CA . THR A 1 329 ? 8.886 18.972 1.987 1.00 96.12 329 THR A CA 1
ATOM 2531 C C . THR A 1 329 ? 7.989 17.732 1.850 1.00 96.12 329 THR A C 1
ATOM 2533 O O . THR A 1 329 ? 8.015 16.862 2.723 1.00 96.12 329 THR A O 1
ATOM 2536 N N . GLY A 1 330 ? 7.190 17.648 0.784 1.00 96.25 330 GLY A N 1
ATOM 2537 C CA . GLY A 1 330 ? 6.166 16.624 0.578 1.00 96.25 330 GLY A CA 1
ATOM 2538 C C . GLY A 1 330 ? 4.785 17.020 1.132 1.00 96.25 330 GLY A C 1
ATOM 2539 O O . GLY A 1 330 ? 4.608 18.156 1.583 1.00 96.25 330 GLY A O 1
ATOM 2540 N N . PRO A 1 331 ? 3.809 16.091 1.149 1.00 97.69 331 PRO A N 1
ATOM 2541 C CA . PRO A 1 331 ? 3.879 14.750 0.556 1.00 97.69 331 PRO A CA 1
ATOM 2542 C C . PRO A 1 331 ? 4.003 14.790 -0.974 1.00 97.69 331 PRO A C 1
ATOM 2544 O O . PRO A 1 331 ? 3.875 15.852 -1.582 1.00 97.69 331 PRO A O 1
ATOM 2547 N N . TYR A 1 332 ? 4.269 13.641 -1.589 1.00 98.50 332 TYR A N 1
ATOM 2548 C CA . TYR A 1 332 ? 4.411 13.527 -3.040 1.00 98.50 332 TYR A CA 1
ATOM 2549 C C . TYR A 1 332 ? 3.233 12.778 -3.644 1.00 98.50 332 TYR A C 1
ATOM 2551 O O . TYR A 1 332 ? 2.772 11.781 -3.084 1.00 98.50 332 TYR A O 1
ATOM 2559 N N . LEU A 1 333 ? 2.791 13.251 -4.803 1.00 98.69 333 LEU A N 1
ATOM 2560 C CA . LEU A 1 333 ? 1.838 12.572 -5.663 1.00 98.69 333 LEU A CA 1
ATOM 2561 C C . LEU A 1 333 ? 2.562 11.998 -6.879 1.00 98.69 333 LEU A C 1
ATOM 2563 O O . LEU A 1 333 ? 3.507 12.603 -7.376 1.00 98.69 333 LEU A O 1
ATOM 2567 N N . PHE A 1 334 ? 2.106 10.852 -7.366 1.00 98.62 334 PHE A N 1
ATOM 2568 C CA . PHE A 1 334 ? 2.531 10.259 -8.626 1.00 98.62 334 PHE A CA 1
ATOM 2569 C C . PHE A 1 334 ? 1.319 10.053 -9.528 1.00 98.62 334 PHE A C 1
ATOM 2571 O O . PHE A 1 334 ? 0.315 9.483 -9.095 1.00 98.62 334 PHE A O 1
ATOM 2578 N N . ASN A 1 335 ? 1.415 10.503 -10.775 1.00 98.12 335 ASN A N 1
ATOM 2579 C CA . ASN A 1 335 ? 0.446 10.251 -11.826 1.00 98.12 335 ASN A CA 1
ATOM 2580 C C . ASN A 1 335 ? 0.760 8.913 -12.525 1.00 98.12 335 ASN A C 1
ATOM 2582 O O . ASN A 1 335 ? 1.732 8.833 -13.281 1.00 98.12 335 ASN A O 1
ATOM 2586 N N . PRO A 1 336 ? -0.056 7.864 -12.322 1.00 97.12 336 PRO A N 1
ATOM 2587 C CA . PRO A 1 336 ? 0.155 6.568 -12.962 1.00 97.12 336 PRO A CA 1
ATOM 2588 C C . PRO A 1 336 ? -0.258 6.516 -14.443 1.00 97.12 336 PRO A C 1
ATOM 2590 O O . PRO A 1 336 ? 0.082 5.548 -15.123 1.00 97.12 336 PRO A O 1
ATOM 2593 N N . GLU A 1 337 ? -0.969 7.514 -14.977 1.00 95.38 337 GLU A N 1
ATOM 2594 C CA . GLU A 1 337 ? -1.427 7.522 -16.373 1.00 95.38 337 GLU A CA 1
ATOM 2595 C C . GLU A 1 337 ? -0.278 7.449 -17.404 1.00 95.38 337 GLU A C 1
ATOM 2597 O O . GLU A 1 337 ? -0.304 6.553 -18.252 1.00 95.38 337 GLU A O 1
ATOM 2602 N N . PRO A 1 338 ? 0.761 8.308 -17.349 1.00 95.38 338 PRO A N 1
ATOM 2603 C CA . PRO A 1 338 ? 1.891 8.253 -18.282 1.00 95.38 338 PRO A CA 1
ATOM 2604 C C . PRO A 1 338 ? 2.914 7.140 -17.983 1.00 95.38 338 PRO A C 1
ATOM 2606 O O . PRO A 1 338 ? 3.925 7.064 -18.693 1.00 95.38 338 PRO A O 1
ATOM 2609 N N . ALA A 1 339 ? 2.691 6.323 -16.946 1.00 94.62 339 ALA A N 1
ATOM 2610 C CA . ALA A 1 339 ? 3.650 5.352 -16.426 1.00 94.62 339 ALA A CA 1
ATOM 2611 C C . ALA A 1 339 ? 3.999 4.244 -17.433 1.00 94.62 339 ALA A C 1
ATOM 2613 O O . ALA A 1 339 ? 3.119 3.561 -17.970 1.00 94.62 339 ALA A O 1
ATOM 2614 N N . ALA A 1 340 ? 5.300 4.039 -17.645 1.00 87.25 340 ALA A N 1
ATOM 2615 C CA . ALA A 1 340 ? 5.849 3.060 -18.574 1.00 87.25 340 ALA A CA 1
ATOM 2616 C C . ALA A 1 340 ? 7.244 2.579 -18.138 1.00 87.25 340 ALA A C 1
ATOM 2618 O O . ALA A 1 340 ? 8.019 3.317 -17.528 1.00 87.25 340 ALA A O 1
ATOM 2619 N N . ALA A 1 341 ? 7.578 1.339 -18.504 1.00 84.19 341 ALA A N 1
ATOM 2620 C CA . ALA A 1 341 ? 8.802 0.658 -18.077 1.00 84.19 341 ALA A CA 1
ATOM 2621 C C . ALA A 1 341 ? 10.110 1.300 -18.581 1.00 84.19 341 ALA A C 1
ATOM 2623 O O . ALA A 1 341 ? 11.177 0.986 -18.048 1.00 84.19 341 ALA A O 1
ATOM 2624 N N . ASP A 1 342 ? 10.018 2.157 -19.598 1.00 83.06 342 ASP A N 1
ATOM 2625 C CA . ASP A 1 342 ? 11.090 2.876 -20.289 1.00 83.06 342 ASP A CA 1
ATOM 2626 C C . ASP A 1 342 ? 11.003 4.403 -20.096 1.00 83.06 342 ASP A C 1
ATOM 2628 O O . ASP A 1 342 ? 11.606 5.169 -20.848 1.00 83.06 342 ASP A O 1
ATOM 2632 N N . ARG A 1 343 ? 10.271 4.872 -19.078 1.00 92.44 343 ARG A N 1
ATOM 2633 C CA . ARG A 1 343 ? 10.199 6.294 -18.715 1.00 92.44 343 ARG A CA 1
ATOM 2634 C C . ARG A 1 343 ? 10.697 6.526 -17.303 1.00 92.44 343 ARG A C 1
ATOM 2636 O O . ARG A 1 343 ? 10.456 5.721 -16.408 1.00 92.44 343 ARG A O 1
ATOM 2643 N N . VAL A 1 344 ? 11.374 7.647 -17.096 1.00 94.94 344 VAL A N 1
ATOM 2644 C CA . VAL A 1 344 ? 11.718 8.112 -15.748 1.00 94.94 344 VAL A CA 1
ATOM 2645 C C . VAL A 1 344 ? 10.543 8.879 -15.166 1.00 94.94 344 VAL A C 1
ATOM 2647 O O . VAL A 1 344 ? 9.860 9.602 -15.889 1.00 94.94 344 VAL A O 1
ATOM 2650 N N . GLY A 1 345 ? 10.293 8.718 -13.865 1.00 93.44 345 GLY A N 1
ATOM 2651 C CA . GLY A 1 345 ? 9.186 9.413 -13.202 1.00 93.44 345 GLY A CA 1
ATOM 2652 C C . GLY A 1 345 ? 9.307 10.938 -13.296 1.00 93.44 345 GLY A C 1
ATOM 2653 O O . GLY A 1 345 ? 8.296 11.618 -13.405 1.00 93.44 345 GLY A O 1
ATOM 2654 N N . GLY A 1 346 ? 10.532 11.466 -13.298 1.00 93.75 346 GLY A N 1
ATOM 2655 C CA . GLY A 1 346 ? 10.811 12.892 -13.446 1.00 93.75 346 GLY A CA 1
ATOM 2656 C C . GLY A 1 346 ? 10.971 13.359 -14.899 1.00 93.75 346 GLY A C 1
ATOM 2657 O O . GLY A 1 346 ? 10.222 12.985 -15.805 1.00 93.75 346 GLY A O 1
ATOM 2658 N N . THR A 1 347 ? 11.963 14.215 -15.108 1.00 94.00 347 THR A N 1
ATOM 2659 C CA . THR A 1 347 ? 12.280 14.937 -16.344 1.00 94.00 347 THR A CA 1
ATOM 2660 C C . THR A 1 347 ? 13.138 14.125 -17.322 1.00 94.00 347 THR A C 1
ATOM 2662 O O . THR A 1 347 ? 13.834 13.179 -16.965 1.00 94.00 347 THR A O 1
ATOM 2665 N N . THR A 1 348 ? 13.113 14.476 -18.612 1.00 93.62 348 THR A N 1
ATOM 2666 C CA . THR A 1 348 ? 13.916 13.755 -19.617 1.00 93.62 348 THR A CA 1
ATOM 2667 C C . THR A 1 348 ? 15.412 13.901 -19.337 1.00 93.62 348 THR A C 1
ATOM 2669 O O . THR A 1 348 ? 15.920 15.013 -19.219 1.00 93.62 348 THR A O 1
ATOM 2672 N N . GLY A 1 349 ? 16.124 12.771 -19.307 1.00 90.88 349 GLY A N 1
ATOM 2673 C CA . GLY A 1 349 ? 17.568 12.722 -19.067 1.00 90.88 349 GLY A CA 1
ATOM 2674 C C . GLY A 1 349 ? 17.974 12.635 -17.595 1.00 90.88 349 GLY A C 1
ATOM 2675 O O . GLY A 1 349 ? 19.169 12.577 -17.322 1.00 90.88 349 GLY A O 1
ATOM 2676 N N . SER A 1 350 ? 17.023 12.586 -16.659 1.00 93.00 350 SER A N 1
ATOM 2677 C CA . SER A 1 350 ? 17.335 12.457 -15.234 1.00 93.00 350 SER A CA 1
ATOM 2678 C C . SER A 1 350 ? 17.530 11.027 -14.742 1.00 93.00 350 SER A C 1
ATOM 2680 O O . SER A 1 350 ? 17.991 10.824 -13.622 1.00 93.00 350 SER A O 1
ATOM 2682 N N . HIS A 1 351 ? 17.191 10.032 -15.562 1.00 89.56 351 HIS A N 1
ATOM 2683 C CA . HIS A 1 351 ? 17.459 8.634 -15.254 1.00 89.56 351 HIS A CA 1
ATOM 2684 C C . HIS A 1 351 ? 18.962 8.377 -15.112 1.00 89.56 351 HIS A C 1
ATOM 2686 O O . HIS A 1 351 ? 19.812 9.116 -15.614 1.00 89.56 351 HIS A O 1
ATOM 2692 N N . VAL A 1 352 ? 19.284 7.270 -14.460 1.00 83.88 352 VAL A N 1
ATOM 2693 C CA . VAL A 1 352 ? 20.653 6.789 -14.275 1.00 83.88 352 VAL A CA 1
ATOM 2694 C C . VAL A 1 352 ? 21.320 6.472 -15.622 1.00 83.88 352 VAL A C 1
ATOM 2696 O O . VAL A 1 352 ? 20.823 5.658 -16.393 1.00 83.88 352 VAL A O 1
ATOM 2699 N N . GLN A 1 353 ? 22.491 7.063 -15.882 1.00 82.50 353 GLN A N 1
ATOM 2700 C CA . GLN A 1 353 ? 23.257 6.913 -17.136 1.00 82.50 353 GLN A CA 1
ATOM 2701 C C . GLN A 1 353 ? 24.698 6.440 -16.879 1.00 82.50 353 GLN A C 1
ATOM 2703 O O . GLN A 1 353 ? 25.671 7.102 -17.241 1.00 82.50 353 GLN A O 1
ATOM 2708 N N . ARG A 1 354 ? 24.867 5.309 -16.186 1.00 70.44 354 ARG A N 1
ATOM 2709 C CA . ARG A 1 354 ? 26.196 4.859 -15.728 1.00 70.44 354 ARG A CA 1
ATOM 2710 C C . ARG A 1 354 ? 27.085 4.281 -16.818 1.00 70.44 354 ARG A C 1
ATOM 2712 O O . ARG A 1 354 ? 28.285 4.542 -16.835 1.00 70.44 354 ARG A O 1
ATOM 2719 N N . VAL A 1 355 ? 26.517 3.394 -17.632 1.00 70.00 355 VAL A N 1
ATOM 2720 C CA . VAL A 1 355 ? 27.276 2.564 -18.581 1.00 70.00 355 VAL A CA 1
ATOM 2721 C C . VAL A 1 355 ? 27.282 3.212 -19.959 1.00 70.00 355 VAL A C 1
ATOM 2723 O O . VAL A 1 355 ? 28.324 3.291 -20.607 1.00 70.00 355 VAL A O 1
ATOM 2726 N N . ALA A 1 356 ? 26.123 3.707 -20.386 1.00 75.56 356 ALA A N 1
ATOM 2727 C CA . ALA A 1 356 ? 25.937 4.442 -21.622 1.00 75.56 356 ALA A CA 1
ATOM 2728 C C . ALA A 1 356 ? 24.766 5.429 -21.466 1.00 75.56 356 ALA A C 1
ATOM 2730 O O . ALA A 1 356 ? 23.952 5.278 -20.552 1.00 75.56 356 ALA A O 1
ATOM 2731 N N . PRO A 1 357 ? 24.661 6.434 -22.349 1.00 81.81 357 PRO A N 1
ATOM 2732 C CA . PRO A 1 357 ? 23.441 7.218 -22.470 1.00 81.81 357 PRO A CA 1
ATOM 2733 C C . PRO A 1 357 ? 22.273 6.322 -22.899 1.00 81.81 357 PRO A C 1
ATOM 2735 O O . PRO A 1 357 ? 22.439 5.513 -23.813 1.00 81.81 357 PRO A O 1
ATOM 2738 N N . HIS A 1 358 ? 21.098 6.538 -22.309 1.00 84.31 358 HIS A N 1
ATOM 2739 C CA . HIS A 1 358 ? 19.840 5.900 -22.707 1.00 84.31 358 HIS A CA 1
ATOM 2740 C C . HIS A 1 358 ? 18.870 6.953 -23.277 1.00 84.31 358 HIS A C 1
ATOM 2742 O O . HIS A 1 358 ? 17.899 7.331 -22.620 1.00 84.31 358 HIS A O 1
ATOM 2748 N N . PRO A 1 359 ? 19.137 7.512 -24.478 1.00 87.88 359 PRO A N 1
ATOM 2749 C CA . PRO A 1 359 ? 18.304 8.563 -25.072 1.00 87.88 359 PRO A CA 1
ATOM 2750 C C . PRO A 1 359 ? 16.873 8.105 -25.390 1.00 87.88 359 PRO A C 1
ATOM 2752 O O . PRO A 1 359 ? 16.003 8.942 -25.621 1.00 87.88 359 PRO A O 1
ATOM 2755 N N . GLU A 1 360 ? 16.631 6.795 -25.431 1.00 87.88 360 GLU A N 1
ATOM 2756 C CA . GLU A 1 360 ? 15.305 6.196 -25.523 1.00 87.88 360 GLU A CA 1
ATOM 2757 C C . GLU A 1 360 ? 14.461 6.402 -24.257 1.00 87.88 360 GLU A C 1
ATOM 2759 O O . GLU A 1 360 ? 13.236 6.432 -24.356 1.00 87.88 360 GLU A O 1
ATOM 2764 N N . ILE A 1 361 ? 15.090 6.595 -23.089 1.00 89.56 361 ILE A N 1
ATOM 2765 C CA . ILE A 1 361 ? 14.385 6.825 -21.827 1.00 89.56 361 ILE A CA 1
ATOM 2766 C C . ILE A 1 361 ? 13.991 8.297 -21.725 1.00 89.56 361 ILE A C 1
ATOM 2768 O O . ILE A 1 361 ? 14.811 9.191 -21.488 1.00 89.56 361 ILE A O 1
ATOM 2772 N N . THR A 1 362 ?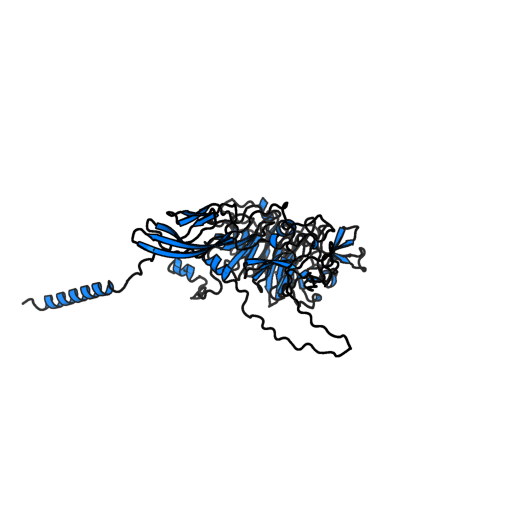 12.694 8.542 -21.863 1.00 93.56 362 THR A N 1
ATOM 2773 C CA . THR A 1 362 ? 12.104 9.886 -21.783 1.00 93.56 362 THR A CA 1
ATOM 2774 C C . THR A 1 362 ? 11.513 10.192 -20.409 1.00 93.56 362 THR A C 1
ATOM 2776 O O . THR A 1 362 ? 11.171 9.293 -19.640 1.00 93.56 362 THR A O 1
ATOM 2779 N N . GLY A 1 363 ? 11.381 11.483 -20.105 1.00 94.75 363 GLY A N 1
ATOM 2780 C CA . GLY A 1 363 ? 10.721 11.981 -18.903 1.00 94.75 363 GLY A CA 1
ATOM 2781 C C . GLY A 1 363 ? 9.220 11.726 -18.916 1.00 94.75 363 GLY A C 1
ATOM 2782 O O . GLY A 1 363 ? 8.558 11.828 -19.955 1.00 94.75 363 GLY A O 1
ATOM 2783 N N . GLY A 1 364 ? 8.698 11.372 -17.753 1.00 94.56 364 GLY A N 1
ATOM 2784 C CA . GLY A 1 364 ? 7.289 11.137 -17.496 1.00 94.56 364 GLY A CA 1
ATOM 2785 C C . GLY A 1 364 ? 6.549 12.319 -16.891 1.00 94.56 364 GLY A C 1
ATOM 2786 O O . GLY A 1 364 ? 5.339 12.388 -17.079 1.00 94.56 364 GLY A O 1
ATOM 2787 N N . GLU A 1 365 ? 7.262 13.203 -16.180 1.00 95.56 365 GLU A N 1
ATOM 2788 C CA . GLU A 1 365 ? 6.684 14.290 -15.366 1.00 95.56 365 GLU A CA 1
ATOM 2789 C C . GLU A 1 365 ? 5.540 13.789 -14.468 1.00 95.56 365 GLU A C 1
ATOM 2791 O O . GLU A 1 365 ? 4.465 14.371 -14.376 1.00 95.56 365 GLU A O 1
ATOM 2796 N N . MET A 1 366 ? 5.768 12.630 -13.854 1.00 97.44 366 MET A N 1
ATOM 2797 C CA . MET A 1 366 ? 4.762 11.867 -13.127 1.00 97.44 366 MET A CA 1
ATOM 2798 C C . MET A 1 366 ? 4.698 12.268 -11.658 1.00 97.44 366 MET A C 1
ATOM 2800 O O . MET A 1 366 ? 3.656 12.094 -11.043 1.00 97.44 366 MET A O 1
ATOM 2804 N N . TRP A 1 367 ? 5.795 12.759 -11.080 1.00 97.75 367 TRP A N 1
ATOM 2805 C CA . TRP A 1 367 ? 5.835 13.172 -9.679 1.00 97.75 367 TRP A CA 1
ATOM 2806 C C . TRP A 1 367 ? 5.467 14.644 -9.509 1.00 97.75 367 TRP A C 1
ATOM 2808 O O . TRP A 1 367 ? 5.940 15.505 -10.245 1.00 97.75 367 TRP A O 1
ATOM 2818 N N . GLU A 1 368 ? 4.690 14.921 -8.468 1.00 96.62 368 GLU A N 1
ATOM 2819 C CA . GLU A 1 368 ? 4.304 16.260 -8.041 1.00 96.62 368 GLU A CA 1
ATOM 2820 C C . GLU A 1 368 ? 4.559 16.386 -6.531 1.00 96.62 368 GLU A C 1
ATOM 2822 O O . GLU A 1 368 ? 4.084 15.574 -5.733 1.00 96.62 368 GLU A O 1
ATOM 2827 N N . ASN A 1 369 ? 5.304 17.403 -6.106 1.00 97.56 369 ASN A N 1
ATOM 2828 C CA . ASN A 1 369 ? 5.514 17.685 -4.688 1.00 97.56 369 ASN A CA 1
ATOM 2829 C C . ASN A 1 369 ? 4.449 18.663 -4.175 1.00 97.56 369 ASN A C 1
ATOM 2831 O O . ASN A 1 369 ? 4.362 19.793 -4.650 1.00 97.56 369 ASN A O 1
ATOM 2835 N N . ARG A 1 370 ? 3.662 18.259 -3.170 1.00 96.81 370 ARG A N 1
ATOM 2836 C CA . ARG A 1 370 ? 2.663 19.145 -2.541 1.00 96.81 370 ARG A CA 1
ATOM 2837 C C . ARG A 1 370 ? 3.286 20.227 -1.675 1.00 96.81 370 ARG A C 1
ATOM 2839 O O . ARG A 1 370 ? 2.622 21.204 -1.364 1.00 96.81 370 ARG A O 1
ATOM 2846 N N . ASP A 1 371 ? 4.531 20.028 -1.255 1.00 96.38 371 ASP A N 1
ATOM 2847 C CA . ASP A 1 371 ? 5.341 20.942 -0.458 1.00 96.38 371 ASP A CA 1
ATOM 2848 C C . ASP A 1 371 ? 4.585 21.647 0.681 1.00 96.38 371 ASP A C 1
ATOM 2850 O O . ASP A 1 371 ? 4.691 22.860 0.879 1.00 96.38 371 ASP A O 1
ATOM 2854 N N . ALA A 1 372 ? 3.828 20.879 1.466 1.00 95.38 372 ALA A N 1
ATOM 2855 C CA . ALA A 1 372 ? 2.921 21.399 2.487 1.00 95.38 372 ALA A CA 1
ATOM 2856 C C . ALA A 1 372 ? 3.627 22.339 3.486 1.00 95.38 372 ALA A C 1
ATOM 2858 O O . ALA A 1 372 ? 3.060 23.329 3.945 1.00 95.38 372 ALA A O 1
ATOM 2859 N N . TYR A 1 373 ? 4.902 22.083 3.786 1.00 93.94 373 TYR A N 1
ATOM 2860 C CA . TYR A 1 373 ? 5.712 22.915 4.683 1.00 93.94 373 TYR A CA 1
ATOM 2861 C C . TYR A 1 373 ? 6.089 24.283 4.093 1.00 93.94 373 TYR A C 1
ATOM 2863 O O . TYR A 1 373 ? 6.423 25.192 4.852 1.00 93.94 373 TYR A O 1
ATOM 2871 N N . GLY A 1 374 ? 6.075 24.421 2.766 1.00 93.25 374 GLY A N 1
ATOM 2872 C CA . GLY A 1 374 ? 6.309 25.679 2.060 1.00 93.25 374 GLY A CA 1
ATOM 2873 C C . GLY A 1 374 ? 5.052 26.543 1.971 1.00 93.25 374 GLY A C 1
ATOM 2874 O O . GLY A 1 374 ? 5.141 27.757 2.142 1.00 93.25 374 GLY A O 1
ATOM 2875 N N . TYR A 1 375 ? 3.886 25.923 1.764 1.00 92.62 375 TYR A N 1
ATOM 2876 C CA . TYR A 1 375 ? 2.605 26.634 1.656 1.00 92.62 375 TYR A CA 1
ATOM 2877 C C . TYR A 1 375 ? 1.986 27.003 3.006 1.00 92.62 375 TYR A C 1
ATOM 2879 O O . TYR A 1 375 ? 1.336 28.041 3.121 1.00 92.62 375 TYR A O 1
ATOM 2887 N N . PHE A 1 376 ? 2.237 26.207 4.048 1.00 89.94 376 PHE A N 1
ATOM 2888 C CA . PHE A 1 376 ? 1.685 26.431 5.387 1.00 89.94 376 PHE A CA 1
ATOM 2889 C C . PHE A 1 376 ? 2.783 26.575 6.455 1.00 89.94 376 PHE A C 1
ATOM 2891 O O . PHE A 1 376 ? 2.804 25.825 7.444 1.00 89.94 376 PHE A O 1
ATOM 2898 N N . PRO A 1 377 ? 3.719 27.531 6.294 1.00 83.50 377 PRO A N 1
ATOM 2899 C CA . PRO A 1 377 ? 4.813 27.702 7.235 1.00 83.50 377 PRO A CA 1
ATOM 2900 C C . PRO A 1 377 ? 4.264 28.052 8.625 1.00 83.50 377 PRO A C 1
ATOM 2902 O O . PRO A 1 377 ? 3.523 29.017 8.803 1.00 83.50 377 PRO A O 1
ATOM 2905 N N . GLY A 1 378 ? 4.627 27.252 9.629 1.00 81.81 378 GLY A N 1
ATOM 2906 C CA . GLY A 1 378 ? 4.200 27.450 11.019 1.00 81.81 378 GLY A CA 1
ATOM 2907 C C . GLY A 1 378 ? 2.865 26.801 11.401 1.00 81.81 378 GLY A C 1
ATOM 2908 O O . GLY A 1 378 ? 2.452 26.933 12.555 1.00 81.81 378 GLY A O 1
ATOM 2909 N N . SER A 1 379 ? 2.207 26.071 10.493 1.00 85.31 379 SER A N 1
ATOM 2910 C CA . SER A 1 379 ? 1.037 25.262 10.855 1.00 85.31 379 SER A CA 1
ATOM 2911 C C . SER A 1 379 ? 1.393 24.221 11.924 1.00 85.31 379 SER A C 1
ATOM 2913 O O . SER A 1 379 ? 2.385 23.501 11.815 1.00 85.31 379 SER A O 1
ATOM 2915 N N . THR A 1 380 ? 0.556 24.110 12.961 1.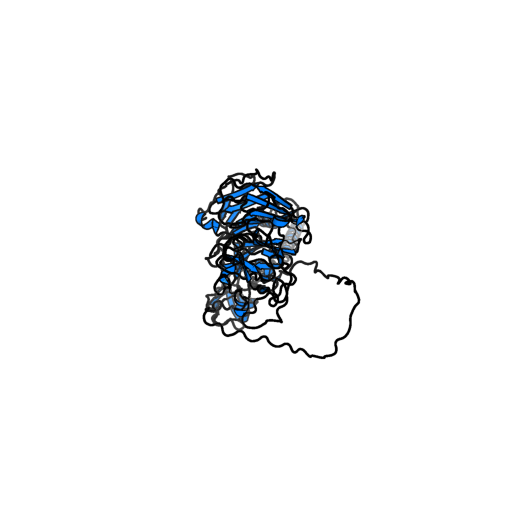00 82.69 380 THR A N 1
ATOM 2916 C CA . THR A 1 380 ? 0.676 23.056 13.991 1.00 82.69 380 THR A CA 1
ATOM 2917 C C . THR A 1 380 ? -0.041 21.760 13.600 1.00 82.69 380 THR A C 1
ATOM 2919 O O . THR A 1 380 ? 0.057 20.755 14.305 1.00 82.69 380 THR A O 1
ATOM 2922 N N . ALA A 1 381 ? -0.748 21.776 12.467 1.00 89.44 381 ALA A N 1
ATOM 2923 C CA . ALA A 1 381 ? -1.492 20.644 11.933 1.00 89.44 381 ALA A CA 1
ATOM 2924 C C . ALA A 1 381 ? -0.689 19.807 10.922 1.00 89.44 381 ALA A C 1
ATOM 2926 O O . ALA A 1 381 ? -1.206 18.821 10.416 1.00 89.44 381 ALA A O 1
ATOM 2927 N N . ILE A 1 382 ? 0.567 20.164 10.636 1.00 93.94 382 ILE A N 1
ATOM 2928 C CA . ILE A 1 382 ? 1.434 19.376 9.752 1.00 93.94 382 ILE A CA 1
ATOM 2929 C C . ILE A 1 382 ? 2.414 18.560 10.610 1.00 93.94 382 ILE A C 1
ATOM 2931 O O . ILE A 1 382 ? 3.160 19.148 11.401 1.00 93.94 382 ILE A O 1
ATOM 2935 N N . PRO A 1 383 ? 2.443 17.220 10.487 1.00 93.56 383 PRO A N 1
ATOM 2936 C CA . PRO A 1 383 ? 3.402 16.371 11.193 1.00 93.56 383 PRO A CA 1
ATOM 2937 C C . PRO A 1 383 ? 4.857 16.741 10.883 1.00 93.56 383 PRO A C 1
ATOM 2939 O O . PRO A 1 383 ? 5.173 17.226 9.807 1.00 93.56 383 PRO A O 1
ATOM 2942 N N . ASN A 1 384 ? 5.789 16.451 11.788 1.00 91.62 384 ASN A N 1
ATOM 2943 C CA . ASN A 1 384 ? 7.228 16.572 11.530 1.00 91.62 384 ASN A CA 1
ATOM 2944 C C . ASN A 1 384 ? 7.869 15.264 11.050 1.00 91.62 384 ASN A C 1
ATOM 2946 O O . ASN A 1 384 ? 8.997 15.295 10.558 1.00 91.62 384 ASN A O 1
ATOM 2950 N N . SER A 1 385 ? 7.203 14.123 11.228 1.00 93.00 385 SER A N 1
ATOM 2951 C CA . SER A 1 385 ? 7.697 12.821 10.790 1.00 93.00 385 SER A CA 1
ATOM 2952 C C . SER A 1 385 ? 6.545 11.852 10.545 1.00 93.00 385 SER A C 1
ATOM 2954 O O . SER A 1 385 ? 5.636 11.740 11.368 1.00 93.00 385 SER A O 1
ATOM 2956 N N . TYR A 1 386 ? 6.650 11.110 9.446 1.00 94.88 386 TYR A N 1
ATOM 2957 C CA . TYR A 1 386 ? 5.740 10.027 9.069 1.00 94.88 386 TYR A CA 1
ATOM 2958 C C . TYR A 1 386 ? 6.341 8.638 9.352 1.00 94.88 386 TYR A C 1
ATOM 2960 O O . TYR A 1 386 ? 5.797 7.618 8.945 1.00 94.88 386 TYR A O 1
ATOM 2968 N N . ILE A 1 387 ? 7.474 8.564 10.061 1.00 94.06 387 ILE A N 1
ATOM 2969 C CA . ILE A 1 387 ? 8.083 7.288 10.465 1.00 94.06 387 ILE A CA 1
ATOM 2970 C C . ILE A 1 387 ? 7.119 6.544 11.388 1.00 94.06 387 ILE A C 1
ATOM 2972 O O . ILE A 1 387 ? 6.650 7.110 12.380 1.00 94.06 387 ILE A O 1
ATOM 2976 N N . SER A 1 388 ? 6.868 5.266 11.082 1.00 93.62 388 SER A N 1
ATOM 2977 C CA . SER A 1 388 ? 5.842 4.466 11.763 1.00 93.62 388 SER A CA 1
ATOM 2978 C C . SER A 1 388 ? 4.436 5.068 11.639 1.00 93.62 388 SER A C 1
ATOM 2980 O O . SER A 1 388 ? 3.625 4.908 12.548 1.00 93.62 388 SER A O 1
ATOM 2982 N N . GLY A 1 389 ? 4.169 5.809 10.562 1.00 94.44 389 GLY A N 1
ATOM 2983 C CA . GLY A 1 389 ? 2.843 6.330 10.258 1.00 94.44 389 GLY A CA 1
ATOM 2984 C C . GLY A 1 389 ? 1.865 5.231 9.844 1.00 94.44 389 GLY A C 1
ATOM 2985 O O . GLY A 1 389 ? 2.281 4.129 9.478 1.00 94.44 389 GLY A O 1
ATOM 2986 N N . ALA A 1 390 ? 0.582 5.550 9.975 1.00 96.50 390 ALA A N 1
ATOM 2987 C CA . ALA A 1 390 ? -0.547 4.701 9.617 1.00 96.50 390 ALA A CA 1
ATOM 2988 C C . ALA A 1 390 ? -1.629 5.566 8.969 1.00 96.50 390 ALA A C 1
ATOM 2990 O O . ALA A 1 390 ? -1.833 6.701 9.419 1.00 96.50 390 ALA A O 1
ATOM 2991 N N . THR A 1 391 ? -2.309 5.056 7.945 1.00 98.19 391 THR A N 1
ATOM 2992 C CA . THR A 1 391 ? -3.231 5.860 7.130 1.00 98.19 391 THR A CA 1
ATOM 2993 C C . THR A 1 391 ? -4.574 5.183 6.904 1.00 98.19 391 THR A C 1
ATOM 2995 O O . THR A 1 391 ? -4.695 3.970 6.965 1.00 98.19 391 THR A O 1
ATOM 2998 N N . GLY A 1 392 ? -5.600 5.990 6.645 1.00 97.44 392 GLY A N 1
ATOM 2999 C CA . GLY A 1 392 ? -6.926 5.543 6.233 1.00 97.44 392 GLY A CA 1
ATOM 3000 C C . GLY A 1 392 ? -7.502 6.540 5.238 1.00 97.44 392 GLY A C 1
ATOM 3001 O O . GLY A 1 392 ? -7.443 7.750 5.471 1.00 97.44 392 GLY A O 1
ATOM 3002 N N . TYR A 1 393 ? -8.009 6.040 4.116 1.00 96.94 393 TYR A N 1
ATOM 3003 C CA . TYR A 1 393 ? -8.646 6.854 3.085 1.00 96.94 393 TYR A CA 1
ATOM 3004 C C . TYR A 1 393 ? -10.135 7.048 3.386 1.00 96.94 393 TYR A C 1
ATOM 3006 O O . TYR A 1 393 ? -10.789 6.148 3.911 1.00 96.94 393 TYR A O 1
ATOM 3014 N N . ALA A 1 394 ? -10.667 8.203 3.003 1.00 94.31 394 ALA A N 1
ATOM 3015 C CA . ALA A 1 394 ? -12.093 8.462 2.918 1.00 94.31 394 ALA A CA 1
ATOM 3016 C C . ALA A 1 394 ? -12.390 9.369 1.718 1.00 94.31 394 ALA A C 1
ATOM 3018 O O . ALA A 1 394 ? -11.603 10.256 1.382 1.00 94.31 394 ALA A O 1
ATOM 3019 N N . GLU A 1 395 ? -13.560 9.191 1.113 1.00 94.19 395 GLU A N 1
ATOM 3020 C CA . GLU A 1 395 ? -14.156 10.228 0.279 1.00 94.19 395 GLU A CA 1
ATOM 3021 C C . GLU A 1 395 ? -15.099 11.058 1.151 1.00 94.19 395 GLU A C 1
ATOM 3023 O O . GLU A 1 395 ? -16.040 10.527 1.741 1.00 94.19 395 GLU A O 1
ATOM 3028 N N . GLU A 1 396 ? -14.882 12.370 1.219 1.00 92.56 396 GLU A N 1
ATOM 3029 C CA . GLU A 1 396 ? -15.786 13.266 1.936 1.00 92.56 396 GLU A CA 1
ATOM 3030 C C . GLU A 1 396 ? -16.155 14.473 1.087 1.00 92.56 396 GLU A C 1
ATOM 3032 O O . GLU A 1 396 ? -15.295 15.237 0.648 1.00 92.56 396 GLU A O 1
ATOM 3037 N N . ASN A 1 397 ? -17.459 14.690 0.898 1.00 92.75 397 ASN A N 1
ATOM 3038 C CA . ASN A 1 397 ? -17.990 15.818 0.128 1.00 92.75 397 ASN A CA 1
ATOM 3039 C C . ASN A 1 397 ? -17.372 15.931 -1.282 1.00 92.75 397 ASN A C 1
ATOM 3041 O O . ASN A 1 397 ? -17.099 17.037 -1.755 1.00 92.75 397 ASN A O 1
ATOM 3045 N N . GLY A 1 398 ? -17.132 14.787 -1.937 1.00 91.06 398 GLY A N 1
ATOM 3046 C CA . GLY A 1 398 ? -16.522 14.718 -3.267 1.00 91.06 398 GLY A CA 1
ATOM 3047 C C . GLY A 1 398 ? -15.046 15.118 -3.297 1.00 91.06 398 GLY A C 1
ATOM 3048 O O . GLY A 1 398 ? -14.566 15.580 -4.332 1.00 91.06 398 GLY A O 1
ATOM 3049 N N . LYS A 1 399 ? -14.334 14.994 -2.170 1.00 95.19 399 LYS A N 1
ATOM 3050 C CA . LYS A 1 399 ? -12.890 15.219 -2.065 1.00 95.19 399 LYS A CA 1
ATOM 3051 C C . LYS A 1 399 ? -12.183 13.991 -1.519 1.00 95.19 399 LYS A C 1
ATOM 3053 O O . LYS A 1 399 ? -12.727 13.282 -0.673 1.00 95.19 399 LYS A O 1
ATOM 3058 N N . ASP A 1 400 ? -10.938 13.813 -1.948 1.00 98.38 400 ASP A N 1
ATOM 3059 C CA . ASP A 1 400 ? -10.048 12.844 -1.327 1.00 98.38 400 ASP A CA 1
ATOM 3060 C C . ASP A 1 400 ? -9.635 13.344 0.064 1.00 98.38 400 ASP A C 1
ATOM 3062 O O . ASP A 1 400 ? -9.091 14.446 0.222 1.00 98.38 400 ASP A O 1
ATOM 3066 N N . VAL A 1 401 ? -9.879 12.514 1.075 1.00 98.56 401 VAL A N 1
ATOM 3067 C CA . VAL A 1 401 ? -9.463 12.740 2.457 1.00 98.56 401 VAL A CA 1
ATOM 3068 C C . VAL A 1 401 ? -8.576 11.593 2.913 1.00 98.56 401 VAL A C 1
ATOM 3070 O O . VAL A 1 401 ? -8.866 10.420 2.691 1.00 98.56 401 VAL A O 1
ATOM 3073 N N . VAL A 1 402 ? -7.483 11.933 3.593 1.00 98.75 402 VAL A N 1
ATOM 3074 C CA . VAL A 1 402 ? -6.625 10.948 4.248 1.00 98.75 402 VAL A CA 1
ATOM 3075 C C . VAL A 1 402 ? -6.487 11.283 5.722 1.00 98.75 402 VAL A C 1
ATOM 3077 O O . VAL A 1 402 ? -6.014 12.359 6.100 1.00 98.75 402 VAL A O 1
ATOM 3080 N N . TYR A 1 403 ? -6.870 10.325 6.557 1.00 98.62 403 TYR A N 1
ATOM 3081 C CA . TYR A 1 403 ? -6.526 10.301 7.965 1.00 98.62 403 TYR A CA 1
ATOM 3082 C C . TYR A 1 403 ? -5.130 9.709 8.107 1.00 98.62 403 TYR A C 1
ATOM 3084 O O . TYR A 1 403 ? -4.873 8.596 7.656 1.00 98.62 403 TYR A O 1
ATOM 3092 N N . VAL A 1 404 ? -4.211 10.456 8.713 1.00 97.44 404 VAL A N 1
ATOM 3093 C CA . VAL A 1 404 ? -2.819 10.044 8.891 1.00 97.44 404 VAL A CA 1
ATOM 3094 C C . VAL A 1 404 ? -2.416 10.189 10.347 1.00 97.44 404 VAL A C 1
ATOM 3096 O O . VAL A 1 404 ? -2.465 11.273 10.932 1.00 97.44 404 VAL A O 1
ATOM 3099 N N . SER A 1 405 ? -2.010 9.078 10.952 1.00 96.12 405 SER A N 1
ATOM 3100 C CA . SER A 1 405 ? -1.461 9.073 12.297 1.00 96.12 405 SER A CA 1
ATOM 3101 C C . SER A 1 405 ? 0.058 9.214 12.233 1.00 96.12 405 SER A C 1
ATOM 3103 O O . SER A 1 405 ? 0.763 8.299 11.809 1.00 96.12 405 SER A O 1
ATOM 3105 N N . ALA A 1 406 ? 0.575 10.372 12.638 1.00 94.81 406 ALA A N 1
ATOM 3106 C CA . ALA A 1 406 ? 1.964 10.777 12.423 1.00 94.81 406 ALA A CA 1
ATOM 3107 C C . ALA A 1 406 ? 2.491 11.652 13.569 1.00 94.81 406 ALA A C 1
ATOM 3109 O O . ALA A 1 406 ? 1.750 12.107 14.438 1.00 94.81 406 ALA A O 1
ATOM 3110 N N . ARG A 1 407 ? 3.806 11.879 13.619 1.00 91.94 407 ARG A N 1
ATOM 3111 C CA . ARG A 1 407 ? 4.443 12.546 14.763 1.00 91.94 407 ARG A CA 1
ATOM 3112 C C . ARG A 1 407 ? 4.638 14.032 14.495 1.00 91.94 407 ARG A C 1
ATOM 3114 O O . ARG A 1 407 ? 5.379 14.399 13.585 1.00 91.94 407 ARG A O 1
ATOM 3121 N N . PHE A 1 408 ? 4.087 14.899 15.346 1.00 83.94 408 PHE A N 1
ATOM 3122 C CA . PHE A 1 408 ? 4.467 16.321 15.373 1.00 83.94 408 PHE A CA 1
ATOM 3123 C C . PHE A 1 408 ? 5.863 16.545 15.969 1.00 83.94 408 PHE A C 1
ATOM 3125 O O . PHE A 1 408 ? 6.509 17.543 15.693 1.00 83.94 408 PHE A O 1
ATOM 3132 N N . GLY A 1 409 ? 6.345 15.652 16.828 1.00 73.50 409 GLY A N 1
ATOM 3133 C CA . GLY A 1 409 ? 7.606 15.801 17.553 1.00 73.50 409 GLY A CA 1
ATOM 3134 C C . GLY A 1 409 ? 7.663 14.833 18.731 1.00 73.50 409 GLY A C 1
ATOM 3135 O O . GLY A 1 409 ? 6.627 14.405 19.235 1.00 73.50 409 GLY A O 1
ATOM 3136 N N . GLY A 1 410 ? 8.867 14.447 19.156 1.00 77.88 410 GLY A N 1
ATOM 3137 C CA . GLY A 1 410 ? 9.021 13.359 20.126 1.00 77.88 410 GLY A CA 1
ATOM 3138 C C . GLY A 1 410 ? 8.530 12.021 19.557 1.00 77.88 410 GLY A C 1
ATOM 3139 O O . GLY A 1 410 ? 8.751 11.722 18.384 1.00 77.88 410 GLY A O 1
ATOM 3140 N N . THR A 1 411 ? 7.885 11.200 20.389 1.00 79.38 411 THR A N 1
ATOM 3141 C CA . THR A 1 411 ? 7.484 9.827 20.031 1.00 79.38 411 THR A CA 1
ATOM 3142 C C . THR A 1 411 ? 5.973 9.638 19.840 1.00 79.38 411 THR A C 1
ATOM 3144 O O . THR A 1 411 ? 5.562 8.591 19.353 1.00 79.38 411 THR A O 1
ATOM 3147 N N . ALA A 1 412 ? 5.128 10.608 20.193 1.00 86.56 412 ALA A N 1
ATOM 3148 C CA . ALA A 1 412 ? 3.671 10.470 20.091 1.00 86.56 412 ALA A CA 1
ATOM 3149 C C . ALA A 1 412 ? 3.179 10.653 18.641 1.00 86.56 412 ALA A C 1
ATOM 3151 O O . ALA A 1 412 ? 3.565 11.622 17.984 1.00 86.56 412 ALA A O 1
ATOM 3152 N N . ALA A 1 413 ? 2.340 9.730 18.157 1.00 92.50 413 ALA A N 1
ATOM 3153 C CA . ALA A 1 413 ? 1.724 9.793 16.831 1.00 92.50 413 ALA A CA 1
ATOM 3154 C C . ALA A 1 413 ? 0.270 10.283 16.931 1.00 92.50 413 ALA A C 1
ATOM 3156 O O . ALA A 1 413 ? -0.651 9.506 17.164 1.00 92.50 413 ALA A O 1
ATOM 3157 N N . ASP A 1 414 ? 0.086 11.592 16.792 1.00 95.12 414 ASP A N 1
ATOM 3158 C CA . ASP A 1 414 ? -1.226 12.238 16.755 1.00 95.12 414 ASP A CA 1
ATOM 3159 C C . ASP A 1 414 ? -1.989 11.875 15.469 1.00 95.12 414 ASP A C 1
ATOM 3161 O O . ASP A 1 414 ? -1.395 11.331 14.538 1.00 95.12 414 ASP A O 1
ATOM 3165 N N . LEU A 1 415 ? -3.285 12.189 15.397 1.00 97.06 415 LEU A N 1
ATOM 3166 C CA . LEU A 1 415 ? -4.105 11.940 14.210 1.00 97.06 415 LEU A CA 1
ATOM 3167 C C . LEU A 1 415 ? -4.417 13.246 13.481 1.00 97.06 415 LEU A C 1
ATOM 3169 O O . LEU A 1 415 ? -4.891 14.220 14.076 1.00 97.06 415 LEU A O 1
ATOM 3173 N N . TYR A 1 416 ? -4.177 13.235 12.177 1.00 97.69 416 TYR A N 1
ATOM 3174 C CA . TYR A 1 416 ? -4.392 14.360 11.285 1.00 97.69 416 TYR A CA 1
ATOM 3175 C C . TYR A 1 416 ? -5.348 13.973 10.173 1.00 97.69 416 TYR A C 1
ATOM 3177 O O . TYR A 1 416 ? -5.359 12.828 9.734 1.00 97.69 416 TYR A O 1
ATOM 3185 N N . LYS A 1 417 ? -6.118 14.948 9.714 1.00 98.12 417 LYS A N 1
ATOM 3186 C CA . LYS A 1 417 ? -6.958 14.863 8.532 1.00 98.12 417 LYS A CA 1
ATOM 3187 C C . LYS A 1 417 ? -6.374 15.780 7.472 1.00 98.12 417 LYS A C 1
ATOM 3189 O O . LYS A 1 417 ? -6.128 16.958 7.740 1.00 98.12 417 LYS A O 1
ATOM 3194 N N . VAL A 1 418 ? -6.150 15.225 6.289 1.00 98.19 418 VAL A N 1
ATOM 3195 C CA . VAL A 1 418 ? -5.694 15.958 5.111 1.00 98.19 418 VAL A CA 1
ATOM 3196 C C . VAL A 1 418 ? -6.803 15.907 4.078 1.00 98.19 418 VAL A C 1
ATOM 3198 O O . VAL A 1 418 ? -7.193 14.820 3.667 1.00 98.19 418 VAL A O 1
ATOM 3201 N N . THR A 1 419 ? -7.320 17.066 3.681 1.00 98.25 419 THR A N 1
ATOM 3202 C CA . THR A 1 419 ? -8.312 17.178 2.605 1.00 98.25 419 THR A CA 1
ATOM 3203 C C . THR A 1 419 ? -7.638 17.763 1.376 1.00 98.25 419 THR A C 1
ATOM 3205 O O . THR A 1 419 ? -7.218 18.924 1.398 1.00 98.25 419 THR A O 1
ATOM 3208 N N . PHE A 1 420 ? -7.557 16.973 0.310 1.00 97.94 420 PHE A N 1
ATOM 3209 C CA . PHE A 1 420 ? -6.987 17.397 -0.962 1.00 97.94 420 PHE A CA 1
ATOM 3210 C C . PHE A 1 420 ? -8.048 18.160 -1.761 1.00 97.94 420 PHE A C 1
ATOM 3212 O O . PHE A 1 420 ? -9.143 17.651 -2.004 1.00 97.94 420 PHE A O 1
ATOM 3219 N N . THR A 1 421 ? -7.768 19.421 -2.104 1.00 96.25 421 THR A N 1
ATOM 3220 C CA . THR A 1 421 ? -8.797 20.327 -2.652 1.00 96.25 421 THR A CA 1
ATOM 3221 C C . THR A 1 421 ? -8.676 20.529 -4.155 1.00 96.25 421 THR A C 1
ATOM 3223 O O . THR A 1 421 ? -9.676 20.406 -4.858 1.00 96.25 421 THR A O 1
ATOM 3226 N N . ASP A 1 422 ? -7.483 20.857 -4.643 1.00 95.50 422 ASP A N 1
ATOM 3227 C CA . ASP A 1 422 ? -7.217 21.044 -6.068 1.00 95.50 422 ASP A CA 1
ATOM 3228 C C . ASP A 1 422 ? -5.815 20.523 -6.390 1.00 95.50 422 ASP A C 1
ATOM 3230 O O . ASP A 1 422 ? -4.826 20.888 -5.743 1.00 95.50 422 ASP A O 1
ATOM 3234 N N . ILE A 1 423 ? -5.727 19.659 -7.398 1.00 94.75 423 ILE A N 1
ATOM 3235 C CA . ILE A 1 423 ? -4.464 19.074 -7.840 1.00 94.75 423 ILE A CA 1
ATOM 3236 C C . ILE A 1 423 ? -3.464 20.155 -8.278 1.00 94.75 423 ILE A C 1
ATOM 3238 O O . ILE A 1 423 ? -2.279 20.030 -7.997 1.00 94.75 423 ILE A O 1
ATOM 3242 N N . ASN A 1 424 ? -3.923 21.272 -8.846 1.00 95.19 424 ASN A N 1
ATOM 3243 C CA . ASN A 1 424 ? -3.059 22.345 -9.343 1.00 95.19 424 ASN A CA 1
ATOM 3244 C C . ASN A 1 424 ? -2.802 23.467 -8.321 1.00 95.19 424 ASN A C 1
ATOM 3246 O O . ASN A 1 424 ? -2.026 24.375 -8.617 1.00 95.19 424 ASN A O 1
ATOM 3250 N N . ALA A 1 425 ? -3.447 23.433 -7.150 1.00 95.88 425 ALA A N 1
ATOM 3251 C CA . ALA A 1 425 ? -3.329 24.468 -6.117 1.00 95.88 425 ALA A CA 1
ATOM 3252 C C . ALA A 1 425 ? -3.111 23.845 -4.718 1.00 95.88 425 ALA A C 1
ATOM 3254 O O . ALA A 1 425 ? -4.033 23.820 -3.895 1.00 95.88 425 ALA A O 1
ATOM 3255 N N . PRO A 1 426 ? -1.906 23.304 -4.434 1.00 95.12 426 PRO A N 1
ATOM 3256 C CA . PRO A 1 426 ? -1.551 22.691 -3.143 1.00 95.12 426 PRO A CA 1
ATOM 3257 C C . PRO A 1 426 ? -1.762 23.574 -1.914 1.00 95.12 426 PRO A C 1
ATOM 3259 O O . PRO A 1 426 ? -2.058 23.067 -0.834 1.00 95.12 426 PRO A O 1
ATOM 3262 N N . GLU A 1 427 ? -1.681 24.892 -2.056 1.00 95.56 427 GLU A N 1
ATOM 3263 C CA . GLU A 1 427 ? -1.973 25.849 -0.990 1.00 95.56 427 GLU A CA 1
ATOM 3264 C C . GLU A 1 427 ? -3.442 25.850 -0.530 1.00 95.56 427 GLU A C 1
ATOM 3266 O O . GLU A 1 427 ? -3.764 26.464 0.488 1.00 95.56 427 GLU A O 1
ATOM 3271 N N . LEU A 1 428 ? -4.340 25.185 -1.266 1.00 96.38 428 LEU A N 1
ATOM 3272 C CA . LEU A 1 428 ? -5.746 25.018 -0.894 1.00 96.38 428 LEU A CA 1
ATOM 3273 C C . LEU A 1 428 ? -6.017 23.717 -0.126 1.00 96.38 428 LEU A C 1
ATOM 3275 O O . LEU A 1 428 ? -7.124 23.548 0.404 1.00 96.38 428 LEU A O 1
ATOM 3279 N N . ASP A 1 429 ? -5.048 22.803 -0.047 1.00 97.12 429 ASP A N 1
ATOM 3280 C CA . ASP A 1 429 ? -5.176 21.587 0.756 1.00 97.12 429 ASP A CA 1
ATOM 3281 C C . ASP A 1 429 ? -5.349 21.957 2.237 1.00 97.12 429 ASP A C 1
ATOM 3283 O O . ASP A 1 429 ? -4.742 22.900 2.743 1.00 97.12 429 ASP A O 1
ATOM 3287 N N . GLN A 1 430 ? -6.209 21.234 2.949 1.00 96.44 430 GLN A N 1
ATOM 3288 C CA . GLN A 1 430 ? -6.503 21.528 4.353 1.00 96.44 430 GLN A CA 1
ATOM 3289 C C . GLN A 1 430 ? -5.867 20.479 5.253 1.00 96.44 430 GLN A C 1
ATOM 3291 O O . GLN A 1 430 ? -6.041 19.281 5.034 1.00 96.44 430 GLN A O 1
ATOM 3296 N N . TRP A 1 431 ? -5.155 20.945 6.277 1.00 96.69 431 TRP A N 1
ATOM 3297 C CA . TRP A 1 431 ? -4.501 20.112 7.280 1.00 96.69 431 TRP A CA 1
ATOM 3298 C C . TRP A 1 431 ? -5.087 20.410 8.648 1.00 96.69 431 TRP A C 1
ATOM 3300 O O . TRP A 1 431 ? -5.004 21.538 9.138 1.00 96.69 431 TRP A O 1
ATOM 3310 N N . GLU A 1 432 ? -5.628 19.385 9.292 1.00 96.50 432 GLU A N 1
ATOM 3311 C CA . GLU A 1 432 ? -6.283 19.517 10.586 1.00 96.50 432 GLU A CA 1
ATOM 3312 C C . GLU A 1 432 ? -5.760 18.458 11.549 1.00 96.50 432 GLU A C 1
ATOM 3314 O O . GLU A 1 432 ? -5.719 17.271 11.233 1.00 96.50 432 GLU A O 1
ATOM 3319 N N . LYS A 1 433 ? -5.387 18.864 12.764 1.00 96.25 433 LYS A N 1
ATOM 3320 C CA . LYS A 1 433 ? -5.128 17.909 13.843 1.00 96.25 433 LYS A CA 1
ATOM 3321 C C . LYS A 1 433 ? -6.459 17.526 14.483 1.00 96.25 433 LYS A C 1
ATOM 3323 O O . LYS A 1 433 ? -7.031 18.311 15.239 1.00 96.25 433 LYS A O 1
ATOM 3328 N N . VAL A 1 434 ? -6.928 16.320 14.189 1.00 97.56 434 VAL A N 1
ATOM 3329 C CA . VAL A 1 434 ? -8.247 15.808 14.599 1.00 97.56 434 VAL A CA 1
ATOM 3330 C C . VAL A 1 434 ? -8.184 14.874 15.808 1.00 97.56 434 VAL A C 1
ATOM 3332 O O . VAL A 1 434 ? -9.219 14.578 16.409 1.00 97.56 434 VAL A O 1
ATOM 3335 N N . GLY A 1 435 ? -6.976 14.457 16.194 1.00 96.06 435 GLY A N 1
ATOM 3336 C CA . GLY A 1 435 ? -6.738 13.650 17.380 1.00 96.06 435 GLY A CA 1
ATOM 3337 C C . GLY A 1 435 ? -5.347 13.845 17.973 1.00 96.06 435 GLY A C 1
ATOM 3338 O O . GLY A 1 435 ? -4.387 14.245 17.312 1.00 96.06 435 GLY A O 1
ATOM 3339 N N . ARG A 1 436 ? -5.241 13.559 19.264 1.00 94.06 436 ARG A N 1
ATOM 3340 C CA . ARG A 1 436 ? -4.029 13.569 20.071 1.00 94.06 436 ARG A CA 1
ATOM 3341 C C . ARG A 1 436 ? -3.728 12.152 20.534 1.00 94.06 436 ARG A C 1
ATOM 3343 O O . ARG A 1 436 ? -4.601 11.502 21.102 1.00 94.06 436 ARG A O 1
ATOM 3350 N N . ALA A 1 437 ? -2.487 11.717 20.377 1.00 93.12 437 ALA A N 1
ATOM 3351 C CA . ALA A 1 437 ? -2.001 10.523 21.046 1.00 93.12 437 ALA A CA 1
ATOM 3352 C C . ALA A 1 437 ? -1.845 10.779 22.550 1.00 93.12 437 ALA A C 1
ATOM 3354 O O . ALA A 1 437 ? -1.176 11.718 22.999 1.00 93.12 437 ALA A O 1
ATOM 3355 N N . TRP A 1 438 ? -2.464 9.910 23.333 1.00 92.81 438 TRP A N 1
ATOM 3356 C CA . TRP A 1 438 ? -2.528 9.926 24.784 1.00 92.81 438 TRP A CA 1
ATOM 3357 C C . TRP A 1 438 ? -2.034 8.609 25.380 1.00 92.81 438 TRP A C 1
ATOM 3359 O O . TRP A 1 438 ? -1.303 8.645 26.369 1.00 92.81 438 TRP A O 1
ATOM 3369 N N . ASN A 1 439 ? -2.339 7.465 24.755 1.00 87.38 439 ASN A N 1
ATOM 3370 C CA . ASN A 1 439 ? -1.976 6.144 25.288 1.00 87.38 439 ASN A CA 1
ATOM 3371 C C . ASN A 1 439 ? -0.609 5.614 24.803 1.00 87.38 439 ASN A C 1
ATOM 3373 O O . ASN A 1 439 ? -0.254 4.468 25.064 1.00 87.38 439 ASN A O 1
ATOM 3377 N N . GLY A 1 440 ? 0.207 6.459 24.156 1.00 62.72 440 GLY A N 1
ATOM 3378 C CA . GLY A 1 440 ? 1.646 6.209 23.970 1.00 62.72 440 GLY A CA 1
ATOM 3379 C C . GLY A 1 440 ? 2.053 5.349 22.765 1.00 62.72 440 GLY A C 1
ATOM 3380 O O . GLY A 1 440 ? 3.194 4.887 22.708 1.00 62.72 440 GLY A O 1
ATOM 3381 N N . GLY A 1 441 ? 1.175 5.150 21.781 1.00 67.19 441 GLY A N 1
ATOM 3382 C CA . GLY A 1 441 ? 1.477 4.390 20.567 1.00 67.19 441 GLY A CA 1
ATOM 3383 C C . GLY A 1 441 ? 2.411 5.112 19.586 1.00 67.19 441 GLY A C 1
ATOM 3384 O O . GLY A 1 441 ? 1.959 5.897 18.760 1.00 67.19 441 GLY A O 1
ATOM 3385 N N . SER A 1 442 ? 3.723 4.868 19.669 1.00 71.12 442 SER A N 1
ATOM 3386 C CA . SER A 1 442 ? 4.708 5.385 18.692 1.00 71.12 442 SER A CA 1
ATOM 3387 C C . SER A 1 442 ? 5.102 4.383 17.623 1.00 71.12 442 SER A C 1
ATOM 3389 O O . SER A 1 442 ? 5.701 4.762 16.617 1.00 71.12 442 SER A O 1
ATOM 3391 N N . ARG A 1 443 ? 4.970 3.095 17.940 1.00 86.88 443 ARG A N 1
ATOM 3392 C CA . ARG A 1 443 ? 5.608 2.028 17.175 1.00 86.88 443 ARG A CA 1
ATOM 3393 C C . ARG A 1 443 ? 4.847 1.820 15.871 1.00 86.88 443 ARG A C 1
ATOM 3395 O O . ARG A 1 443 ? 3.697 2.236 15.724 1.00 86.88 443 ARG A O 1
ATOM 3402 N N . GLN A 1 444 ? 5.524 1.198 14.917 1.00 92.12 444 GLN A N 1
ATOM 3403 C CA . GLN A 1 444 ? 4.896 0.797 13.667 1.00 92.12 444 GLN A CA 1
ATOM 3404 C C . GLN A 1 444 ? 3.666 -0.087 13.918 1.00 92.12 444 GLN A C 1
ATOM 3406 O O . GLN A 1 444 ? 3.547 -0.753 14.955 1.00 92.12 444 GLN A O 1
ATOM 3411 N N . GLY A 1 445 ? 2.785 -0.058 12.936 1.00 94.00 445 GLY A N 1
ATOM 3412 C CA . GLY A 1 445 ? 1.551 -0.814 12.823 1.00 94.00 445 GLY A CA 1
ATOM 3413 C C . GLY A 1 445 ? 0.797 -0.279 11.609 1.00 94.00 445 GLY A C 1
ATOM 3414 O O . GLY A 1 445 ? 1.396 0.414 10.780 1.00 94.00 445 GLY A O 1
ATOM 3415 N N . ALA A 1 446 ? -0.488 -0.580 11.522 1.00 96.56 446 ALA A N 1
ATOM 3416 C CA . ALA A 1 446 ? -1.352 -0.174 10.421 1.00 96.56 446 ALA A CA 1
ATOM 3417 C C . ALA A 1 446 ? -2.605 0.524 10.956 1.00 96.56 446 ALA A C 1
ATOM 3419 O O . ALA A 1 446 ? -2.961 0.375 12.133 1.00 96.56 446 ALA A O 1
ATOM 3420 N N . GLY A 1 447 ? -3.234 1.326 10.104 1.00 96.75 447 GLY A N 1
ATOM 3421 C CA . GLY A 1 447 ? -4.430 2.089 10.434 1.00 96.75 447 GLY A CA 1
ATOM 3422 C C . GLY A 1 447 ? -5.547 1.837 9.439 1.00 96.75 447 GLY A C 1
ATOM 3423 O O . GLY A 1 447 ? -5.309 1.393 8.323 1.00 96.75 447 GLY A O 1
ATOM 3424 N N . ALA A 1 448 ? -6.768 2.121 9.869 1.00 98.06 448 ALA A N 1
ATOM 3425 C CA . ALA A 1 448 ? -7.949 2.033 9.031 1.00 98.06 448 ALA A CA 1
ATOM 3426 C C . ALA A 1 448 ? -9.022 3.001 9.539 1.00 98.06 448 ALA A C 1
ATOM 3428 O O . ALA A 1 448 ? -9.150 3.234 10.746 1.00 98.06 448 ALA A O 1
ATOM 3429 N N . TYR A 1 449 ? -9.788 3.570 8.613 1.00 98.12 449 TYR A N 1
ATOM 3430 C CA . TYR A 1 449 ? -10.913 4.450 8.918 1.00 98.12 449 TYR A CA 1
ATOM 3431 C C . TYR A 1 449 ? -12.227 3.697 8.703 1.00 98.12 449 TYR A C 1
ATOM 3433 O O . TYR A 1 449 ? -12.433 3.119 7.642 1.00 98.12 449 TYR A O 1
ATOM 3441 N N . ASP A 1 450 ? -13.102 3.721 9.707 1.00 97.38 450 ASP A N 1
ATOM 3442 C CA . ASP A 1 450 ? -14.481 3.237 9.620 1.00 97.38 450 ASP A CA 1
ATOM 3443 C C . ASP A 1 450 ? -15.402 4.457 9.436 1.00 97.38 450 ASP A C 1
ATOM 3445 O O . ASP A 1 450 ? -15.614 5.210 10.398 1.00 97.38 450 ASP A O 1
ATOM 3449 N N . PRO A 1 451 ? -15.943 4.682 8.224 1.00 92.06 451 PRO A N 1
ATOM 3450 C CA . PRO A 1 451 ? -16.837 5.801 7.946 1.00 92.06 451 PRO A CA 1
ATOM 3451 C C . PRO A 1 451 ? -18.212 5.658 8.609 1.00 92.06 451 PRO A C 1
ATOM 3453 O O . PRO A 1 451 ? -18.851 6.671 8.884 1.00 92.06 451 PRO A O 1
ATOM 3456 N N . ALA A 1 452 ? -18.679 4.436 8.887 1.00 90.94 452 ALA A N 1
ATOM 3457 C CA . ALA A 1 452 ? -20.003 4.200 9.459 1.00 90.94 452 ALA A CA 1
ATOM 3458 C C . ALA A 1 452 ? -20.054 4.614 10.934 1.00 90.94 452 ALA A C 1
ATOM 3460 O O . ALA A 1 452 ? -21.006 5.258 11.378 1.00 90.94 452 ALA A O 1
ATOM 3461 N N . ARG A 1 453 ? -19.000 4.290 11.691 1.00 94.56 453 ARG A N 1
ATOM 3462 C CA . ARG A 1 453 ? -18.855 4.698 13.101 1.00 94.56 453 ARG A CA 1
ATOM 3463 C C . ARG A 1 453 ? -18.079 5.997 13.272 1.00 94.56 453 ARG A C 1
ATOM 3465 O O . ARG A 1 453 ? -18.034 6.535 14.376 1.00 94.56 453 ARG A O 1
ATOM 3472 N N . ASN A 1 454 ? -17.489 6.500 12.190 1.00 96.25 454 ASN A N 1
ATOM 3473 C CA . ASN A 1 454 ? -16.625 7.670 12.167 1.00 96.25 454 ASN A CA 1
ATOM 3474 C C . ASN A 1 454 ? -15.482 7.544 13.190 1.00 96.25 454 ASN A C 1
ATOM 3476 O O . ASN A 1 454 ? -15.301 8.390 14.068 1.00 96.25 454 ASN A O 1
ATOM 3480 N N . ILE A 1 455 ? -14.718 6.454 13.084 1.00 98.00 455 ILE A N 1
ATOM 3481 C CA . ILE A 1 455 ? -13.556 6.180 13.935 1.00 98.00 455 ILE A CA 1
ATOM 3482 C C . ILE A 1 455 ? -12.319 5.869 13.100 1.00 98.00 455 ILE A C 1
ATOM 3484 O O . ILE A 1 455 ? -12.406 5.307 12.012 1.00 98.00 455 ILE A O 1
ATOM 3488 N N . PHE A 1 456 ? -11.145 6.192 13.635 1.00 98.50 456 PHE A N 1
ATOM 3489 C CA . PHE A 1 456 ? -9.871 5.726 13.088 1.00 98.50 456 PHE A CA 1
ATOM 3490 C C . PHE A 1 456 ? -9.242 4.733 14.056 1.00 98.50 456 PHE A C 1
ATOM 3492 O O . PHE A 1 456 ? -8.884 5.121 15.171 1.00 98.50 456 PHE A O 1
ATOM 3499 N N . VAL A 1 457 ? -9.101 3.477 13.638 1.00 98.06 457 VAL A N 1
ATOM 3500 C CA . VAL A 1 457 ? -8.473 2.407 14.422 1.00 98.06 457 VAL A CA 1
ATOM 3501 C C . VAL A 1 457 ? -7.027 2.247 13.983 1.00 98.06 457 VAL A C 1
ATOM 3503 O O . VAL A 1 457 ? -6.698 2.335 12.802 1.00 98.06 457 VAL A O 1
ATOM 3506 N N . ARG A 1 458 ? -6.142 2.012 14.950 1.00 95.50 458 ARG A N 1
ATOM 3507 C CA . ARG A 1 458 ? -4.717 1.819 14.713 1.00 95.50 458 ARG A CA 1
ATOM 3508 C C . ARG A 1 458 ? -4.159 0.713 15.595 1.00 95.50 458 ARG A C 1
ATOM 3510 O O . ARG A 1 458 ? -4.297 0.749 16.819 1.00 95.50 458 ARG A O 1
ATOM 3517 N N . SER A 1 459 ? -3.414 -0.199 14.980 1.00 94.50 459 SER A N 1
ATOM 3518 C CA . SER A 1 459 ? -2.462 -1.046 15.695 1.00 94.50 459 SER A CA 1
ATOM 3519 C C . SER A 1 459 ? -1.133 -0.300 15.872 1.00 94.50 459 SER A C 1
ATOM 3521 O O . SER A 1 459 ? -0.675 0.454 15.009 1.00 94.50 459 SER A O 1
ATOM 3523 N N . THR A 1 460 ? -0.497 -0.437 17.033 1.00 91.06 460 THR A N 1
ATOM 3524 C CA . THR A 1 460 ? 0.783 0.232 17.312 1.00 91.06 460 THR A CA 1
ATOM 3525 C C . THR A 1 460 ? 1.588 -0.543 18.343 1.00 91.06 460 THR A C 1
ATOM 3527 O O . THR A 1 460 ? 1.295 -0.523 19.541 1.00 91.06 460 THR A O 1
ATOM 3530 N N . GLY A 1 461 ? 2.676 -1.179 17.906 1.00 87.69 461 GLY A N 1
ATOM 3531 C CA . GLY A 1 461 ? 3.444 -2.043 18.799 1.00 87.69 461 GLY A CA 1
ATOM 3532 C C . GLY A 1 461 ? 2.612 -3.261 19.197 1.00 87.69 461 GLY A C 1
ATOM 3533 O O . GLY A 1 461 ? 2.310 -4.076 18.340 1.00 87.69 461 GLY A O 1
ATOM 3534 N N . GLY A 1 462 ? 2.253 -3.356 20.480 1.00 90.44 462 GLY A N 1
ATOM 3535 C CA . GLY A 1 462 ? 1.382 -4.402 21.034 1.00 90.44 462 GLY A CA 1
ATOM 3536 C C . GLY A 1 462 ? 0.035 -3.880 21.548 1.00 90.44 462 GLY A C 1
ATOM 3537 O O . GLY A 1 462 ? -0.600 -4.554 22.347 1.00 90.44 462 GLY A O 1
ATOM 3538 N N . LEU A 1 463 ? -0.368 -2.661 21.157 1.00 92.62 463 LEU A N 1
ATOM 3539 C CA . LEU A 1 463 ? -1.610 -2.013 21.600 1.00 92.62 463 LEU A CA 1
ATOM 3540 C C . LEU A 1 463 ? -2.534 -1.653 20.430 1.00 92.62 463 LEU A C 1
ATOM 3542 O O . LEU A 1 463 ? -2.047 -1.232 19.375 1.00 92.62 463 LEU A O 1
ATOM 3546 N N . PHE A 1 464 ? -3.845 -1.745 20.651 1.00 95.50 464 PHE A N 1
ATOM 3547 C CA . PHE A 1 464 ? -4.840 -1.127 19.782 1.00 95.50 464 PHE A CA 1
ATOM 3548 C C . PHE A 1 464 ? -5.323 0.188 20.370 1.00 95.50 464 PHE A C 1
ATOM 3550 O O . PHE A 1 464 ? -5.604 0.296 21.565 1.00 95.50 464 PHE A O 1
ATOM 3557 N N . VAL A 1 465 ? -5.438 1.192 19.515 1.00 96.44 465 VAL A N 1
ATOM 3558 C CA . VAL A 1 465 ? -6.047 2.467 19.871 1.00 96.44 465 VAL A CA 1
ATOM 3559 C C . VAL A 1 465 ? -7.045 2.874 18.803 1.00 96.44 465 VAL A C 1
ATOM 3561 O O . VAL A 1 465 ? -6.884 2.515 17.637 1.00 96.44 465 VAL A O 1
ATOM 3564 N N . TYR A 1 466 ? -8.056 3.647 19.182 1.00 97.62 466 TYR A N 1
ATOM 3565 C CA . TYR A 1 466 ? -8.900 4.330 18.209 1.00 97.62 466 TYR A CA 1
ATOM 3566 C C . TYR A 1 466 ? -9.144 5.785 18.596 1.00 97.62 466 TYR A C 1
ATOM 3568 O O . TYR A 1 466 ? -9.120 6.136 19.775 1.00 97.62 466 TYR A O 1
ATOM 3576 N N . TRP A 1 467 ? -9.391 6.633 17.603 1.00 97.88 467 TRP A N 1
ATOM 3577 C CA . TRP A 1 467 ? -9.968 7.960 17.810 1.00 97.88 467 TRP A CA 1
ATOM 3578 C C . TRP A 1 467 ? -11.423 7.947 17.366 1.00 97.88 467 TRP A C 1
ATOM 3580 O O . TRP A 1 467 ? -11.715 7.545 16.242 1.00 97.88 467 TRP A O 1
ATOM 3590 N N . ASP A 1 468 ? -12.311 8.425 18.232 1.00 96.94 468 ASP A N 1
ATOM 3591 C CA . ASP A 1 468 ? -13.689 8.754 17.869 1.00 96.94 468 ASP A CA 1
ATOM 3592 C C . ASP A 1 468 ? -13.712 10.132 17.204 1.00 96.94 468 ASP A C 1
ATOM 3594 O O . ASP A 1 468 ? -13.294 11.129 17.800 1.00 96.94 468 ASP A O 1
ATOM 3598 N N . LEU A 1 469 ? -14.144 10.191 15.947 1.00 97.25 469 LEU A N 1
ATOM 3599 C CA . LEU A 1 469 ? -14.115 11.397 15.126 1.00 97.25 469 LEU A CA 1
ATOM 3600 C C . LEU A 1 469 ? -15.487 12.069 15.020 1.00 97.25 469 LEU A C 1
ATOM 3602 O O . LEU A 1 469 ? -15.644 12.986 14.216 1.00 97.25 469 LEU A O 1
ATOM 3606 N N . SER A 1 470 ? -16.463 11.690 15.854 1.00 93.75 470 SER A N 1
ATOM 3607 C CA . SER A 1 470 ? -17.731 12.423 16.005 1.00 93.75 470 SER A CA 1
ATOM 3608 C C . SER A 1 470 ? -17.538 13.853 16.527 1.00 93.75 470 SER A C 1
ATOM 3610 O O . SER A 1 470 ? -18.366 14.729 16.282 1.00 93.75 470 SER A O 1
ATOM 3612 N N . SER A 1 471 ? -16.443 14.118 17.248 1.00 92.38 471 SER A N 1
ATOM 3613 C CA . SER A 1 471 ? -16.058 15.446 17.753 1.00 92.38 471 SER A CA 1
ATOM 3614 C C . SER A 1 471 ? -14.545 15.673 17.599 1.00 92.38 471 SER A C 1
ATOM 3616 O O . SER A 1 471 ? -13.809 15.745 18.592 1.00 92.38 471 SER A O 1
ATOM 3618 N N . PRO A 1 472 ? -14.049 15.768 16.351 1.00 95.50 472 PRO A N 1
ATOM 3619 C CA . PRO A 1 472 ? -12.624 15.795 16.059 1.00 95.50 472 PRO A CA 1
ATOM 3620 C C . PRO A 1 472 ? -11.999 17.102 16.556 1.00 95.50 472 PRO A C 1
ATOM 3622 O O . PRO A 1 472 ? -12.536 18.191 16.354 1.00 95.50 472 PRO A O 1
ATOM 3625 N N . SER A 1 473 ? -10.851 17.011 17.229 1.00 95.94 473 SER A N 1
ATOM 3626 C CA . SER A 1 473 ? -10.097 18.188 17.672 1.00 95.94 473 SER A CA 1
ATOM 3627 C C . SER A 1 473 ? -8.668 17.836 18.072 1.00 95.94 473 SER A C 1
ATOM 3629 O O . SER A 1 473 ? -8.358 16.704 18.435 1.00 95.94 473 SER A O 1
ATOM 3631 N N . ALA A 1 474 ? -7.800 18.843 18.159 1.00 94.50 474 ALA A N 1
ATOM 3632 C CA . ALA A 1 474 ? -6.434 18.670 18.651 1.00 94.50 474 ALA A CA 1
ATOM 3633 C C . ALA A 1 474 ? -6.340 18.182 20.116 1.00 94.50 474 ALA A C 1
ATOM 3635 O O . ALA A 1 474 ? -5.251 17.824 20.573 1.00 94.50 474 ALA A O 1
ATOM 3636 N N . ALA A 1 475 ? -7.450 18.200 20.864 1.00 94.88 475 ALA A N 1
ATOM 3637 C CA . ALA A 1 475 ? -7.546 17.702 22.234 1.00 94.88 475 ALA A CA 1
ATOM 3638 C C . ALA A 1 475 ? -8.203 16.314 22.337 1.00 94.88 475 ALA A C 1
ATOM 3640 O O . ALA A 1 475 ? -8.140 15.718 23.414 1.00 94.88 475 ALA A O 1
ATOM 3641 N N . ASN A 1 476 ? -8.804 15.811 21.252 1.00 96.25 476 ASN A N 1
ATOM 3642 C CA . ASN A 1 476 ? -9.477 14.517 21.193 1.00 96.25 476 ASN A CA 1
ATOM 3643 C C . ASN A 1 476 ? -8.466 13.389 21.410 1.00 96.25 476 ASN A C 1
ATOM 3645 O O . ASN A 1 476 ? -7.555 13.218 20.607 1.00 96.25 476 ASN A O 1
ATOM 3649 N N . LYS A 1 477 ? -8.573 12.657 22.514 1.00 96.31 477 LYS A N 1
ATOM 3650 C CA . LYS A 1 477 ? -7.599 11.620 22.871 1.00 96.31 477 LYS A CA 1
ATOM 3651 C C . LYS A 1 477 ? -7.986 10.305 22.219 1.00 96.31 477 LYS A C 1
ATOM 3653 O O . LYS A 1 477 ? -9.167 9.999 22.117 1.00 96.31 477 LYS A O 1
ATOM 3658 N N . ASP A 1 478 ? -6.987 9.520 21.849 1.00 96.19 478 ASP A N 1
ATOM 3659 C CA . ASP A 1 478 ? -7.216 8.119 21.533 1.00 96.19 478 ASP A CA 1
ATOM 3660 C C . ASP A 1 478 ? -7.729 7.352 22.761 1.00 96.19 478 ASP A C 1
ATOM 3662 O O . ASP A 1 478 ? -7.447 7.688 23.919 1.00 96.19 478 ASP A O 1
ATOM 3666 N N . VAL A 1 479 ? -8.460 6.280 22.488 1.00 96.56 479 VAL A N 1
ATOM 3667 C CA . VAL A 1 479 ? -8.928 5.300 23.460 1.00 96.56 479 VAL A CA 1
ATOM 3668 C C . VAL A 1 479 ? -8.124 4.023 23.256 1.00 96.56 479 VAL A C 1
ATOM 3670 O O . VAL A 1 479 ? -8.136 3.440 22.175 1.00 96.56 479 VAL A O 1
ATOM 3673 N N . LEU A 1 480 ? -7.412 3.600 24.300 1.00 96.56 480 LEU A N 1
ATOM 3674 C CA . LEU A 1 480 ? -6.766 2.293 24.368 1.00 96.56 480 LEU A CA 1
ATOM 3675 C C . LEU A 1 480 ? -7.823 1.223 24.632 1.00 96.56 480 LEU A C 1
ATOM 3677 O O . LEU A 1 480 ? -8.640 1.378 25.541 1.00 96.56 480 LEU A O 1
ATOM 3681 N N . PHE A 1 481 ? -7.753 0.125 23.890 1.00 96.12 481 PHE A N 1
ATOM 3682 C CA . PHE A 1 481 ? -8.583 -1.047 24.131 1.00 96.12 481 PHE A CA 1
ATOM 3683 C C . PHE A 1 481 ? -7.786 -2.333 23.915 1.00 96.12 481 PHE A C 1
ATOM 3685 O O . PHE A 1 481 ? -6.760 -2.353 23.230 1.00 96.12 481 PHE A O 1
ATOM 3692 N N . THR A 1 482 ? -8.285 -3.407 24.515 1.00 95.19 482 THR A N 1
ATOM 3693 C CA . THR A 1 482 ? -7.803 -4.769 24.300 1.00 95.19 482 THR A CA 1
ATOM 3694 C C . THR A 1 482 ? -9.007 -5.596 23.872 1.00 95.19 482 THR A C 1
ATOM 3696 O O . THR A 1 482 ? -9.956 -5.678 24.657 1.00 95.19 482 THR A O 1
ATOM 3699 N N . PRO A 1 483 ? -9.015 -6.159 22.654 1.00 97.31 483 PRO A N 1
ATOM 3700 C CA . PRO A 1 483 ? -10.099 -7.030 22.239 1.00 97.31 483 PRO A CA 1
ATOM 3701 C C . PRO A 1 483 ? -10.077 -8.340 23.031 1.00 97.31 483 PRO A C 1
ATOM 3703 O O . PRO A 1 483 ? -9.008 -8.820 23.416 1.00 97.31 483 PRO A O 1
ATOM 3706 N N . ASP A 1 484 ? -11.256 -8.905 23.270 1.00 97.94 484 ASP A N 1
ATOM 3707 C CA . ASP A 1 484 ? -11.392 -10.290 23.708 1.00 97.94 484 ASP A CA 1
ATOM 3708 C C . ASP A 1 484 ? -10.965 -11.208 22.558 1.00 97.94 484 ASP A C 1
ATOM 3710 O O . ASP A 1 484 ? -11.451 -11.054 21.441 1.00 97.94 484 ASP A O 1
ATOM 3714 N N . ASP A 1 485 ? -10.038 -12.129 22.809 1.00 97.12 485 ASP A N 1
ATOM 3715 C CA . ASP A 1 485 ? -9.631 -13.167 21.856 1.00 97.12 485 ASP A CA 1
ATOM 3716 C C . ASP A 1 485 ? -10.109 -14.520 22.400 1.00 97.12 485 ASP A C 1
ATOM 3718 O O . ASP A 1 485 ? -9.420 -15.121 23.233 1.00 97.12 485 ASP A O 1
ATOM 3722 N N . PRO A 1 486 ? -11.272 -15.022 21.942 1.00 96.88 486 PRO A N 1
ATOM 3723 C CA . PRO A 1 486 ? -11.815 -16.294 22.407 1.00 96.88 486 PRO A CA 1
ATOM 3724 C C . PRO A 1 486 ? -10.913 -17.500 22.116 1.00 96.88 486 PRO A C 1
ATOM 3726 O O . PRO A 1 486 ? -11.037 -18.526 22.786 1.00 96.88 486 PRO A O 1
ATOM 3729 N N . SER A 1 487 ? -10.020 -17.404 21.123 1.00 96.38 487 SER A N 1
ATOM 3730 C CA . SER A 1 487 ? -9.070 -18.475 20.803 1.00 96.38 487 SER A CA 1
ATOM 3731 C C . SER A 1 487 ? -7.875 -18.492 21.761 1.00 96.38 487 SER A C 1
ATOM 3733 O O . SER A 1 487 ? -7.319 -19.553 22.041 1.00 96.38 487 SER A O 1
ATOM 3735 N N . GLY A 1 488 ? -7.493 -17.324 22.288 1.00 96.06 488 GLY A N 1
ATOM 3736 C CA . GLY A 1 488 ? -6.285 -17.132 23.088 1.00 96.06 488 GLY A CA 1
ATOM 3737 C C . GLY A 1 488 ? -4.982 -17.338 22.305 1.00 96.06 488 GLY A C 1
ATOM 3738 O O . GLY A 1 488 ? -3.938 -17.565 22.919 1.00 96.06 488 GLY A O 1
ATOM 3739 N N . GLU A 1 489 ? -5.034 -17.307 20.970 1.00 95.25 489 GLU A N 1
ATOM 3740 C CA . GLU A 1 489 ? -3.902 -17.601 20.087 1.00 95.25 489 GLU A CA 1
ATOM 3741 C C . GLU A 1 489 ? -3.241 -16.347 19.492 1.00 95.25 489 GLU A C 1
ATOM 3743 O O . GLU A 1 489 ? -2.154 -16.450 18.915 1.00 95.25 489 GLU A O 1
ATOM 3748 N N . PHE A 1 490 ? -3.849 -15.161 19.613 1.00 95.25 490 PHE A N 1
ATOM 3749 C CA . PHE A 1 490 ? -3.286 -13.948 19.029 1.00 95.25 490 PHE A CA 1
ATOM 3750 C C . PHE A 1 490 ? -2.058 -13.454 19.806 1.00 95.25 490 PHE A C 1
ATOM 3752 O O . PHE A 1 490 ? -2.143 -12.965 20.937 1.00 95.25 490 PHE A O 1
ATOM 3759 N N . ASP A 1 491 ? -0.889 -13.504 19.166 1.00 92.00 491 ASP A N 1
ATOM 3760 C CA . ASP A 1 491 ? 0.346 -12.967 19.734 1.00 92.00 491 ASP A CA 1
ATOM 3761 C C . ASP A 1 491 ? 0.449 -11.447 19.526 1.00 92.00 491 ASP A C 1
ATOM 3763 O O . ASP A 1 491 ? 0.994 -10.944 18.537 1.00 92.00 491 ASP A O 1
ATOM 3767 N N . THR A 1 492 ? -0.025 -10.696 20.522 1.00 90.25 492 THR A N 1
ATOM 3768 C CA . THR A 1 492 ? 0.072 -9.226 20.555 1.00 90.25 492 THR A CA 1
ATOM 3769 C C . THR A 1 492 ? 1.507 -8.694 20.436 1.00 90.25 492 THR A C 1
ATOM 3771 O O . THR A 1 492 ? 1.694 -7.544 20.033 1.00 90.25 492 THR A O 1
ATOM 3774 N N . SER A 1 493 ? 2.544 -9.492 20.729 1.00 89.44 493 SER A N 1
ATOM 3775 C CA . SER A 1 493 ? 3.939 -9.057 20.584 1.00 89.44 493 SER A CA 1
ATOM 3776 C C . SER A 1 493 ? 4.363 -8.894 19.118 1.00 89.44 493 SER A C 1
ATOM 3778 O O . SER A 1 493 ? 5.235 -8.072 18.815 1.00 89.44 493 SER A O 1
ATOM 3780 N N . LEU A 1 494 ? 3.698 -9.604 18.199 1.00 90.19 494 LEU A N 1
ATOM 3781 C CA . LEU A 1 494 ? 3.938 -9.543 16.757 1.00 90.19 494 LEU A CA 1
ATOM 3782 C C . LEU A 1 494 ? 3.056 -8.522 16.039 1.00 90.19 494 LEU A C 1
ATOM 3784 O O . LEU A 1 494 ? 3.266 -8.264 14.856 1.00 90.19 494 LEU A O 1
ATOM 3788 N N . MET A 1 495 ? 2.111 -7.887 16.730 1.00 91.69 495 MET A N 1
ATOM 3789 C CA . MET A 1 495 ? 1.108 -7.019 16.110 1.00 91.69 495 MET A CA 1
ATOM 3790 C C . MET A 1 495 ? 1.697 -5.830 15.333 1.00 91.69 495 MET A C 1
ATOM 3792 O O . MET A 1 495 ? 1.114 -5.367 14.358 1.00 91.69 495 MET A O 1
ATOM 3796 N N . SER A 1 496 ? 2.905 -5.384 15.682 1.00 91.81 496 SER A N 1
ATOM 3797 C CA . SER A 1 496 ? 3.641 -4.361 14.921 1.00 91.81 496 SER A CA 1
ATOM 3798 C C . SER A 1 496 ? 4.024 -4.781 13.492 1.00 91.81 496 SER A C 1
ATOM 3800 O O . SER A 1 496 ? 4.486 -3.954 12.706 1.00 91.81 496 SER A O 1
ATOM 3802 N N . LEU A 1 497 ? 3.864 -6.059 13.152 1.00 93.50 497 LEU A N 1
ATOM 3803 C CA . LEU A 1 497 ? 4.119 -6.617 11.828 1.00 93.50 497 LEU A CA 1
ATOM 3804 C C . LEU A 1 497 ? 2.835 -6.811 11.015 1.00 93.50 497 LEU A C 1
ATOM 3806 O O . LEU A 1 497 ? 2.931 -7.123 9.832 1.00 93.50 497 LEU A O 1
ATOM 3810 N N . TYR A 1 498 ? 1.658 -6.639 11.616 1.00 96.44 498 TYR A N 1
ATOM 3811 C CA . TYR A 1 498 ? 0.384 -6.880 10.947 1.00 96.44 498 TYR A CA 1
ATOM 3812 C C . TYR A 1 498 ? -0.024 -5.697 10.068 1.00 96.44 498 TYR A C 1
ATOM 3814 O O . TYR A 1 498 ? 0.289 -4.539 10.358 1.00 96.44 498 TYR A O 1
ATOM 3822 N N . GLY A 1 499 ? -0.736 -6.014 8.992 1.00 97.69 499 GLY A N 1
ATOM 3823 C CA . GLY A 1 499 ? -1.598 -5.075 8.293 1.00 97.69 499 GLY A CA 1
ATOM 3824 C C . GLY A 1 499 ? -2.986 -5.039 8.924 1.00 97.69 499 GLY A C 1
ATOM 3825 O O . GLY A 1 499 ? -3.366 -5.947 9.666 1.00 97.69 499 GLY A O 1
ATOM 3826 N N . LEU A 1 500 ? -3.716 -3.968 8.641 1.00 97.94 500 LEU A N 1
ATOM 3827 C CA . LEU A 1 500 ? -5.074 -3.703 9.106 1.00 97.94 500 LEU A CA 1
ATOM 3828 C C . LEU A 1 500 ? -5.759 -2.904 8.001 1.00 97.94 500 LEU A C 1
ATOM 3830 O O . LEU A 1 500 ? -5.185 -1.917 7.545 1.00 97.94 500 LEU A O 1
ATOM 3834 N N . ASP A 1 501 ? -6.950 -3.314 7.587 1.00 98.25 501 ASP A N 1
ATOM 3835 C CA . ASP A 1 501 ? -7.812 -2.474 6.756 1.00 98.25 501 ASP A CA 1
ATOM 3836 C C . ASP A 1 501 ? -9.288 -2.697 7.109 1.00 98.25 501 ASP A C 1
ATOM 3838 O O . ASP A 1 501 ? -9.630 -3.688 7.761 1.00 98.25 501 ASP A O 1
ATOM 3842 N N . TYR A 1 502 ? -10.145 -1.750 6.736 1.00 97.62 502 TYR A N 1
ATOM 3843 C CA . TYR A 1 502 ? -11.572 -1.780 7.048 1.00 97.62 502 TYR A CA 1
ATOM 3844 C C . TYR A 1 502 ? -12.354 -2.576 5.999 1.00 97.62 502 TYR A C 1
ATOM 3846 O O . TYR A 1 502 ? -12.267 -2.300 4.802 1.00 97.62 502 TYR A O 1
ATOM 3854 N N . ASP A 1 503 ? -13.138 -3.546 6.463 1.00 95.12 503 ASP A N 1
ATOM 3855 C CA . ASP A 1 503 ? -14.120 -4.255 5.655 1.00 95.12 503 ASP A CA 1
ATOM 3856 C C . ASP A 1 503 ? -15.455 -3.509 5.714 1.00 95.12 503 ASP A C 1
ATOM 3858 O O . ASP A 1 503 ? -16.179 -3.556 6.712 1.00 95.12 503 ASP A O 1
ATOM 3862 N N . ALA A 1 504 ? -15.790 -2.814 4.629 1.00 86.00 504 ALA A N 1
ATOM 3863 C CA . ALA A 1 504 ? -17.020 -2.033 4.546 1.00 86.00 504 ALA A CA 1
ATOM 3864 C C . ALA A 1 504 ? -18.298 -2.882 4.472 1.00 86.00 504 ALA A C 1
ATOM 3866 O O . ALA A 1 504 ? -19.386 -2.329 4.610 1.00 86.00 504 ALA A O 1
ATOM 3867 N N . ARG A 1 505 ? -18.181 -4.193 4.240 1.00 87.31 505 ARG A N 1
ATOM 3868 C CA . ARG A 1 505 ? -19.319 -5.107 4.073 1.00 87.31 505 ARG A CA 1
ATOM 3869 C C . ARG A 1 505 ? -19.899 -5.474 5.428 1.00 87.31 505 ARG A C 1
ATOM 3871 O O . ARG A 1 505 ? -21.084 -5.288 5.673 1.00 87.31 505 ARG A O 1
ATOM 3878 N N . ASP A 1 506 ? -19.011 -5.893 6.322 1.00 86.81 506 ASP A N 1
ATOM 3879 C CA . ASP A 1 506 ? -19.365 -6.341 7.668 1.00 86.81 506 ASP A CA 1
ATOM 3880 C C . ASP A 1 506 ? -19.178 -5.229 8.713 1.00 86.81 506 ASP A C 1
ATOM 3882 O O . ASP A 1 506 ? -19.542 -5.370 9.881 1.00 86.81 506 ASP A O 1
ATOM 3886 N N . GLY A 1 507 ? -18.589 -4.097 8.313 1.00 93.44 507 GLY A N 1
ATOM 3887 C CA . GLY A 1 507 ? -18.274 -2.994 9.211 1.00 93.44 507 GLY A CA 1
ATOM 3888 C C . GLY A 1 507 ? -17.258 -3.392 10.283 1.00 93.44 507 GLY A C 1
ATOM 3889 O O . GLY A 1 507 ? -17.377 -2.947 11.430 1.00 93.44 507 GLY A O 1
ATOM 3890 N N . THR A 1 508 ? -16.293 -4.238 9.919 1.00 97.25 508 THR A N 1
ATOM 3891 C CA . THR A 1 508 ? -15.238 -4.779 10.790 1.00 97.25 508 THR A CA 1
ATOM 3892 C C . THR A 1 508 ? -13.854 -4.383 10.274 1.00 97.25 508 THR A C 1
ATOM 3894 O O . THR A 1 508 ? -13.717 -3.760 9.222 1.00 97.25 508 THR A O 1
ATOM 3897 N N . PHE A 1 509 ? -12.797 -4.715 11.015 1.00 98.56 509 PHE A N 1
ATOM 3898 C CA . PHE A 1 509 ? -11.425 -4.532 10.544 1.00 98.56 509 PHE A CA 1
ATOM 3899 C C . PHE A 1 509 ? -10.735 -5.876 10.387 1.00 98.56 509 PHE A C 1
ATOM 3901 O O . PHE A 1 509 ? -10.790 -6.710 11.284 1.00 98.56 509 PHE A O 1
ATOM 3908 N N . VAL A 1 510 ? -10.027 -6.082 9.284 1.00 98.44 510 VAL A N 1
ATOM 3909 C CA . VAL A 1 510 ? -9.387 -7.365 8.988 1.00 98.44 510 VAL A CA 1
ATOM 3910 C C . VAL A 1 510 ? -7.879 -7.215 9.040 1.00 98.44 510 VAL A C 1
ATOM 3912 O O . VAL A 1 510 ? -7.295 -6.294 8.464 1.00 98.44 510 VAL A O 1
ATOM 3915 N N . MET A 1 511 ? -7.244 -8.143 9.745 1.00 97.81 511 MET A N 1
ATOM 3916 C CA . MET A 1 511 ? -5.825 -8.139 10.046 1.00 97.81 511 MET A CA 1
ATOM 3917 C C . MET A 1 511 ? -5.128 -9.365 9.482 1.00 97.81 511 MET A C 1
ATOM 3919 O O . MET A 1 511 ? -5.610 -10.494 9.597 1.00 97.81 511 MET A O 1
ATOM 3923 N N . TRP A 1 512 ? -3.927 -9.140 8.959 1.00 97.62 512 TRP A N 1
ATOM 3924 C CA . TRP A 1 512 ? -3.082 -10.200 8.428 1.00 97.62 512 TRP A CA 1
ATOM 3925 C C . TRP A 1 512 ? -1.603 -9.926 8.710 1.00 97.62 512 TRP A C 1
ATOM 3927 O O . TRP A 1 512 ? -1.112 -8.809 8.531 1.00 97.62 512 TRP A O 1
ATOM 3937 N N . GLY A 1 513 ? -0.895 -10.952 9.183 1.00 95.06 513 GLY A N 1
ATOM 3938 C CA . GLY A 1 513 ? 0.509 -10.880 9.604 1.00 95.06 513 GLY A CA 1
ATOM 3939 C C . GLY A 1 513 ? 1.463 -11.723 8.757 1.00 95.06 513 GLY A C 1
ATOM 3940 O O . GLY A 1 513 ? 2.629 -11.862 9.125 1.00 95.06 513 GLY A O 1
ATOM 3941 N N . GLY A 1 514 ? 0.988 -12.291 7.646 1.00 92.75 514 GLY A N 1
ATOM 3942 C CA . GLY A 1 514 ? 1.660 -13.378 6.930 1.00 92.75 514 GLY A CA 1
ATOM 3943 C C . GLY A 1 514 ? 0.988 -14.725 7.186 1.00 92.75 514 GLY A C 1
ATOM 3944 O O . GLY A 1 514 ? 0.114 -14.837 8.046 1.00 92.75 514 GLY A O 1
ATOM 3945 N N . GLY A 1 515 ? 1.391 -15.746 6.430 1.00 91.31 515 GLY A N 1
ATOM 3946 C CA . GLY A 1 515 ? 0.800 -17.074 6.573 1.00 91.31 515 GLY A CA 1
ATOM 3947 C C . GLY A 1 515 ? -0.655 -17.140 6.106 1.00 91.31 515 GLY A C 1
ATOM 3948 O O . GLY A 1 515 ? -1.175 -16.222 5.466 1.00 91.31 515 GLY A O 1
ATOM 3949 N N . GLY A 1 516 ? -1.329 -18.228 6.480 1.00 92.62 516 GLY A N 1
ATOM 3950 C CA . GLY A 1 516 ? -2.747 -18.452 6.179 1.00 92.62 516 GLY A CA 1
ATOM 3951 C C . GLY A 1 516 ? -3.739 -17.885 7.200 1.00 92.62 516 GLY A C 1
ATOM 3952 O O . GLY A 1 516 ? -4.939 -17.943 6.959 1.00 92.62 516 GLY A O 1
ATOM 3953 N N . THR A 1 517 ? -3.276 -17.366 8.343 1.00 95.19 517 THR A N 1
ATOM 3954 C CA . THR A 1 517 ? -4.177 -16.931 9.426 1.00 95.19 517 THR A CA 1
ATOM 3955 C C . THR A 1 517 ? -4.637 -15.490 9.221 1.00 95.19 517 THR A C 1
ATOM 3957 O O . THR A 1 517 ? -3.814 -14.576 9.153 1.00 95.19 517 THR A O 1
ATOM 3960 N N . VAL A 1 518 ? -5.955 -15.289 9.207 1.00 97.75 518 VAL A N 1
ATOM 3961 C CA . VAL A 1 518 ? -6.609 -13.974 9.197 1.00 97.75 518 VAL A CA 1
ATOM 3962 C C . VAL A 1 518 ? -7.347 -13.760 10.513 1.00 97.75 518 VAL A C 1
ATOM 3964 O O . VAL A 1 518 ? -7.912 -14.696 11.082 1.00 97.75 518 VAL A O 1
ATOM 3967 N N . TRP A 1 519 ? -7.342 -12.519 10.991 1.00 98.00 519 TRP A N 1
ATOM 3968 C CA . TRP A 1 519 ? -8.066 -12.106 12.188 1.00 98.00 519 TRP A CA 1
ATOM 3969 C C . TRP A 1 519 ? -9.054 -11.001 11.843 1.00 98.00 519 TRP A C 1
ATOM 3971 O O . TRP A 1 519 ? -8.708 -10.073 11.116 1.00 98.00 519 TRP A O 1
ATOM 3981 N N . VAL A 1 520 ? -10.263 -11.085 12.384 1.00 98.44 520 VAL A N 1
ATOM 3982 C CA . VAL A 1 520 ? -11.290 -10.049 12.249 1.00 98.44 520 VAL A CA 1
ATOM 3983 C C . VAL A 1 520 ? -11.453 -9.366 13.596 1.00 98.44 520 VAL A C 1
ATOM 3985 O O . VAL A 1 520 ? -11.747 -10.009 14.598 1.00 98.44 520 VAL A O 1
ATOM 3988 N N . LEU A 1 521 ? -11.202 -8.064 13.626 1.00 98.50 521 LEU A N 1
ATOM 3989 C CA . LEU A 1 521 ? -11.418 -7.195 14.767 1.00 98.50 521 LEU A CA 1
ATOM 3990 C C . LEU A 1 521 ? -12.806 -6.561 14.649 1.00 98.50 521 LEU A C 1
ATOM 3992 O O . LEU A 1 521 ? -13.053 -5.702 13.798 1.00 98.50 521 LEU A O 1
ATOM 3996 N N . GLU A 1 522 ? -13.696 -6.974 15.539 1.00 98.19 522 GLU A N 1
ATOM 3997 C CA . GLU A 1 522 ? -15.085 -6.543 15.591 1.00 98.19 522 GLU A CA 1
ATOM 3998 C C . GLU A 1 522 ? -15.240 -5.392 16.594 1.00 98.19 522 GLU A C 1
ATOM 4000 O O . GLU A 1 522 ? -14.902 -5.549 17.777 1.00 98.19 522 GLU A O 1
ATOM 4005 N N . PRO A 1 523 ? -15.729 -4.220 16.155 1.00 97.75 523 PRO A N 1
ATOM 4006 C CA . PRO A 1 523 ? -16.067 -3.137 17.065 1.00 97.75 523 PRO A CA 1
ATOM 4007 C C . PRO A 1 523 ? -17.339 -3.465 17.870 1.00 97.75 523 PRO A C 1
ATOM 4009 O O . PRO A 1 523 ? -18.274 -4.056 17.326 1.00 97.75 523 PRO A O 1
ATOM 4012 N N . PRO A 1 524 ? -17.437 -3.027 19.140 1.00 97.12 524 PRO A N 1
ATOM 4013 C CA . PRO A 1 524 ? -18.676 -3.139 19.902 1.00 97.12 524 PRO A CA 1
ATOM 4014 C C . PRO A 1 524 ? -19.787 -2.275 19.288 1.00 97.12 524 PRO A C 1
ATOM 4016 O O . PRO A 1 524 ? -19.520 -1.230 18.691 1.00 97.12 524 PRO A O 1
ATOM 4019 N N . GLU A 1 525 ? -21.045 -2.659 19.519 1.00 92.19 525 GLU A N 1
ATOM 4020 C CA . GLU A 1 525 ? -22.223 -1.863 19.132 1.00 92.19 525 GLU A CA 1
ATOM 4021 C C . GLU A 1 525 ? -22.168 -0.445 19.728 1.00 92.19 525 GLU A C 1
ATOM 4023 O O . GLU A 1 525 ? -22.425 0.546 19.047 1.00 92.19 525 GLU A O 1
ATOM 4028 N N . VAL A 1 526 ? -21.768 -0.346 21.001 1.00 94.44 526 VAL A N 1
ATOM 4029 C CA . VAL A 1 526 ? -21.510 0.924 21.685 1.00 94.44 526 VAL A CA 1
ATOM 4030 C C . VAL A 1 526 ? -20.009 1.085 21.874 1.00 94.44 526 VAL A C 1
ATOM 4032 O O . VAL A 1 526 ? -19.385 0.327 22.618 1.00 94.44 526 VAL A O 1
ATOM 4035 N N . LEU A 1 527 ? -19.433 2.103 21.232 1.00 94.75 527 LEU A N 1
ATOM 4036 C CA . LEU A 1 527 ? -18.001 2.380 21.307 1.00 94.75 527 LEU A CA 1
ATOM 4037 C C . LEU A 1 527 ? -17.536 2.625 22.748 1.00 94.75 527 LEU A C 1
ATOM 4039 O O . LEU A 1 527 ? -18.117 3.404 23.506 1.00 94.75 527 LEU A O 1
ATOM 4043 N N . GLY A 1 528 ? -16.429 1.983 23.101 1.00 94.12 528 GLY A N 1
ATOM 4044 C CA . GLY A 1 528 ? -15.776 2.115 24.393 1.00 94.12 528 GLY A CA 1
ATOM 4045 C C . GLY A 1 528 ? -14.471 1.317 24.451 1.00 94.12 528 GLY A C 1
ATOM 4046 O O . GLY A 1 528 ? -14.079 0.686 23.469 1.00 94.12 528 GLY A O 1
ATOM 4047 N N . PRO A 1 529 ? -13.784 1.315 25.608 1.00 95.81 529 PRO A N 1
ATOM 4048 C CA . PRO A 1 529 ? -12.530 0.579 25.791 1.00 95.81 529 PRO A CA 1
ATOM 4049 C C . PRO A 1 529 ? -12.714 -0.946 25.932 1.00 95.81 529 PRO A C 1
ATOM 4051 O O . PRO A 1 529 ? -11.73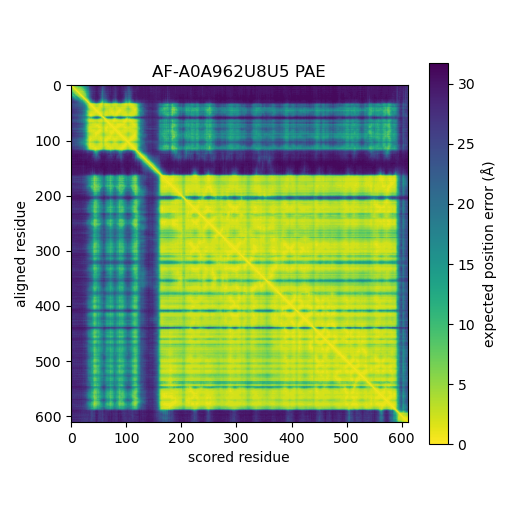1 -1.670 26.066 1.00 95.81 529 PRO A O 1
ATOM 4054 N N . THR A 1 530 ? -13.955 -1.437 25.951 1.00 96.69 530 THR A N 1
ATOM 4055 C CA . THR A 1 530 ? -14.330 -2.846 26.160 1.00 96.69 530 THR A CA 1
ATOM 4056 C C . THR A 1 530 ? -15.357 -3.283 25.121 1.00 96.69 530 THR A C 1
ATOM 4058 O O . THR A 1 530 ? -16.064 -2.436 24.584 1.00 96.69 530 THR A O 1
ATOM 4061 N N . GLY A 1 531 ? -15.503 -4.593 24.911 1.00 96.69 531 GLY A N 1
ATOM 4062 C CA . GLY A 1 531 ? -16.505 -5.162 23.997 1.00 96.69 531 GLY A CA 1
ATOM 4063 C C . GLY A 1 531 ? -16.019 -5.334 22.558 1.00 96.69 531 GLY A C 1
ATOM 4064 O O . GLY A 1 531 ? -16.781 -5.792 21.719 1.00 96.69 531 GLY A O 1
ATOM 4065 N N . TRP A 1 532 ? -14.764 -4.983 22.287 1.00 98.38 532 TRP A N 1
ATOM 4066 C CA . TRP A 1 532 ? -14.081 -5.371 21.060 1.00 98.38 532 TRP A CA 1
ATOM 4067 C C . TRP A 1 532 ? -13.774 -6.866 21.097 1.00 98.38 532 TRP A C 1
ATOM 4069 O O . TRP A 1 532 ? -13.346 -7.360 22.143 1.00 98.38 532 TRP A O 1
ATOM 4079 N N . THR A 1 533 ? -13.908 -7.544 19.963 1.00 98.38 533 THR A N 1
ATOM 4080 C CA . THR A 1 533 ? -13.597 -8.974 19.828 1.00 98.38 533 THR A CA 1
ATOM 4081 C C . THR A 1 533 ? -12.607 -9.171 18.690 1.00 98.38 533 THR A C 1
ATOM 4083 O O . THR A 1 533 ? -12.705 -8.509 17.663 1.00 98.38 533 THR A O 1
ATOM 4086 N N . LEU A 1 534 ? -11.638 -10.063 18.864 1.00 98.19 534 LEU A N 1
ATOM 4087 C CA . LEU A 1 534 ? -10.687 -10.459 17.836 1.00 98.19 534 LEU A CA 1
ATOM 4088 C C . LEU A 1 534 ? -10.922 -11.930 17.490 1.00 98.19 534 LEU A C 1
ATOM 4090 O O . LEU A 1 534 ? -10.581 -12.832 18.252 1.00 98.19 534 LEU A O 1
ATOM 4094 N N . VAL A 1 535 ? -11.531 -12.163 16.332 1.00 97.69 535 VAL A N 1
ATOM 4095 C CA . VAL A 1 535 ? -11.982 -13.477 15.881 1.00 97.69 535 VAL A CA 1
ATOM 4096 C C . VAL A 1 535 ? -10.975 -14.060 14.899 1.00 97.69 535 VAL A C 1
ATOM 4098 O O . VAL A 1 535 ? -10.772 -13.535 13.799 1.00 97.69 535 VAL A O 1
ATOM 4101 N N . LYS A 1 536 ? -10.359 -15.181 15.282 1.00 97.00 536 LYS A N 1
ATOM 4102 C CA . LYS A 1 536 ? -9.543 -15.988 14.373 1.00 97.00 536 LYS A CA 1
ATOM 4103 C C . LYS A 1 536 ? -10.438 -16.608 13.303 1.00 97.00 536 LYS A C 1
ATOM 4105 O O . LYS A 1 536 ? -11.375 -17.333 13.633 1.00 97.00 536 LYS A O 1
ATOM 4110 N N . GLN A 1 537 ? -10.133 -16.355 12.037 1.00 95.12 537 GLN A N 1
ATOM 4111 C CA . GLN A 1 537 ? -10.856 -16.976 10.931 1.00 95.12 537 GLN A CA 1
ATOM 4112 C C . GLN A 1 537 ? -10.476 -18.454 10.794 1.00 95.12 537 GLN A C 1
ATOM 4114 O O . GLN A 1 537 ? -9.379 -18.871 11.184 1.00 95.12 537 GLN A O 1
ATOM 4119 N N . THR A 1 538 ? -11.406 -19.255 10.270 1.00 87.88 538 THR A N 1
ATOM 4120 C CA . THR A 1 538 ? -11.212 -20.697 10.067 1.00 87.88 538 THR A CA 1
ATOM 4121 C C . THR A 1 538 ? -9.948 -20.968 9.257 1.00 87.88 538 THR A C 1
ATOM 4123 O O . THR A 1 538 ? -9.574 -20.187 8.385 1.00 87.88 538 THR A O 1
ATOM 4126 N N . ALA A 1 539 ? -9.279 -22.083 9.559 1.00 84.12 539 ALA A N 1
ATOM 4127 C CA . ALA A 1 539 ? -8.078 -22.466 8.837 1.00 84.12 539 ALA A CA 1
ATOM 4128 C C . ALA A 1 539 ? -8.377 -22.641 7.332 1.00 84.12 539 ALA A C 1
ATOM 4130 O O . ALA A 1 539 ? -9.353 -23.317 6.991 1.00 84.12 539 ALA A O 1
ATOM 4131 N N . PRO A 1 540 ? -7.538 -22.073 6.451 1.00 86.94 540 PRO A N 1
ATOM 4132 C CA . PRO A 1 540 ? -7.692 -22.211 5.007 1.00 86.94 540 PRO A CA 1
ATOM 4133 C C . PRO A 1 540 ? -7.516 -23.665 4.562 1.00 86.94 540 PRO A C 1
ATOM 4135 O O . PRO A 1 540 ? -6.831 -24.454 5.221 1.00 86.94 540 PRO A O 1
ATOM 4138 N N . GLN A 1 541 ? -8.135 -24.012 3.435 1.00 77.38 541 GLN A N 1
ATOM 4139 C CA . GLN A 1 541 ? -8.115 -25.366 2.875 1.00 77.38 541 GLN A CA 1
ATOM 4140 C C . GLN A 1 541 ? -7.084 -25.508 1.749 1.00 77.38 541 GLN A C 1
ATOM 4142 O O . GLN A 1 541 ? -6.615 -26.614 1.477 1.00 77.38 541 GLN A O 1
ATOM 4147 N N . SER A 1 542 ? -6.712 -24.392 1.121 1.00 79.62 542 SER A N 1
ATOM 4148 C CA . SER A 1 542 ? -5.842 -24.338 -0.050 1.00 79.62 542 SER A CA 1
ATOM 4149 C C . SER A 1 542 ? -4.426 -23.863 0.292 1.00 79.62 542 SER A C 1
ATOM 4151 O O . SER A 1 542 ? -4.036 -23.708 1.451 1.00 79.62 542 SER A O 1
ATOM 4153 N N . ALA A 1 543 ? -3.613 -23.650 -0.748 1.00 79.00 543 ALA A N 1
ATOM 4154 C CA . ALA A 1 543 ? -2.300 -23.037 -0.606 1.00 79.00 543 ALA A CA 1
ATOM 4155 C C . ALA A 1 543 ? -2.417 -21.621 -0.025 1.00 79.00 543 ALA A C 1
ATOM 4157 O O . ALA A 1 543 ? -3.225 -20.814 -0.475 1.00 79.00 543 ALA A O 1
ATOM 4158 N N . VAL A 1 544 ? -1.547 -21.313 0.931 1.00 88.19 544 VAL A N 1
ATOM 4159 C CA . VAL A 1 544 ? -1.542 -20.042 1.659 1.00 88.19 544 VAL A CA 1
ATOM 4160 C C . VAL A 1 544 ? -0.279 -19.238 1.365 1.00 88.19 544 VAL A C 1
ATOM 4162 O O . VAL A 1 544 ? 0.745 -19.822 0.984 1.00 88.19 544 VAL A O 1
ATOM 4165 N N . PRO A 1 545 ? -0.298 -17.913 1.591 1.00 91.00 545 PRO A N 1
ATOM 4166 C CA . PRO A 1 545 ? 0.927 -17.132 1.630 1.00 91.00 545 PRO A CA 1
ATOM 4167 C C . PRO A 1 545 ? 1.914 -17.731 2.639 1.00 91.00 545 PRO A C 1
ATOM 4169 O O . PRO A 1 545 ? 1.518 -18.167 3.718 1.00 91.00 545 PRO A O 1
ATOM 4172 N N . ALA A 1 546 ? 3.209 -17.730 2.320 1.00 86.00 546 ALA A N 1
ATOM 4173 C CA . ALA A 1 546 ? 4.213 -18.211 3.264 1.00 86.00 546 ALA A CA 1
ATOM 4174 C C . ALA A 1 546 ? 4.353 -17.269 4.473 1.00 86.00 546 ALA A C 1
ATOM 4176 O O . ALA A 1 546 ? 4.216 -16.044 4.356 1.00 86.00 546 ALA A O 1
ATOM 4177 N N . ASP A 1 547 ? 4.703 -17.845 5.622 1.00 76.94 547 ASP A N 1
ATOM 4178 C CA . ASP A 1 547 ? 5.157 -17.091 6.788 1.00 76.94 547 ASP A CA 1
ATOM 4179 C C . ASP A 1 547 ? 6.475 -16.360 6.466 1.00 76.94 547 ASP A C 1
ATOM 4181 O O . ASP A 1 547 ? 7.332 -16.882 5.751 1.00 76.94 547 ASP A O 1
ATOM 4185 N N . GLY A 1 548 ? 6.663 -15.143 6.990 1.00 69.06 548 GLY A N 1
ATOM 4186 C CA . GLY A 1 548 ? 7.904 -14.376 6.793 1.00 69.06 548 GLY A CA 1
ATOM 4187 C C . GLY A 1 548 ? 7.719 -13.040 6.075 1.00 69.06 548 GLY A C 1
ATOM 4188 O O . GLY A 1 548 ? 8.271 -12.799 5.003 1.00 69.06 548 GLY A O 1
ATOM 4189 N N . VAL A 1 549 ? 7.006 -12.118 6.717 1.00 79.50 549 VAL A N 1
ATOM 4190 C CA . VAL A 1 549 ? 6.719 -10.765 6.200 1.00 79.50 549 VAL A CA 1
ATOM 4191 C C . VAL A 1 549 ? 7.863 -9.762 6.414 1.00 79.50 549 VAL A C 1
ATOM 4193 O O . VAL A 1 549 ? 7.669 -8.551 6.317 1.00 79.50 549 VAL A O 1
ATOM 4196 N N . GLY A 1 550 ? 9.073 -10.249 6.716 1.00 84.12 550 GLY A N 1
ATOM 4197 C CA . GLY A 1 550 ? 10.265 -9.428 6.934 1.00 84.12 550 GLY A CA 1
ATOM 4198 C C . GLY A 1 550 ? 10.055 -8.387 8.034 1.00 84.12 550 GLY A C 1
ATOM 4199 O O . GLY A 1 550 ? 9.854 -8.726 9.197 1.00 84.12 550 GLY A O 1
ATOM 4200 N N . THR A 1 551 ? 10.095 -7.110 7.662 1.00 90.94 551 THR A N 1
ATOM 4201 C CA . THR A 1 551 ? 9.889 -5.972 8.575 1.00 90.94 551 THR A CA 1
ATOM 4202 C C . THR A 1 551 ? 8.415 -5.647 8.859 1.00 90.94 551 THR A C 1
ATOM 4204 O O . THR A 1 551 ? 8.132 -4.667 9.553 1.00 90.94 551 THR A O 1
ATOM 4207 N N . GLY A 1 552 ? 7.483 -6.452 8.341 1.00 92.94 552 GLY A N 1
ATOM 4208 C CA . GLY A 1 552 ? 6.044 -6.359 8.581 1.00 92.94 552 GLY A CA 1
ATOM 4209 C C . GLY A 1 552 ? 5.234 -6.164 7.302 1.00 92.94 552 GLY A C 1
ATOM 4210 O O . GLY A 1 552 ? 5.727 -5.606 6.320 1.00 92.94 552 GLY A O 1
ATOM 4211 N N . VAL A 1 553 ? 3.972 -6.590 7.338 1.00 96.56 553 VAL A N 1
ATOM 4212 C CA . VAL A 1 553 ? 2.949 -6.326 6.319 1.00 96.56 553 VAL A CA 1
ATOM 4213 C C . VAL A 1 553 ? 2.657 -4.829 6.267 1.00 96.56 553 VAL A C 1
ATOM 4215 O O . VAL A 1 553 ? 2.873 -4.213 5.226 1.00 96.56 553 VAL A O 1
ATOM 4218 N N . LEU A 1 554 ? 2.268 -4.221 7.397 1.00 95.81 554 LEU A N 1
ATOM 4219 C CA . LEU A 1 554 ? 1.885 -2.804 7.476 1.00 95.81 554 LEU A CA 1
ATOM 4220 C C . LEU A 1 554 ? 0.815 -2.490 6.411 1.00 95.81 554 LEU A C 1
ATOM 4222 O O . LEU A 1 554 ? -0.166 -3.219 6.312 1.00 95.81 554 LEU A O 1
ATOM 4226 N N . GLY A 1 555 ? 1.007 -1.486 5.554 1.00 96.25 555 GLY A N 1
ATOM 4227 C CA . GLY A 1 555 ? 0.071 -1.194 4.460 1.00 96.25 555 GLY A CA 1
ATOM 4228 C C . GLY A 1 555 ? 0.204 -2.106 3.231 1.00 96.25 555 GLY A C 1
ATOM 4229 O O . GLY A 1 555 ? -0.131 -1.678 2.131 1.00 96.25 555 GLY A O 1
ATOM 4230 N N . LYS A 1 556 ? 0.736 -3.332 3.368 1.00 97.62 556 LYS A N 1
ATOM 4231 C CA . LYS A 1 556 ? 0.759 -4.374 2.314 1.00 97.62 556 LYS A CA 1
ATOM 4232 C C . LYS A 1 556 ? -0.457 -5.314 2.355 1.00 97.62 556 LYS A C 1
ATOM 4234 O O . LYS A 1 556 ? -0.390 -6.450 1.884 1.00 97.62 556 LYS A O 1
ATOM 4239 N N . TRP A 1 557 ? -1.553 -4.830 2.923 1.00 98.00 557 TRP A N 1
ATOM 4240 C CA . TRP A 1 557 ? -2.834 -5.508 3.067 1.00 98.00 557 TRP A CA 1
ATOM 4241 C C . TRP A 1 557 ? -3.925 -4.463 2.880 1.00 98.00 557 TRP A C 1
ATOM 4243 O O . TRP A 1 557 ? -3.908 -3.467 3.605 1.00 98.00 557 TRP A O 1
ATOM 4253 N N . LYS A 1 558 ? -4.805 -4.643 1.891 1.00 97.88 558 LYS A N 1
ATOM 4254 C CA . LYS A 1 558 ? -5.890 -3.692 1.615 1.00 97.88 558 LYS A CA 1
ATOM 4255 C C . LYS A 1 558 ? -7.182 -4.401 1.231 1.00 97.88 558 LYS A C 1
ATOM 4257 O O . LYS A 1 558 ? -7.142 -5.412 0.528 1.00 97.88 558 LYS A O 1
ATOM 4262 N N . TYR A 1 559 ? -8.310 -3.844 1.651 1.00 97.12 559 TYR A N 1
ATOM 4263 C CA . TYR A 1 559 ? -9.627 -4.208 1.147 1.00 97.12 559 TYR A CA 1
ATOM 4264 C C . TYR A 1 559 ? -9.839 -3.591 -0.242 1.00 97.12 559 TYR A C 1
ATOM 4266 O O . TYR A 1 559 ? -9.547 -2.416 -0.473 1.00 97.12 559 TYR A O 1
ATOM 4274 N N . VAL A 1 560 ? -10.351 -4.380 -1.187 1.00 96.06 560 VAL A N 1
ATOM 4275 C CA . VAL A 1 560 ? -10.635 -3.942 -2.557 1.00 96.06 560 VAL A CA 1
ATOM 4276 C C . VAL A 1 560 ? -12.126 -4.080 -2.822 1.00 96.06 560 VAL A C 1
ATOM 4278 O O . VAL A 1 560 ? -12.606 -5.149 -3.190 1.00 96.06 560 VAL A O 1
ATOM 4281 N N . ALA A 1 561 ? -12.857 -2.968 -2.719 1.00 90.69 561 ALA A N 1
ATOM 4282 C CA . ALA A 1 561 ? -14.312 -2.937 -2.912 1.00 90.69 561 ALA A CA 1
ATOM 4283 C C . ALA A 1 561 ? -14.770 -3.484 -4.278 1.00 90.69 561 ALA A C 1
ATOM 4285 O O . ALA A 1 561 ? -15.841 -4.064 -4.396 1.00 90.69 561 ALA A O 1
ATOM 4286 N N . GLN A 1 562 ? -13.947 -3.343 -5.322 1.00 91.62 562 GLN A N 1
ATOM 4287 C CA . GLN A 1 562 ? -14.250 -3.861 -6.665 1.00 91.62 562 GLN A CA 1
ATOM 4288 C C . GLN A 1 562 ? -14.189 -5.394 -6.753 1.00 91.62 562 GLN A C 1
ATOM 4290 O O . GLN A 1 562 ? -14.669 -5.967 -7.728 1.00 91.62 562 GLN A O 1
ATOM 4295 N N . LEU A 1 563 ? -13.570 -6.039 -5.763 1.00 93.62 563 LEU A N 1
ATOM 4296 C CA . LEU A 1 563 ? -13.423 -7.486 -5.651 1.00 93.62 563 LEU A CA 1
ATOM 4297 C C . LEU A 1 563 ? -14.184 -8.066 -4.457 1.00 93.62 563 LEU A C 1
ATOM 4299 O O . LEU A 1 563 ? -14.243 -9.285 -4.356 1.00 93.62 563 LEU A O 1
ATOM 4303 N N . ASP A 1 564 ? -14.715 -7.227 -3.559 1.00 94.06 564 ASP A N 1
ATOM 4304 C CA . ASP A 1 564 ? -15.290 -7.643 -2.269 1.00 94.06 564 ASP A CA 1
ATOM 4305 C C . ASP A 1 564 ? -14.305 -8.450 -1.400 1.00 94.06 564 ASP A C 1
ATOM 4307 O O . ASP A 1 564 ? -14.690 -9.267 -0.574 1.00 94.06 564 ASP A O 1
ATOM 4311 N N . ALA A 1 565 ? -13.001 -8.280 -1.626 1.00 97.00 565 ALA A N 1
ATOM 4312 C CA . ALA A 1 565 ? -11.958 -9.167 -1.117 1.00 97.00 565 ALA A CA 1
ATOM 4313 C C . ALA A 1 565 ? -10.708 -8.387 -0.701 1.00 97.00 565 ALA A C 1
ATOM 4315 O O . ALA A 1 565 ? -10.533 -7.218 -1.054 1.00 97.00 565 ALA A O 1
ATOM 4316 N N . PHE A 1 566 ? -9.808 -9.052 0.022 1.00 98.50 566 PHE A N 1
ATOM 4317 C CA . PHE A 1 566 ? -8.544 -8.457 0.447 1.00 98.50 566 PHE A CA 1
ATOM 4318 C C . PHE A 1 566 ? -7.407 -8.845 -0.490 1.00 98.50 566 PHE A C 1
ATOM 4320 O O . PHE A 1 566 ? -7.280 -10.008 -0.876 1.00 98.50 566 PHE A O 1
ATOM 4327 N N . ILE A 1 567 ? -6.554 -7.875 -0.820 1.00 98.62 567 ILE A N 1
ATOM 4328 C CA . ILE A 1 567 ? -5.324 -8.081 -1.584 1.00 98.62 567 ILE A CA 1
ATOM 4329 C C . ILE A 1 567 ? -4.098 -7.947 -0.676 1.00 98.62 567 ILE A C 1
ATOM 4331 O O . ILE A 1 567 ? -3.965 -7.004 0.111 1.00 98.62 567 ILE A O 1
ATOM 4335 N N . ALA A 1 568 ? -3.189 -8.907 -0.808 1.00 98.06 568 ALA A N 1
ATOM 4336 C CA . ALA A 1 568 ? -1.988 -9.058 -0.001 1.00 98.06 568 ALA A CA 1
ATOM 4337 C C . ALA A 1 568 ? -0.741 -9.063 -0.887 1.00 98.06 568 ALA A C 1
ATOM 4339 O O . ALA A 1 568 ? -0.678 -9.797 -1.876 1.00 98.06 568 ALA A O 1
ATOM 4340 N N . LEU A 1 569 ? 0.278 -8.300 -0.488 1.00 97.38 569 LEU A N 1
ATOM 4341 C CA . LEU A 1 569 ? 1.606 -8.348 -1.099 1.00 97.38 569 LEU A CA 1
ATOM 4342 C C . LEU A 1 569 ? 2.566 -9.132 -0.196 1.00 97.38 569 LEU A C 1
ATOM 4344 O O . LEU A 1 569 ? 2.937 -8.671 0.885 1.00 97.38 569 LEU A O 1
ATOM 4348 N N . GLN A 1 570 ? 2.978 -10.310 -0.662 1.00 93.44 570 GLN A N 1
ATOM 4349 C CA . GLN A 1 570 ? 3.847 -11.256 0.041 1.00 93.44 570 GLN A CA 1
ATOM 4350 C C . GLN A 1 570 ? 5.122 -11.538 -0.768 1.00 93.44 570 GLN A C 1
ATOM 4352 O O . GLN A 1 570 ? 5.155 -11.323 -1.971 1.00 93.44 570 GLN A O 1
ATOM 4357 N N . ASP A 1 571 ? 6.158 -12.060 -0.108 1.00 90.75 571 ASP A N 1
ATOM 4358 C CA . ASP A 1 571 ? 7.473 -12.390 -0.675 1.00 90.75 571 ASP A CA 1
ATOM 4359 C C . ASP A 1 571 ? 8.243 -11.170 -1.194 1.00 90.75 571 ASP A C 1
ATOM 4361 O O . ASP A 1 571 ? 7.858 -10.483 -2.139 1.00 90.75 571 ASP A O 1
ATOM 4365 N N . HIS A 1 572 ? 9.385 -10.895 -0.572 1.00 88.12 572 HIS A N 1
ATOM 4366 C CA . HIS A 1 572 ? 10.127 -9.684 -0.876 1.00 88.12 572 HIS A CA 1
ATOM 4367 C C . HIS A 1 572 ? 10.917 -9.744 -2.197 1.00 88.12 572 HIS A C 1
ATOM 4369 O O . HIS A 1 572 ? 11.313 -8.694 -2.694 1.00 88.12 572 HIS A O 1
ATOM 4375 N N . TYR A 1 573 ? 11.131 -10.920 -2.791 1.00 84.50 573 TYR A N 1
ATOM 4376 C CA . TYR A 1 573 ? 11.761 -11.054 -4.110 1.00 84.50 573 TYR A CA 1
ATOM 4377 C C . TYR A 1 573 ? 10.720 -11.240 -5.211 1.00 84.50 573 TYR A C 1
ATOM 4379 O O . TYR A 1 573 ? 10.727 -10.521 -6.212 1.00 84.50 573 TYR A O 1
ATOM 4387 N N . LEU A 1 574 ? 9.815 -12.192 -5.005 1.00 87.75 574 LEU A N 1
ATOM 4388 C CA . LEU A 1 574 ? 8.841 -12.613 -5.998 1.00 87.75 574 LEU A CA 1
ATOM 4389 C C . LEU A 1 574 ? 7.666 -11.637 -6.108 1.00 87.75 574 LEU A C 1
ATOM 4391 O O . LEU A 1 574 ? 7.086 -11.516 -7.187 1.00 87.75 574 LEU A O 1
ATOM 4395 N N . GLY A 1 575 ? 7.332 -10.915 -5.032 1.00 92.94 575 GLY A N 1
ATOM 4396 C CA . GLY A 1 575 ? 6.173 -10.023 -4.994 1.00 92.94 575 GLY A CA 1
ATOM 4397 C C . GLY A 1 575 ? 4.877 -10.775 -5.273 1.00 92.94 575 GLY A C 1
ATOM 4398 O O . GLY A 1 575 ? 4.081 -10.361 -6.114 1.00 92.94 575 GLY A O 1
ATOM 4399 N N . ASN A 1 576 ? 4.688 -11.916 -4.614 1.00 93.06 576 ASN A N 1
ATOM 4400 C CA . ASN A 1 576 ? 3.479 -12.707 -4.756 1.00 93.06 576 ASN A CA 1
ATOM 4401 C C . ASN A 1 576 ? 2.259 -11.878 -4.346 1.00 93.06 576 ASN A C 1
ATOM 4403 O O . ASN A 1 576 ? 2.198 -11.339 -3.238 1.00 93.06 576 ASN A O 1
ATOM 4407 N N . ILE A 1 577 ? 1.279 -11.814 -5.242 1.00 97.56 577 ILE A N 1
ATOM 4408 C CA . ILE A 1 577 ? -0.007 -11.181 -4.984 1.00 97.56 577 ILE A CA 1
ATOM 4409 C C . ILE A 1 577 ? -0.993 -12.268 -4.611 1.00 97.56 577 ILE A C 1
ATOM 4411 O O . ILE A 1 577 ? -1.211 -13.204 -5.383 1.00 97.56 577 ILE A O 1
ATOM 4415 N N . TRP A 1 578 ? -1.590 -12.123 -3.439 1.00 97.75 578 TRP A N 1
ATOM 4416 C CA . TRP A 1 578 ? -2.599 -13.033 -2.926 1.00 97.75 578 TRP A CA 1
ATOM 4417 C C . TRP A 1 578 ? -3.927 -12.310 -2.787 1.00 97.75 578 TRP A C 1
ATOM 4419 O O . TRP A 1 578 ? -3.961 -11.153 -2.370 1.00 97.75 578 TRP A O 1
ATOM 4429 N N . LEU A 1 579 ? -5.008 -13.006 -3.117 1.00 98.31 579 LEU A N 1
ATOM 4430 C CA . LEU A 1 579 ? -6.350 -12.616 -2.718 1.00 98.31 579 LEU A CA 1
ATOM 4431 C C . LEU A 1 579 ? -6.795 -13.513 -1.567 1.00 98.31 579 LEU A C 1
ATOM 4433 O O . LEU A 1 579 ? -6.587 -14.726 -1.618 1.00 98.31 579 LEU A O 1
ATOM 4437 N N . TYR A 1 580 ? -7.401 -12.908 -0.554 1.00 98.00 580 TYR A N 1
ATOM 4438 C CA . TYR A 1 580 ? -8.138 -13.606 0.490 1.00 98.00 580 TYR A CA 1
ATOM 4439 C C . TYR A 1 580 ? -9.626 -13.384 0.252 1.00 98.00 580 TYR A C 1
ATOM 4441 O O . TYR A 1 580 ? -10.072 -12.231 0.201 1.00 98.00 580 TYR A O 1
ATOM 4449 N N . LYS A 1 581 ? -10.376 -14.477 0.097 1.00 95.75 581 LYS A N 1
ATOM 4450 C CA . LYS A 1 581 ? -11.831 -14.429 -0.015 1.00 95.75 581 LYS A CA 1
ATOM 4451 C C . LYS A 1 581 ? -12.428 -14.475 1.392 1.00 95.75 581 LYS A C 1
ATOM 4453 O O . LYS A 1 581 ? -12.353 -15.522 2.030 1.00 95.75 581 LYS A O 1
ATOM 4458 N N . PRO A 1 582 ? -13.006 -13.382 1.903 1.00 95.00 582 PRO A N 1
ATOM 4459 C CA . PRO A 1 582 ? -13.624 -13.391 3.225 1.00 95.00 582 PRO A CA 1
ATOM 4460 C C . PRO A 1 582 ? -14.898 -14.254 3.265 1.00 95.00 582 PRO A C 1
ATOM 4462 O O . PRO A 1 582 ? -15.444 -14.633 2.228 1.00 95.00 582 PRO A O 1
ATOM 4465 N N . PHE A 1 583 ? -15.373 -14.569 4.471 1.00 90.50 583 PHE A N 1
ATOM 4466 C CA . PHE A 1 583 ? -16.682 -15.203 4.650 1.00 90.50 583 PHE A CA 1
ATOM 4467 C C . PHE A 1 583 ? -17.809 -14.263 4.224 1.00 90.50 583 PHE A C 1
ATOM 4469 O O . PHE A 1 583 ? -17.673 -13.041 4.312 1.00 90.50 583 PHE A O 1
ATOM 4476 N N . GLY A 1 584 ? -18.896 -14.842 3.710 1.00 87.25 584 GLY A N 1
ATOM 4477 C CA . GLY A 1 584 ? -20.030 -14.082 3.185 1.00 87.25 584 GLY A CA 1
ATOM 4478 C C . GLY A 1 584 ? -19.700 -13.265 1.933 1.00 87.25 584 GLY A C 1
ATOM 4479 O O . GLY A 1 584 ? -20.390 -12.292 1.650 1.00 87.25 584 GLY A O 1
ATOM 4480 N N . TRP A 1 585 ? -18.634 -13.617 1.203 1.00 90.81 585 TRP A N 1
ATOM 4481 C CA . TRP A 1 585 ? -18.228 -12.926 -0.023 1.00 90.81 585 TRP A CA 1
ATOM 4482 C C . TRP A 1 585 ? -19.337 -12.924 -1.071 1.00 90.81 585 TRP A C 1
ATOM 4484 O O . TRP A 1 585 ? -19.906 -13.968 -1.399 1.00 90.81 585 TRP A O 1
ATOM 4494 N N . GLN A 1 586 ? -19.584 -11.758 -1.663 1.00 80.69 586 GLN A N 1
ATOM 4495 C CA . GLN A 1 586 ? -20.583 -11.600 -2.710 1.00 80.69 586 GLN A CA 1
ATOM 4496 C C . GLN A 1 586 ? -19.944 -11.032 -3.964 1.00 80.69 586 GLN A C 1
ATOM 4498 O O . GLN A 1 586 ? -19.216 -10.046 -3.910 1.00 80.69 586 GLN A O 1
ATOM 4503 N N . ARG A 1 587 ? -20.252 -11.623 -5.124 1.00 85.00 587 ARG A N 1
ATOM 4504 C CA . ARG A 1 587 ? -19.679 -11.184 -6.400 1.00 85.00 587 ARG A CA 1
ATOM 4505 C C . ARG A 1 587 ? -20.134 -9.752 -6.739 1.00 85.00 587 ARG A C 1
ATOM 4507 O O . ARG A 1 587 ? -21.308 -9.563 -7.083 1.00 85.00 587 ARG A O 1
ATOM 4514 N N . PRO A 1 588 ? -19.233 -8.748 -6.760 1.00 83.69 588 PRO A N 1
ATOM 4515 C CA . PRO A 1 588 ? -19.600 -7.381 -7.122 1.00 83.69 588 PRO A CA 1
ATOM 4516 C C . PRO A 1 588 ? -20.150 -7.288 -8.543 1.00 83.69 588 PRO A C 1
ATOM 4518 O O . PRO A 1 588 ? -19.619 -7.893 -9.475 1.00 83.69 588 PRO A O 1
ATOM 4521 N N . GLY A 1 589 ? -21.217 -6.504 -8.723 1.00 66.06 589 GLY A N 1
ATOM 4522 C CA . GLY A 1 589 ? -21.833 -6.265 -10.035 1.00 66.06 589 GLY A CA 1
ATOM 4523 C C . GLY A 1 589 ? -22.660 -7.434 -10.594 1.00 66.06 589 GLY A C 1
ATOM 4524 O O . GLY A 1 589 ? -23.163 -7.332 -11.711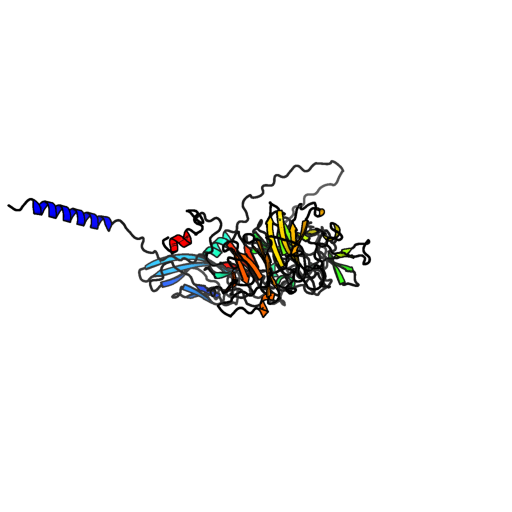 1.00 66.06 589 GLY A O 1
ATOM 4525 N N . GLY A 1 590 ? -22.839 -8.517 -9.829 1.00 49.09 590 GLY A N 1
ATOM 4526 C CA . GLY A 1 590 ? -23.553 -9.739 -10.212 1.00 49.09 590 GLY A CA 1
ATOM 4527 C C . GLY A 1 590 ? -25.067 -9.758 -9.950 1.00 49.09 590 GLY A C 1
ATOM 4528 O O . GLY A 1 590 ? -25.603 -10.820 -9.680 1.00 49.09 590 GLY A O 1
ATOM 4529 N N . GLY A 1 591 ? -25.775 -8.626 -10.006 1.00 40.88 591 GLY A N 1
ATOM 4530 C CA . GLY A 1 591 ? -27.224 -8.586 -10.278 1.00 40.88 591 GLY A CA 1
ATOM 4531 C C . GLY A 1 591 ? -28.213 -9.404 -9.418 1.00 40.88 591 GLY A C 1
ATOM 4532 O O . GLY A 1 591 ? -29.270 -9.744 -9.947 1.00 40.88 591 GLY A O 1
ATOM 4533 N N . GLN A 1 592 ? -27.953 -9.688 -8.139 1.00 40.09 592 GLN A N 1
ATOM 4534 C CA . GLN A 1 592 ? -29.021 -10.010 -7.174 1.00 40.09 592 GLN A CA 1
ATOM 4535 C C . GLN A 1 592 ? -29.201 -8.823 -6.213 1.00 40.09 592 GLN A C 1
ATOM 4537 O O . GLN A 1 592 ? -28.193 -8.206 -5.853 1.00 40.09 592 GLN A O 1
ATOM 4542 N N . PRO A 1 593 ? -30.439 -8.436 -5.845 1.00 43.94 593 PRO A N 1
ATOM 4543 C CA . PRO A 1 593 ? -30.654 -7.445 -4.796 1.00 43.94 593 PRO A CA 1
ATOM 4544 C C . PRO A 1 593 ? -30.013 -7.943 -3.497 1.00 43.94 593 PRO A C 1
ATOM 4546 O O . PRO A 1 593 ? -30.071 -9.125 -3.187 1.00 43.94 593 PRO A O 1
ATOM 4549 N N . LEU A 1 594 ? -29.361 -7.037 -2.774 1.00 57.53 594 LEU A N 1
ATOM 4550 C CA . LEU A 1 594 ? -28.632 -7.347 -1.539 1.00 57.53 594 LEU A CA 1
ATOM 4551 C C . LEU A 1 594 ? -29.543 -7.503 -0.313 1.00 57.53 594 LEU A C 1
ATOM 4553 O O . LEU A 1 594 ? -29.066 -7.919 0.733 1.00 57.53 594 LEU A O 1
ATOM 4557 N N . ASP A 1 595 ? -30.809 -7.136 -0.466 1.00 57.62 595 ASP A N 1
ATOM 4558 C CA . ASP A 1 595 ? -31.867 -7.061 0.539 1.00 57.62 595 ASP A CA 1
ATOM 4559 C C . ASP A 1 595 ? -33.130 -6.705 -0.269 1.00 57.62 595 ASP A C 1
ATOM 4561 O O . ASP A 1 595 ? -33.333 -5.548 -0.664 1.00 57.62 595 ASP A O 1
ATOM 4565 N N . SER A 1 596 ? -33.868 -7.715 -0.733 1.00 51.84 596 SER A N 1
ATOM 4566 C CA . SER A 1 596 ? -34.974 -7.514 -1.675 1.00 51.84 596 SER A CA 1
ATOM 4567 C C . SER A 1 596 ? -36.198 -6.867 -1.033 1.00 51.84 596 SER A C 1
ATOM 4569 O O . SER A 1 596 ? -37.022 -6.293 -1.760 1.00 51.84 596 SER A O 1
ATOM 4571 N N . ASP A 1 597 ? -36.309 -6.906 0.296 1.00 58.56 597 ASP A N 1
ATOM 4572 C CA . ASP A 1 597 ? -37.452 -6.394 1.046 1.00 58.56 597 ASP A CA 1
ATOM 4573 C C . ASP A 1 597 ? -37.138 -5.160 1.923 1.00 58.56 597 ASP A C 1
ATOM 4575 O O . ASP A 1 597 ? -38.060 -4.442 2.331 1.00 58.56 597 ASP A O 1
ATOM 4579 N N . GLY A 1 598 ? -35.859 -4.806 2.062 1.00 41.72 598 GLY A N 1
ATOM 4580 C CA . GLY A 1 598 ? -35.366 -3.599 2.716 1.00 41.72 598 GLY A CA 1
ATOM 4581 C C . GLY A 1 598 ? -35.333 -3.693 4.240 1.00 41.72 598 GLY A C 1
ATOM 4582 O O . GLY A 1 598 ? -35.424 -2.646 4.899 1.00 41.72 598 GLY A O 1
ATOM 4583 N N . ASP A 1 599 ? -35.295 -4.901 4.803 1.00 57.09 599 ASP A N 1
ATOM 4584 C CA . ASP A 1 599 ? -35.363 -5.143 6.244 1.00 57.09 599 ASP A CA 1
ATOM 4585 C C . ASP A 1 599 ? -33.993 -5.095 6.954 1.00 57.09 599 ASP A C 1
ATOM 4587 O O . ASP A 1 599 ? -33.926 -5.063 8.191 1.00 57.09 599 ASP A O 1
ATOM 4591 N N . GLY A 1 600 ? -32.907 -4.973 6.182 1.00 42.25 600 GLY A N 1
ATOM 4592 C CA . GLY A 1 600 ? -31.532 -4.935 6.671 1.00 42.25 600 GLY A CA 1
ATOM 4593 C C . GLY A 1 600 ? -30.879 -6.310 6.836 1.00 42.25 600 GLY A C 1
ATOM 4594 O O . GLY A 1 600 ? -29.765 -6.376 7.364 1.00 42.25 600 GLY A O 1
ATOM 4595 N N . MET A 1 601 ? -31.528 -7.390 6.399 1.00 45.78 601 MET A N 1
ATOM 4596 C CA . MET A 1 601 ? -30.957 -8.725 6.240 1.00 45.78 601 MET A CA 1
ATOM 4597 C C . MET A 1 601 ? -30.741 -9.031 4.755 1.00 45.78 601 MET A C 1
ATOM 4599 O O . MET A 1 601 ? -31.428 -8.530 3.876 1.00 45.78 601 MET A O 1
ATOM 4603 N N . SER A 1 602 ? -29.728 -9.843 4.447 1.00 55.34 602 SER A N 1
ATOM 4604 C CA . SER A 1 602 ? -29.502 -10.244 3.054 1.00 55.34 602 SER A CA 1
ATOM 4605 C C . SER A 1 602 ? -30.434 -11.383 2.649 1.00 55.34 602 SER A C 1
ATOM 4607 O O . SER A 1 602 ? -30.574 -12.343 3.410 1.00 55.34 602 SER A O 1
ATOM 4609 N N . ASP A 1 603 ? -30.932 -11.372 1.408 1.00 52.03 603 ASP A N 1
ATOM 4610 C CA . ASP A 1 603 ? -31.721 -12.479 0.837 1.00 52.03 603 ASP A CA 1
ATOM 4611 C C . ASP A 1 603 ? -31.007 -13.842 0.998 1.00 52.03 603 ASP A C 1
ATOM 4613 O O . ASP A 1 603 ? -31.629 -14.899 1.103 1.00 52.03 603 ASP A O 1
ATOM 4617 N N . ALA A 1 604 ? -29.668 -13.859 1.009 1.00 43.53 604 ALA A N 1
ATOM 4618 C CA . ALA A 1 604 ? -28.873 -15.070 1.220 1.00 43.53 604 ALA A CA 1
ATOM 4619 C C . ALA A 1 604 ? -28.992 -15.616 2.656 1.00 43.53 604 ALA A C 1
ATOM 4621 O O . ALA A 1 604 ? -29.073 -16.831 2.850 1.00 43.53 604 ALA A O 1
ATOM 4622 N N . PHE A 1 605 ? -29.030 -14.729 3.652 1.00 48.09 605 PHE A N 1
ATOM 4623 C CA . PHE A 1 605 ? -29.290 -15.080 5.046 1.00 48.09 605 PHE A CA 1
ATOM 4624 C C . PHE A 1 605 ? -30.724 -15.601 5.206 1.00 48.09 605 PHE A C 1
ATOM 4626 O O . PHE A 1 605 ? -30.930 -16.675 5.769 1.00 48.09 605 PHE A O 1
ATOM 4633 N N . GLU A 1 606 ? -31.709 -14.921 4.629 1.00 55.94 606 GLU A N 1
ATOM 4634 C CA . GLU A 1 606 ? -33.111 -15.344 4.698 1.00 55.94 606 GLU A CA 1
ATOM 4635 C C . GLU A 1 606 ? -33.338 -16.718 4.057 1.00 55.94 606 GLU A C 1
ATOM 4637 O O . GLU A 1 606 ? -33.944 -17.603 4.662 1.00 55.94 606 GLU A O 1
ATOM 4642 N N . ASN A 1 607 ? -32.754 -16.961 2.881 1.00 48.59 607 ASN A N 1
ATOM 4643 C CA . ASN A 1 607 ? -32.864 -18.244 2.184 1.00 48.59 607 ASN A CA 1
ATOM 4644 C C . ASN A 1 607 ? -32.169 -19.398 2.925 1.00 48.59 607 ASN A C 1
ATOM 4646 O O . ASN A 1 607 ? -32.642 -20.535 2.873 1.00 48.59 607 ASN A O 1
ATOM 4650 N N . ALA A 1 608 ? -31.060 -19.132 3.622 1.00 38.22 608 ALA A N 1
ATOM 4651 C CA . ALA A 1 608 ? -30.354 -20.144 4.408 1.00 38.22 608 ALA A CA 1
ATOM 4652 C C . ALA A 1 608 ? -31.115 -20.547 5.685 1.00 38.22 608 ALA A C 1
ATOM 4654 O O . ALA A 1 608 ? -30.960 -21.675 6.161 1.00 38.22 608 ALA A O 1
ATOM 4655 N N . TYR A 1 609 ? -31.949 -19.652 6.222 1.00 41.81 609 TYR A N 1
ATOM 4656 C CA . TYR A 1 609 ? -32.680 -19.856 7.476 1.00 41.81 609 TYR A CA 1
ATOM 4657 C C . TYR A 1 609 ? -34.207 -19.953 7.312 1.00 41.81 609 TYR A C 1
ATOM 4659 O O . TYR A 1 609 ? -34.906 -20.213 8.293 1.00 41.81 609 TYR A O 1
ATOM 4667 N N . GLY A 1 610 ? -34.716 -19.844 6.081 1.00 40.19 610 GLY A N 1
ATOM 4668 C CA . GLY A 1 610 ? -36.138 -19.945 5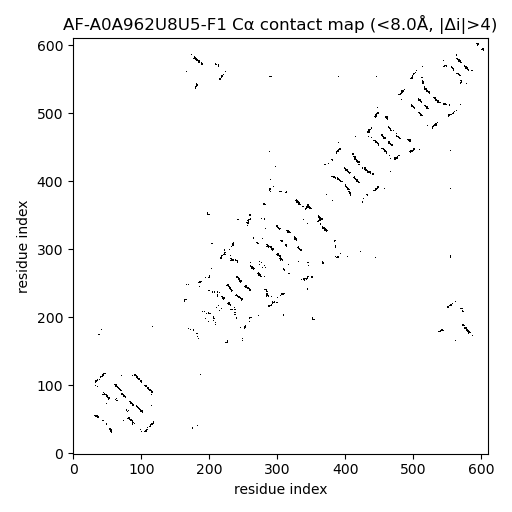.743 1.00 40.19 610 GLY A CA 1
ATOM 4669 C C . GLY A 1 610 ? -36.987 -18.830 6.354 1.00 40.19 610 GLY A C 1
ATOM 4670 O O . GLY A 1 610 ? -38.079 -19.130 6.850 1.00 40.19 610 GLY A O 1
ATOM 4671 N N . LEU A 1 611 ? -36.448 -17.608 6.388 1.00 42.84 611 LEU A N 1
ATOM 4672 C CA . LEU A 1 611 ? -37.096 -16.421 6.954 1.00 42.84 611 LEU A CA 1
ATOM 4673 C C . LEU A 1 611 ? -38.044 -15.747 5.959 1.00 42.84 611 LEU A C 1
ATOM 4675 O O . LEU A 1 611 ? -37.802 -15.880 4.738 1.00 42.84 611 LEU A O 1
#

Solvent-accessible surface area (backbone atoms only — not comparable to full-atom values): 32809 Å² total; per-residue (Å²): 135,86,66,73,66,57,54,56,52,53,51,50,52,52,50,51,55,48,50,56,54,54,69,64,72,71,67,78,70,75,71,87,64,60,38,73,61,58,74,75,63,78,70,40,36,31,80,34,85,43,76,47,74,58,47,53,80,60,80,90,63,68,48,41,38,48,75,50,72,59,68,52,55,54,46,46,70,38,43,66,75,33,32,40,30,39,36,28,71,51,66,46,80,34,63,32,32,43,34,42,32,39,86,86,70,52,60,36,72,48,75,42,63,42,47,25,37,81,72,76,77,67,91,86,70,77,72,81,76,78,78,81,81,80,76,88,75,86,83,80,88,83,84,90,83,85,85,88,78,94,72,80,85,74,82,77,81,77,82,72,73,90,64,67,46,68,43,62,76,50,50,60,49,52,72,70,46,56,67,45,20,46,44,71,57,52,77,55,37,42,50,80,43,48,79,53,77,60,40,46,42,70,66,88,47,73,86,66,55,53,40,22,32,60,35,22,41,19,18,35,20,64,37,72,72,64,36,26,42,39,40,57,28,14,1,21,97,39,23,56,32,50,31,31,34,32,36,31,51,62,77,25,34,50,41,30,32,17,35,17,41,22,66,44,73,78,35,83,93,65,47,37,56,34,22,68,56,34,68,57,28,26,63,54,6,10,20,16,24,11,31,33,40,46,32,79,78,78,57,28,42,35,34,63,34,14,20,17,26,55,60,42,40,60,53,67,40,83,29,87,88,41,98,79,42,47,41,62,44,29,44,36,36,33,42,66,83,74,49,31,63,61,21,17,38,20,49,66,75,30,40,32,58,75,84,53,86,58,87,82,39,39,42,43,68,22,30,41,46,45,30,47,53,73,66,45,70,86,53,88,37,58,62,66,36,34,56,44,9,21,34,23,72,46,81,54,97,93,27,39,29,38,40,38,32,24,17,65,58,89,63,42,32,24,31,26,39,37,39,53,67,41,95,92,41,50,77,60,42,43,62,36,37,37,24,24,54,66,80,68,52,42,42,37,11,12,20,23,43,41,80,89,79,32,30,40,41,32,41,22,33,67,45,40,34,33,34,69,52,87,65,57,25,65,78,32,53,42,45,61,39,66,57,49,47,88,82,74,72,82,61,45,86,55,39,32,24,16,12,32,24,45,38,82,87,81,68,31,32,42,31,39,55,46,35,59,60,41,36,38,39,38,72,35,96,65,84,65,58,52,68,29,35,40,43,76,53,66,81,48,86,59,70,53,58,68,72,72,42,73,61,17,27,12,25,27,33,42,60,36,78,87,61,50,26,34,43,34,64,40,55,33,46,44,48,45,32,32,40,38,35,44,71,90,62,59,72,65,92,65,88,66,71,71,36,81,82,71,81,85,55,38,51,69,58,30,67,75,69,73,105

Nearest PDB structures (foldseek):
  4m02-assembly1_A  TM=8.298E-01  e=3.076E-06  Staphylococcus aureus subsp. aureus NCTC 8325
  4m03-assembly1_A-2  TM=8.182E-01  e=1.034E-05  Staphylococcus aureus subsp. aureus NCTC 8325
  4m00-assembly1_A  TM=8.050E-01  e=1.439E-05  Staphylococcus aureus subsp. aureus NCTC 8325
  9avk-assembly1_A  TM=6.800E-01  e=1.059E-03  Limosilactobacillus reuteri
  2yrl-assembly1_A  TM=6.502E-01  e=4.896E-04  Homo sapiens

Mean predicted aligned error: 12.88 Å

Secondary structure (DSSP, 8-state):
---HHHHHHHHHHHHHHHHHHHSSSS---------B---SPPPEETTS-EEEEPPBS---S-EEEEEEE-PPTTEEE-TTT-EEEE---S-EEEEEEEEEEETTS-EEEEEEEEEEE-----TT--PPPPPPP------------------PPPP------SS----HHHHHHHHHSPTTEEEE--SS-GGGGSPPGGGS--SSSS---THHHHTSS--EEEETTTTEEEEE---TTT-----EEEEETTT--EEE--BPBPEEEEETTTTEEEETT-TTT-PPPEE-TT-EEEETTTTEEEE---EETBT----EEE-TTSTTSEEE---EEE--TT--TTEESSSTT-B--SSS--TT-EE---EEE--HHHHSTT-TTS-SEEEEEEEEEEEETTEEEEEEEEEEETTEEEEEEEE---TT-GGG-EEEEEEB--S---S---EEEETTTTEEEEEETTEEEEEE-SS--TT-B-EEE--B-TTS---GGGGGG-EEEEETTTTEEEEE-SSS-EEEEEPPSS-SSS--EEEEPPPPSS--PPS--TT--TTSEEEETTTTEEEEEE-TTT-EEEEEE-TT---TT----SSSSSSSS-HHHHHHHT-

Foldseek 3Di:
DPPPVVVVVVVVVVVVVVVVVVVVVPPPVPPQAWEWPQAAFAAAEAQDKDKDFTDTPDPPAFKAKDKAADDQPFWDQDGGRRMTIGHHHDFDKGKIKMKMAGPVGRIDIDIYIYGYAHPDDDPPDDDPDDDDDDDDDDDDDDDDDDDDDDDDDDDDDDPDDPDAAPLVVVLVVLVNFDALAKGFQARFFQQVADDDQLQFEPPQAHRAALLLFQLFLFAWEQQRRQRKTKTAASFAHHGFFGWIWIQGSNVSYIHTQAGGFYKDQPDPVQRAIAFPLFCFFTFTGANQNQAWYAWNLLQWIKTQGFQHHHNGAATKDADPVDPVRMDHWDTKIFHSPLTHSQEHSGAQPRTRQRPHDDNSHGYSSGMGILGLCVLDPPDLLDARGCHLKAWEWDQDPNWTKIWIQHHNDDQWGFIKIWTDDDPVCSSPIDIFRFGGEDPRQRAHAYWYAQPVQRKIWTQGQLWIWMFRRPPTHNHGYIATADAAEPVPPDDSNQRNQKAWYAQNVQSWIKIDNFWSKIWIWDAAPDHDRYDIHIYIRDGHPDDIGHPDSNSHQRNQWYQDPQNSWIWGQGDSNRRTIMTRRHPPRDSPPPDDDQPPPPPPHGPVVCVVVVD

Radius of gyration: 29.56 Å; Cα contacts (8 Å, |Δi|>4): 1515; chains: 1; bounding box: 108×84×71 Å

Sequence (611 aa):
MPDRAISRLRTFFALVSLLVAVCVAGLALAEPSLAIRTTKLPLADVDRPYAALIEVFDDTGDLLWRVDGQLPPGLQLDRWSGELHGTPRQVGEFSFTIGVEDAVGRADSRLFELQVLDYIRNIEELPPTPPPTPRSSTRQGDSLRSLSTLATPTALSQNASTTGPDLSGLLDILDSTPEGDWVRVNLNFYQDVWAPSELQPLKGLTVSSPSKIIGAWSSFAWDSKRGDLLIYGGGHANSTGNDMYRWRGTTRMWERASVPSEIFILDPLRDILTAIDGVDAAPASAHTYDNNVYLPIFDRFLTFGGAAADNGGPYMREDLTSSTGLRKTGPYLFNPEPAAADRVGGTTGSHVQRVAPHPEITGGEMWENRDAYGYFPGSTAIPNSYISGATGYAEENGKDVVYVSARFGGTAADLYKVTFTDINAPELDQWEKVGRAWNGGSRQGAGAYDPARNIFVRSTGGLFVYWDLSSPSAANKDVLFTPDDPSGEFDTSLMSLYGLDYDARDGTFVMWGGGGTVWVLEPPEVLGPTGWTLVKQTAPQSAVPADGVGTGVLGKWKYVAQLDAFIALQDHYLGNIWLYKPFGWQRPGGGQPLDSDGDGMSDAFENAYGL